Protein AF-0000000084727728 (afdb_homodimer)

InterPro domains:
  IPR004969 Poxvirus I1 [PF03289] (5-309)
  IPR004969 Poxvirus I1 [PIRSF015625] (4-309)

Foldseek 3Di:
DPPVPPPPQPPVRVVVVCVVVVVVVVVVVVVVVDDPVPPPPPPCPPDDFFFAAPVQFAPVLCVVVVVVPVHRHHGLVVLLVVCCVPQHDPFFGDLVCCVVFPDDDVRNVVCVQDDRPDPQGDTSVCSSVRSVVRGHFDQWFDDPRDIDGADPPCLVVRVVVCPVVVQWDWDPVPPDPFTKIAHDPVVQVRCCRRQVDGFDDDPRMDTPVSSSVVSNVSPDDDDDDQKFFFPDPLLCVLLVFDWDDDPPTIMGGPVRLLVSQQVQADPPQQAGDPVSCVSCCVQPVCRPDSHDDSVVSVPSGTDDPPPPD/DPVVPPPPQPPVRVVVVCVVVVVVVVVVVVVVVDDPVPPPPPPCPPDDFAFAAPVQFAPVLCVVVVVVPVHRHHGLVVLLVVCCVPQHDPFFGDLVCCVVFPDDDVLNVVCVQDDRPDPQGDTSVCSSVRSVVRGHFDQWFDDPNDIDGADPPCLVVRVVVCPVVVQWDWDPVPPDPFTKIAHDPVVQVRCCNRQVDGFDDDPRMDTPVSSSVVSNVSPDDDDDDQKFFFPDPLLCVLLVFDWDDDPPTIMGGPVRLLVSQQVQADPPQQAGNPVSCVSCCVQDPCNPDSHDDSVVSVPSGTDDPPPPD

Structure (mmCIF, N/CA/C/O backbone):
data_AF-0000000084727728-model_v1
#
loop_
_entity.id
_entity.type
_entity.pdbx_description
1 polymer 'DNA-binding virion core protein'
#
loop_
_atom_site.group_PDB
_atom_site.id
_atom_site.type_symbol
_atom_site.label_atom_id
_atom_site.label_alt_id
_atom_site.label_comp_id
_atom_site.label_asym_id
_atom_site.label_entity_id
_atom_site.label_seq_id
_atom_site.pdbx_PDB_ins_code
_atom_site.Cartn_x
_atom_site.Cartn_y
_atom_site.Cartn_z
_atom_site.occupancy
_atom_site.B_iso_or_equiv
_atom_site.auth_seq_id
_atom_site.auth_comp_id
_atom_site.auth_asym_id
_atom_site.auth_atom_id
_atom_site.pdbx_PDB_model_num
ATOM 1 N N . MET A 1 1 ? 11.359 25.875 -51.438 1 24.17 1 MET A N 1
ATOM 2 C CA . MET A 1 1 ? 11.773 25.406 -50.125 1 24.17 1 MET A CA 1
ATOM 3 C C . MET A 1 1 ? 10.75 25.781 -49.062 1 24.17 1 MET A C 1
ATOM 5 O O . MET A 1 1 ? 10.758 26.906 -48.562 1 24.17 1 MET A O 1
ATOM 9 N N . ASP A 1 2 ? 9.406 25.688 -49.312 1 30.08 2 ASP A N 1
ATOM 10 C CA . ASP A 1 2 ? 8.195 26.078 -48.594 1 30.08 2 ASP A CA 1
ATOM 11 C C . ASP A 1 2 ? 8.234 25.594 -47.156 1 30.08 2 ASP A C 1
ATOM 13 O O . ASP A 1 2 ? 8.172 24.391 -46.906 1 30.08 2 ASP A O 1
ATOM 17 N N . GLN A 1 3 ? 9.195 26.125 -46.312 1 33.12 3 GLN A N 1
ATOM 18 C CA . GLN A 1 3 ? 9.414 25.906 -44.875 1 33.12 3 GLN A CA 1
ATOM 19 C C . GLN A 1 3 ? 8.094 25.922 -44.125 1 33.12 3 GLN A C 1
ATOM 21 O O . GLN A 1 3 ? 7.469 26.969 -43.969 1 33.12 3 GLN A O 1
ATOM 26 N N . ALA A 1 4 ? 7.141 25.062 -44.344 1 34.66 4 ALA A N 1
ATOM 27 C CA . ALA A 1 4 ? 5.887 24.969 -43.594 1 34.66 4 ALA A CA 1
ATOM 28 C C . ALA A 1 4 ? 6.09 25.312 -42.125 1 34.66 4 ALA A C 1
ATOM 30 O O . ALA A 1 4 ? 6.863 24.656 -41.438 1 34.66 4 ALA A O 1
ATOM 31 N N . GLU A 1 5 ? 6.262 26.5 -41.688 1 37.62 5 GLU A N 1
ATOM 32 C CA . GLU A 1 5 ? 6.391 27.109 -40.375 1 37.62 5 GLU A CA 1
ATOM 33 C C . GLU A 1 5 ? 5.445 26.438 -39.375 1 37.62 5 GLU A C 1
ATOM 35 O O . GLU A 1 5 ? 4.246 26.719 -39.375 1 37.62 5 GLU A O 1
ATOM 40 N N . GLY A 1 6 ? 5.406 25.094 -39.344 1 42.28 6 GLY A N 1
ATOM 41 C CA . GLY A 1 6 ? 4.609 24.297 -38.406 1 42.28 6 GLY A CA 1
ATOM 42 C C . GLY A 1 6 ? 4.539 24.906 -37.031 1 42.28 6 GLY A C 1
ATOM 43 O O . GLY A 1 6 ? 5.508 25.516 -36.562 1 42.28 6 GLY A O 1
ATOM 44 N N . ILE A 1 7 ? 3.477 25.531 -36.719 1 46.22 7 ILE A N 1
ATOM 45 C CA . ILE A 1 7 ? 3.16 26 -35.375 1 46.22 7 ILE A CA 1
ATOM 46 C C . ILE A 1 7 ? 3.789 25.062 -34.344 1 46.22 7 ILE A C 1
ATOM 48 O O . ILE A 1 7 ? 3.439 23.875 -34.281 1 46.22 7 ILE A O 1
ATOM 52 N N . ILE A 1 8 ? 5.012 25.141 -34.094 1 50.09 8 ILE A N 1
ATOM 53 C CA . ILE A 1 8 ? 5.773 24.422 -33.062 1 50.09 8 ILE A CA 1
ATOM 54 C C . ILE A 1 8 ? 5.207 24.719 -31.688 1 50.09 8 ILE A C 1
ATOM 56 O O . ILE A 1 8 ? 5.262 25.859 -31.219 1 50.09 8 ILE A O 1
ATOM 60 N N . LEU A 1 9 ? 4.234 24.094 -31.375 1 56.31 9 LEU A N 1
ATOM 61 C CA . LEU A 1 9 ? 3.668 24.25 -30.047 1 56.31 9 LEU A CA 1
ATOM 62 C C . LEU A 1 9 ? 4.664 23.797 -28.984 1 56.31 9 LEU A C 1
ATOM 64 O O . LEU A 1 9 ? 5.391 22.828 -29.172 1 56.31 9 LEU A O 1
ATOM 68 N N . ASN A 1 10 ? 5.098 24.688 -28.141 1 58.66 10 ASN A N 1
ATOM 69 C CA . ASN A 1 10 ? 5.84 24.203 -26.984 1 58.66 10 ASN A CA 1
ATOM 70 C C . ASN A 1 10 ? 5.051 23.156 -26.219 1 58.66 10 ASN A C 1
ATOM 72 O O . ASN A 1 10 ? 3.854 22.969 -26.453 1 58.66 10 ASN A O 1
ATOM 76 N N . ASN A 1 11 ? 5.789 22.406 -25.453 1 57 11 ASN A N 1
ATOM 77 C CA . ASN A 1 11 ? 5.23 21.25 -24.766 1 57 11 ASN A CA 1
ATOM 78 C C . ASN A 1 11 ? 4 21.641 -23.938 1 57 11 ASN A C 1
ATOM 80 O O . ASN A 1 11 ? 3.02 20.891 -23.906 1 57 11 ASN A O 1
ATOM 84 N N . ILE A 1 12 ? 4.117 22.719 -23.406 1 58.56 12 ILE A N 1
ATOM 85 C CA . ILE A 1 12 ? 3.008 23.156 -22.562 1 58.56 12 ILE A CA 1
ATOM 86 C C . ILE A 1 12 ? 1.785 23.453 -23.422 1 58.56 12 ILE A C 1
ATOM 88 O O . ILE A 1 12 ? 0.675 23.016 -23.109 1 58.56 12 ILE A O 1
ATOM 92 N N . ASN A 1 13 ? 2.088 24.156 -24.453 1 61.28 13 ASN A N 1
ATOM 93 C CA . ASN A 1 13 ? 0.996 24.516 -25.344 1 61.28 13 ASN A CA 1
ATOM 94 C C . ASN A 1 13 ? 0.414 23.297 -26.047 1 61.28 13 ASN A C 1
ATOM 96 O O . ASN A 1 13 ? -0.797 23.203 -26.25 1 61.28 13 ASN A O 1
ATOM 100 N N . ALA A 1 14 ? 1.255 22.422 -26.312 1 65.81 14 ALA A N 1
ATOM 101 C CA . ALA A 1 14 ? 0.816 21.188 -26.938 1 65.81 14 ALA A CA 1
ATOM 102 C C . ALA A 1 14 ? -0.087 20.391 -26 1 65.81 14 ALA A C 1
ATOM 104 O O . ALA A 1 14 ? -1.12 19.859 -26.422 1 65.81 14 ALA A O 1
ATOM 105 N N . LYS A 1 15 ? 0.372 20.375 -24.844 1 65.44 15 LYS A N 1
ATOM 106 C CA . LYS A 1 15 ? -0.436 19.672 -23.859 1 65.44 15 LYS A CA 1
ATOM 107 C C . LYS A 1 15 ? -1.798 20.344 -23.688 1 65.44 15 LYS A C 1
ATOM 109 O O . LYS A 1 15 ? -2.82 19.656 -23.578 1 65.44 15 LYS A O 1
ATOM 114 N N . LEU A 1 16 ? -1.702 21.594 -23.703 1 66.44 16 LEU A N 1
ATOM 115 C CA . LEU A 1 16 ? -2.941 22.359 -23.578 1 66.44 16 LEU A CA 1
ATOM 116 C C . LEU A 1 16 ? -3.848 22.109 -24.781 1 66.44 16 LEU A C 1
ATOM 118 O O . LEU A 1 16 ? -5.059 21.922 -24.625 1 66.44 16 LEU A O 1
ATOM 122 N N . LEU A 1 17 ? -3.244 22.125 -25.875 1 68.38 17 LEU A N 1
ATOM 123 C CA . LEU A 1 17 ? -4.004 21.906 -27.094 1 68.38 17 LEU A CA 1
ATOM 124 C C . LEU A 1 17 ? -4.574 20.484 -27.125 1 68.38 17 LEU A C 1
ATOM 126 O O . LEU A 1 17 ? -5.723 20.281 -27.516 1 68.38 17 LEU A O 1
ATOM 130 N N . LYS A 1 18 ? -3.738 19.578 -26.719 1 70.62 18 LYS A N 1
ATOM 131 C CA . LYS A 1 18 ? -4.207 18.188 -26.641 1 70.62 18 LYS A CA 1
ATOM 132 C C . LYS A 1 18 ? -5.418 18.078 -25.719 1 70.62 18 LYS A C 1
ATOM 134 O O . LYS A 1 18 ? -6.434 17.484 -26.078 1 70.62 18 LYS A O 1
ATOM 139 N N . THR A 1 19 ? -5.191 18.656 -24.641 1 71 19 THR A N 1
ATOM 140 C CA . THR A 1 19 ? -6.262 18.594 -23.641 1 71 19 THR A CA 1
ATOM 141 C C . THR A 1 19 ? -7.539 19.234 -24.188 1 71 19 THR A C 1
ATOM 143 O O . THR A 1 19 ? -8.633 18.688 -24.031 1 71 19 THR A O 1
ATOM 146 N N . TYR A 1 20 ? -7.359 20.312 -24.812 1 67.31 20 TYR A N 1
ATOM 147 C CA . TYR A 1 20 ? -8.5 21.031 -25.375 1 67.31 20 TYR A CA 1
ATOM 148 C C . TYR A 1 20 ? -9.172 20.219 -26.469 1 67.31 20 TYR A C 1
ATOM 150 O O . TYR A 1 20 ? -10.398 20.047 -26.453 1 67.31 20 TYR A O 1
ATOM 158 N N . LEU A 1 21 ? -8.422 19.75 -27.328 1 72.94 21 LEU A N 1
ATOM 159 C CA . LEU A 1 21 ? -8.969 19.031 -28.469 1 72.94 21 LEU A CA 1
ATOM 160 C C . LEU A 1 21 ? -9.562 17.703 -28.031 1 72.94 21 LEU A C 1
ATOM 162 O O . LEU A 1 21 ? -10.625 17.297 -28.516 1 72.94 21 LEU A O 1
ATOM 166 N N . MET A 1 22 ? -8.898 17.094 -27.141 1 73.25 22 MET A N 1
ATOM 167 C CA . MET A 1 22 ? -9.438 15.844 -26.609 1 73.25 22 MET A CA 1
ATOM 168 C C . MET A 1 22 ? -10.75 16.078 -25.875 1 73.25 22 MET A C 1
ATOM 170 O O . MET A 1 22 ? -11.688 15.281 -26 1 73.25 22 MET A O 1
ATOM 174 N N . GLY A 1 23 ? -10.758 17.109 -25.156 1 69.88 23 GLY A N 1
ATOM 175 C CA . GLY A 1 23 ? -12.016 17.484 -24.516 1 69.88 23 GLY A CA 1
ATOM 176 C C . GLY A 1 23 ? -13.141 17.703 -25.516 1 69.88 23 GLY A C 1
ATOM 177 O O . GLY A 1 23 ? -14.258 17.219 -25.312 1 69.88 23 GLY A O 1
ATOM 178 N N . LYS A 1 24 ? -12.844 18.344 -26.531 1 71.69 24 LYS A N 1
ATOM 179 C CA . LYS A 1 24 ? -13.844 18.641 -27.547 1 71.69 24 LYS A CA 1
ATOM 180 C C . LYS A 1 24 ? -14.289 17.375 -28.266 1 71.69 24 LYS A C 1
ATOM 182 O O . LYS A 1 24 ? -15.469 17.203 -28.578 1 71.69 24 LYS A O 1
ATOM 187 N N . VAL A 1 25 ? -13.367 16.562 -28.531 1 70.62 25 VAL A N 1
ATOM 188 C CA . VAL A 1 25 ? -13.68 15.289 -29.172 1 70.62 25 VAL A CA 1
ATOM 189 C C . VAL A 1 25 ? -14.562 14.453 -28.25 1 70.62 25 VAL A C 1
ATOM 191 O O . VAL A 1 25 ? -15.555 13.867 -28.703 1 70.62 25 VAL A O 1
ATOM 194 N N . ASN A 1 26 ? -14.188 14.445 -27.047 1 70.88 26 ASN A N 1
ATOM 195 C CA . ASN A 1 26 ? -14.984 13.703 -26.078 1 70.88 26 ASN A CA 1
ATOM 196 C C . ASN A 1 26 ? -16.422 14.234 -26.016 1 70.88 26 ASN A C 1
ATOM 198 O O . ASN A 1 26 ? -17.375 13.461 -26 1 70.88 26 ASN A O 1
ATOM 202 N N . GLU A 1 27 ? -16.5 15.453 -25.938 1 67.94 27 GLU A N 1
ATOM 203 C CA . GLU A 1 27 ? -17.812 16.078 -25.906 1 67.94 27 GLU A CA 1
ATOM 204 C C . GLU A 1 27 ? -18.625 15.742 -27.156 1 67.94 27 GLU A C 1
ATOM 206 O O . GLU A 1 27 ? -19.812 15.422 -27.078 1 67.94 27 GLU A O 1
ATOM 211 N N . ALA A 1 28 ? -18.016 15.859 -28.234 1 67.88 28 ALA A N 1
ATOM 212 C CA . ALA A 1 28 ? -18.688 15.602 -29.5 1 67.88 28 ALA A CA 1
ATOM 213 C C . ALA A 1 28 ? -19.172 14.148 -29.578 1 67.88 28 ALA A C 1
ATOM 215 O O . ALA A 1 28 ? -20.281 13.883 -30.031 1 67.88 28 ALA A O 1
ATOM 216 N N . ILE A 1 29 ? -18.266 13.359 -29.141 1 66.56 29 ILE A N 1
ATOM 217 C CA . ILE A 1 29 ? -18.625 11.945 -29.203 1 66.56 29 ILE A CA 1
ATOM 218 C C . ILE A 1 29 ? -19.719 11.641 -28.172 1 66.56 29 ILE A C 1
ATOM 220 O O . ILE A 1 29 ? -20.656 10.891 -28.453 1 66.56 29 ILE A O 1
ATOM 224 N N . ASP A 1 30 ? -19.5 12.156 -26.984 1 66.25 30 ASP A N 1
ATOM 225 C CA . ASP A 1 30 ? -20.5 11.961 -25.938 1 66.25 30 ASP A CA 1
ATOM 226 C C . ASP A 1 30 ? -21.859 12.469 -26.391 1 66.25 30 ASP A C 1
ATOM 228 O O . ASP A 1 30 ? -22.891 11.891 -26.047 1 66.25 30 ASP A O 1
ATOM 232 N N . GLU A 1 31 ? -21.859 13.523 -27.031 1 62.16 31 GLU A N 1
ATOM 233 C CA . GLU A 1 31 ? -23.109 14.039 -27.594 1 62.16 31 GLU A CA 1
ATOM 234 C C . GLU A 1 31 ? -23.734 13.047 -28.562 1 62.16 31 GLU A C 1
ATOM 236 O O . GLU A 1 31 ? -24.953 13.031 -28.75 1 62.16 31 GLU A O 1
ATOM 241 N N . LEU A 1 32 ? -22.828 12.461 -29.172 1 57.97 32 LEU A N 1
ATOM 242 C CA . LEU A 1 32 ? -23.312 11.484 -30.141 1 57.97 32 LEU A CA 1
ATOM 243 C C . LEU A 1 32 ? -23.75 10.203 -29.438 1 57.97 32 LEU A C 1
ATOM 245 O O . LEU A 1 32 ? -24.406 9.352 -30.062 1 57.97 32 LEU A O 1
ATOM 249 N N . VAL A 1 33 ? -23.109 10.039 -28.266 1 54.5 33 VAL A N 1
ATOM 250 C CA . VAL A 1 33 ? -23.531 8.875 -27.484 1 54.5 33 VAL A CA 1
ATOM 251 C C . VAL A 1 33 ? -24.859 9.18 -26.797 1 54.5 33 VAL A C 1
ATOM 253 O O . VAL A 1 33 ? -25.031 10.25 -26.203 1 54.5 33 VAL A O 1
ATOM 256 N N . CYS A 1 34 ? -25.938 8.586 -27.219 1 51.78 34 CYS A N 1
ATOM 257 C CA . CYS A 1 34 ? -27.219 8.805 -26.562 1 51.78 34 CYS A CA 1
ATOM 258 C C . CYS A 1 34 ? -27.062 8.898 -25.047 1 51.78 34 CYS A C 1
ATOM 260 O O . CYS A 1 34 ? -27.609 9.797 -24.422 1 51.78 34 CYS A O 1
ATOM 262 N N . LYS A 1 35 ? -27.109 7.68 -24.359 1 45.78 35 LYS A N 1
ATOM 263 C CA . LYS A 1 35 ? -27.094 7.539 -22.906 1 45.78 35 LYS A CA 1
ATOM 264 C C . LYS A 1 35 ? -25.672 7.445 -22.375 1 45.78 35 LYS A C 1
ATOM 266 O O . LYS A 1 35 ? -24.906 6.562 -22.766 1 45.78 35 LYS A O 1
ATOM 271 N N . LYS A 1 36 ? -25.109 8.57 -22.047 1 44.5 36 LYS A N 1
ATOM 272 C CA . LYS A 1 36 ? -23.828 8.555 -21.344 1 44.5 36 LYS A CA 1
ATOM 273 C C . LYS A 1 36 ? -23.797 7.465 -20.281 1 44.5 36 LYS A C 1
ATOM 275 O O . LYS A 1 36 ? -24.656 7.438 -19.391 1 44.5 36 LYS A O 1
ATOM 280 N N . ILE A 1 37 ? -23.516 6.332 -20.547 1 38.28 37 ILE A N 1
ATOM 281 C CA . ILE A 1 37 ? -23.391 5.414 -19.422 1 38.28 37 ILE A CA 1
ATOM 282 C C . ILE A 1 37 ? -22.406 5.973 -18.406 1 38.28 37 ILE A C 1
ATOM 284 O O . ILE A 1 37 ? -21.234 6.168 -18.719 1 38.28 37 ILE A O 1
ATOM 288 N N . ILE A 1 38 ? -22.875 6.887 -17.703 1 42 38 ILE A N 1
ATOM 289 C CA . ILE A 1 38 ? -22.062 7.281 -16.547 1 42 38 ILE A CA 1
ATOM 290 C C . ILE A 1 38 ? -21.375 6.051 -15.961 1 42 38 ILE A C 1
ATOM 292 O O . ILE A 1 38 ? -22.047 5.074 -15.609 1 42 38 ILE A O 1
ATOM 296 N N . SER A 1 39 ? -20.375 5.746 -16.516 1 41.09 39 SER A N 1
ATOM 297 C CA . SER A 1 39 ? -19.656 4.676 -15.828 1 41.09 39 SER A CA 1
ATOM 298 C C . SER A 1 39 ? -19.906 4.73 -14.328 1 41.09 39 SER A C 1
ATOM 300 O O . SER A 1 39 ? -19.797 5.789 -13.711 1 41.09 39 SER A O 1
ATOM 302 N N . LYS A 1 40 ? -20.734 3.859 -13.891 1 40.91 40 LYS A N 1
ATOM 303 C CA . LYS A 1 40 ? -20.906 3.752 -12.438 1 40.91 40 LYS A CA 1
ATOM 304 C C . LYS A 1 40 ? -19.547 3.822 -11.734 1 40.91 40 LYS A C 1
ATOM 306 O O . LYS A 1 40 ? -18.594 3.16 -12.141 1 40.91 40 LYS A O 1
ATOM 311 N N . LYS A 1 41 ? -19.266 5.027 -11.289 1 40.84 41 LYS A N 1
ATOM 312 C CA . LYS A 1 41 ? -18.078 5.125 -10.43 1 40.84 41 LYS A CA 1
ATOM 313 C C . LYS A 1 41 ? -17.969 3.912 -9.516 1 40.84 41 LYS A C 1
ATOM 315 O O . LYS A 1 41 ? -18.922 3.555 -8.82 1 40.84 41 LYS A O 1
ATOM 320 N N . LYS A 1 42 ? -17.359 2.791 -9.953 1 41.78 42 LYS A N 1
ATOM 321 C CA . LYS A 1 42 ? -17.141 1.684 -9.023 1 41.78 42 LYS A CA 1
ATOM 322 C C . LYS A 1 42 ? -16.75 2.193 -7.641 1 41.78 42 LYS A C 1
ATOM 324 O O . LYS A 1 42 ? -15.859 3.039 -7.508 1 41.78 42 LYS A O 1
ATOM 329 N N . THR A 1 43 ? -17.656 2.465 -6.816 1 43.69 43 THR A N 1
ATOM 330 C CA . THR A 1 43 ? -17.344 2.762 -5.43 1 43.69 43 THR A CA 1
ATOM 331 C C . THR A 1 43 ? -16.25 1.827 -4.918 1 43.69 43 THR A C 1
ATOM 333 O O . THR A 1 43 ? -16.422 0.607 -4.902 1 43.69 43 THR A O 1
ATOM 336 N N . SER A 1 44 ? -15.062 2.006 -5.262 1 46.19 44 SER A N 1
ATOM 337 C CA . SER A 1 44 ? -13.969 1.191 -4.742 1 46.19 44 SER A CA 1
ATOM 338 C C . SER A 1 44 ? -14.156 0.902 -3.258 1 46.19 44 SER A C 1
ATOM 340 O O . SER A 1 44 ? -13.859 1.751 -2.414 1 46.19 44 SER A O 1
ATOM 342 N N . GLN A 1 45 ? -15.258 0.322 -2.977 1 50.38 45 GLN A N 1
ATOM 343 C CA . GLN A 1 45 ? -15.258 -0.101 -1.58 1 50.38 45 GLN A CA 1
ATOM 344 C C . GLN A 1 45 ? -13.93 -0.732 -1.188 1 50.38 45 GLN A C 1
ATOM 346 O O . GLN A 1 45 ? -13.414 -1.596 -1.901 1 50.38 45 GLN A O 1
ATOM 351 N N . LYS A 1 46 ? -13.164 0.006 -0.521 1 56.06 46 LYS A N 1
ATOM 352 C CA . LYS A 1 46 ? -11.898 -0.516 -0.019 1 56.06 46 LYS A CA 1
ATOM 353 C C . LYS A 1 46 ? -12.055 -1.948 0.483 1 56.06 46 LYS A C 1
ATOM 355 O O . LYS A 1 46 ? -12.914 -2.229 1.324 1 56.06 46 LYS A O 1
ATOM 360 N N . LYS A 1 47 ? -11.641 -2.986 -0.363 1 62.91 47 LYS A N 1
ATOM 361 C CA . LYS A 1 47 ? -11.594 -4.387 0.046 1 62.91 47 LYS A CA 1
ATOM 362 C C . LYS A 1 47 ? -10.648 -4.586 1.225 1 62.91 47 LYS A C 1
ATOM 364 O O . LYS A 1 47 ? -9.531 -4.059 1.229 1 62.91 47 LYS A O 1
ATOM 369 N N . TYR A 1 48 ? -11.242 -4.949 2.402 1 73.88 48 TYR A N 1
ATOM 370 C CA . TYR A 1 48 ? -10.414 -5.215 3.57 1 73.88 48 TYR A CA 1
ATOM 371 C C . TYR A 1 48 ? -9.664 -6.531 3.416 1 73.88 48 TYR A C 1
ATOM 373 O O . TYR A 1 48 ? -10.125 -7.445 2.73 1 73.88 48 TYR A O 1
ATOM 381 N N . GLU A 1 49 ? -8.492 -6.539 3.822 1 80.25 49 GLU A N 1
ATOM 382 C CA . GLU A 1 49 ? -7.625 -7.715 3.799 1 80.25 49 GLU A CA 1
ATOM 383 C C . GLU A 1 49 ? -8.117 -8.773 4.781 1 80.25 49 GLU A C 1
ATOM 385 O O . GLU A 1 49 ? -8.477 -8.461 5.914 1 80.25 49 GLU A O 1
ATOM 390 N N . ASN A 1 50 ? -8.219 -10.047 4.301 1 81.5 50 ASN A N 1
ATOM 391 C CA . ASN A 1 50 ? -8.562 -11.141 5.199 1 81.5 50 ASN A CA 1
ATOM 392 C C . ASN A 1 50 ? -7.363 -11.586 6.027 1 81.5 50 ASN A C 1
ATOM 394 O O . ASN A 1 50 ? -6.238 -11.617 5.527 1 81.5 50 ASN A O 1
ATOM 398 N N . LYS A 1 51 ? -7.699 -11.93 7.207 1 91.12 51 LYS A N 1
ATOM 399 C CA . LYS A 1 51 ? -6.652 -12.445 8.086 1 91.12 51 LYS A CA 1
ATOM 400 C C . LYS A 1 51 ? -6.332 -13.898 7.766 1 91.12 51 LYS A C 1
ATOM 402 O O . LYS A 1 51 ? -7.23 -14.688 7.453 1 91.12 51 LYS A O 1
ATOM 407 N N . ILE A 1 52 ? -5.121 -14.25 7.859 1 93.44 52 ILE A N 1
ATOM 408 C CA . ILE A 1 52 ? -4.645 -15.617 7.656 1 93.44 52 ILE A CA 1
ATOM 409 C C . ILE A 1 52 ? -4.66 -16.375 8.984 1 93.44 52 ILE A C 1
ATOM 411 O O . ILE A 1 52 ? -4.074 -15.914 9.969 1 93.44 52 ILE A O 1
ATOM 415 N N . PRO A 1 53 ? -5.367 -17.469 8.984 1 92.31 53 PRO A N 1
ATOM 416 C CA . PRO A 1 53 ? -5.316 -18.281 10.211 1 92.31 53 PRO A CA 1
ATOM 417 C C . PRO A 1 53 ? -3.896 -18.703 10.57 1 92.31 53 PRO A C 1
ATOM 419 O O . PRO A 1 53 ? -3.08 -18.969 9.688 1 92.31 53 PRO A O 1
ATOM 422 N N . LEU A 1 54 ? -3.639 -18.859 11.852 1 94.19 54 LEU A N 1
ATOM 423 C CA . LEU A 1 54 ? -2.293 -19.125 12.344 1 94.19 54 LEU A CA 1
ATOM 424 C C . LEU A 1 54 ? -1.789 -20.484 11.836 1 94.19 54 LEU A C 1
ATOM 426 O O . LEU A 1 54 ? -0.595 -20.641 11.57 1 94.19 54 LEU A O 1
ATOM 430 N N . ASP A 1 55 ? -2.725 -21.438 11.68 1 92.81 55 ASP A N 1
ATOM 431 C CA . ASP A 1 55 ? -2.332 -22.781 11.234 1 92.81 55 ASP A CA 1
ATOM 432 C C . ASP A 1 55 ? -1.906 -22.766 9.766 1 92.81 55 ASP A C 1
ATOM 434 O O . ASP A 1 55 ? -1.312 -23.734 9.281 1 92.81 55 ASP A O 1
ATOM 438 N N . LEU A 1 56 ? -2.158 -21.656 9.102 1 93.44 56 LEU A N 1
ATOM 439 C CA . LEU A 1 56 ? -1.797 -21.547 7.695 1 93.44 56 LEU A CA 1
ATOM 440 C C . LEU A 1 56 ? -0.581 -20.656 7.516 1 93.44 56 LEU A C 1
ATOM 442 O O . LEU A 1 56 ? -0.328 -20.156 6.414 1 93.44 56 LEU A O 1
ATOM 446 N N . ILE A 1 57 ? 0.134 -20.375 8.5 1 95.19 57 ILE A N 1
ATOM 447 C CA . ILE A 1 57 ? 1.376 -19.609 8.461 1 95.19 57 ILE A CA 1
ATOM 448 C C . ILE A 1 57 ? 2.527 -20.469 8.969 1 95.19 57 ILE A C 1
ATOM 450 O O . ILE A 1 57 ? 2.35 -21.281 9.875 1 95.19 57 ILE A O 1
ATOM 454 N N . ASN A 1 58 ? 3.662 -20.297 8.359 1 95.19 58 ASN A N 1
ATOM 455 C CA . ASN A 1 58 ? 4.859 -21.031 8.773 1 95.19 58 ASN A CA 1
ATOM 456 C C . ASN A 1 58 ? 5.059 -20.969 10.281 1 95.19 58 ASN A C 1
ATOM 458 O O . ASN A 1 58 ? 5.141 -19.875 10.859 1 95.19 58 ASN A O 1
ATOM 462 N N . ARG A 1 59 ? 5.191 -22.062 10.898 1 94.88 59 ARG A N 1
ATOM 463 C CA . ARG A 1 59 ? 5.23 -22.172 12.359 1 94.88 59 ARG A CA 1
ATOM 464 C C . ARG A 1 59 ? 6.461 -21.484 12.93 1 94.88 59 ARG A C 1
ATOM 466 O O . ARG A 1 59 ? 6.379 -20.828 13.969 1 94.88 59 ARG A O 1
ATOM 473 N N . ASP A 1 60 ? 7.562 -21.672 12.289 1 94.94 60 ASP A N 1
ATOM 474 C CA . ASP A 1 60 ? 8.797 -21.047 12.766 1 94.94 60 ASP A CA 1
ATOM 475 C C . ASP A 1 60 ? 8.672 -19.516 12.766 1 94.94 60 ASP A C 1
ATOM 477 O O . ASP A 1 60 ? 9.148 -18.859 13.688 1 94.94 60 ASP A O 1
ATOM 481 N N . PHE A 1 61 ? 8.055 -19.031 11.797 1 95.5 61 PHE A N 1
ATOM 482 C CA . PHE A 1 61 ? 7.84 -17.594 11.703 1 95.5 61 PHE A CA 1
ATOM 483 C C . PHE A 1 61 ? 6.922 -17.109 12.82 1 95.5 61 PHE A C 1
ATOM 485 O O . PHE A 1 61 ? 7.211 -16.094 13.477 1 95.5 61 PHE A O 1
ATOM 492 N N . VAL A 1 62 ? 5.832 -17.812 13.062 1 96.5 62 VAL A N 1
ATOM 493 C CA . VAL A 1 62 ? 4.871 -17.469 14.109 1 96.5 62 VAL A CA 1
ATOM 494 C C . VAL A 1 62 ? 5.574 -17.438 15.469 1 96.5 62 VAL A C 1
ATOM 496 O O . VAL A 1 62 ? 5.355 -16.531 16.266 1 96.5 62 VAL A O 1
ATOM 499 N N . ASN A 1 63 ? 6.414 -18.375 15.648 1 95.62 63 ASN A N 1
ATOM 500 C CA . ASN A 1 63 ? 7.133 -18.469 16.906 1 95.62 63 ASN A CA 1
ATOM 501 C C . ASN A 1 63 ? 8.164 -17.344 17.062 1 95.62 63 ASN A C 1
ATOM 503 O O . ASN A 1 63 ? 8.25 -16.719 18.109 1 95.62 63 ASN A O 1
ATOM 507 N N . LYS A 1 64 ? 8.844 -17.125 16.031 1 94.38 64 LYS A N 1
ATOM 508 C CA . LYS A 1 64 ? 9.906 -16.141 16.062 1 94.38 64 LYS A CA 1
ATOM 509 C C . LYS A 1 64 ? 9.367 -14.758 16.422 1 94.38 64 LYS A C 1
ATOM 511 O O . LYS A 1 64 ? 9.992 -14.016 17.172 1 94.38 64 LYS A O 1
ATOM 516 N N . PHE A 1 65 ? 8.266 -14.438 15.93 1 94.69 65 PHE A N 1
ATOM 517 C CA . PHE A 1 65 ? 7.738 -13.094 16.094 1 94.69 65 PHE A CA 1
ATOM 518 C C . PHE A 1 65 ? 6.621 -13.07 17.141 1 94.69 65 PHE A C 1
ATOM 520 O O . PHE A 1 65 ? 5.883 -12.094 17.234 1 94.69 65 PHE A O 1
ATOM 527 N N . ASN A 1 66 ? 6.43 -14.148 17.828 1 92.69 66 ASN A N 1
ATOM 528 C CA . ASN A 1 66 ? 5.469 -14.258 18.922 1 92.69 66 ASN A CA 1
ATOM 529 C C . ASN A 1 66 ? 4.066 -13.844 18.469 1 92.69 66 ASN A C 1
ATOM 531 O O . ASN A 1 66 ? 3.424 -13.016 19.109 1 92.69 66 ASN A O 1
ATOM 535 N N . LEU A 1 67 ? 3.629 -14.516 17.391 1 95.19 67 LEU A N 1
ATOM 536 C CA . LEU A 1 67 ? 2.348 -14.141 16.812 1 95.19 67 LEU A CA 1
ATOM 537 C C . LEU A 1 67 ? 1.232 -15.047 17.312 1 95.19 67 LEU A C 1
ATOM 539 O O . LEU A 1 67 ? 0.075 -14.898 16.906 1 95.19 67 LEU A O 1
ATOM 543 N N . SER A 1 68 ? 1.451 -15.898 18.203 1 94 68 SER A N 1
ATOM 544 C CA . SER A 1 68 ? 0.5 -16.922 18.641 1 94 68 SER A CA 1
ATOM 545 C C . SER A 1 68 ? -0.698 -16.281 19.344 1 94 68 SER A C 1
ATOM 547 O O . SER A 1 68 ? -1.771 -16.891 19.406 1 94 68 SER A O 1
ATOM 549 N N . GLY A 1 69 ? -0.489 -15.094 19.75 1 91.69 69 GLY A N 1
ATOM 550 C CA . GLY A 1 69 ? -1.556 -14.414 20.469 1 91.69 69 GLY A CA 1
ATOM 551 C C . GLY A 1 69 ? -2.648 -13.898 19.547 1 91.69 69 GLY A C 1
ATOM 552 O O . GLY A 1 69 ? -3.734 -13.539 20 1 91.69 69 GLY A O 1
ATOM 553 N N . TYR A 1 70 ? -2.385 -13.898 18.297 1 93.62 70 TYR A N 1
ATOM 554 C CA . TYR A 1 70 ? -3.373 -13.414 17.344 1 93.62 70 TYR A CA 1
ATOM 555 C C . TYR A 1 70 ? -4.336 -14.531 16.953 1 93.62 70 TYR A C 1
ATOM 557 O O . TYR A 1 70 ? -4.289 -15.023 15.812 1 93.62 70 TYR A O 1
ATOM 565 N N . LYS A 1 71 ? -5.262 -14.703 17.734 1 89.88 71 LYS A N 1
ATOM 566 C CA . LYS A 1 71 ? -6.152 -15.859 17.609 1 89.88 71 LYS A CA 1
ATOM 567 C C . LYS A 1 71 ? -7.055 -15.711 16.391 1 89.88 71 LYS A C 1
ATOM 569 O O . LYS A 1 71 ? -7.484 -16.703 15.805 1 89.88 71 LYS A O 1
ATOM 574 N N . GLU A 1 72 ? -7.336 -14.5 16.047 1 88.56 72 GLU A N 1
ATOM 575 C CA . GLU A 1 72 ? -8.25 -14.25 14.938 1 88.56 72 GLU A CA 1
ATOM 576 C C . GLU A 1 72 ? -7.508 -14.281 13.602 1 88.56 72 GLU A C 1
ATOM 578 O O . GLU A 1 72 ? -8.125 -14.133 12.539 1 88.56 72 GLU A O 1
ATOM 583 N N . GLY A 1 73 ? -6.191 -14.406 13.641 1 93.44 73 GLY A N 1
ATOM 584 C CA . GLY A 1 73 ? -5.418 -14.453 12.414 1 93.44 73 GLY A CA 1
ATOM 585 C C . GLY A 1 73 ? -4.512 -13.258 12.227 1 93.44 73 GLY A C 1
ATOM 586 O O . GLY A 1 73 ? -4.434 -12.391 13.094 1 93.44 73 GLY A O 1
ATOM 587 N N . ILE A 1 74 ? -3.777 -13.375 11.195 1 95.38 74 ILE A N 1
ATOM 588 C CA . ILE A 1 74 ? -2.766 -12.359 10.922 1 95.38 74 ILE A CA 1
ATOM 589 C C . ILE A 1 74 ? -2.957 -11.805 9.516 1 95.38 74 ILE A C 1
ATOM 591 O O . ILE A 1 74 ? -3.191 -12.562 8.57 1 95.38 74 ILE A O 1
ATOM 595 N N . LEU A 1 75 ? -2.867 -10.508 9.453 1 94.56 75 LEU A N 1
ATOM 596 C CA . LEU A 1 75 ? -2.934 -9.883 8.141 1 94.56 75 LEU A CA 1
ATOM 597 C C . LEU A 1 75 ? -1.648 -10.133 7.355 1 94.56 75 LEU A C 1
ATOM 599 O O . LEU A 1 75 ? -0.556 -10.125 7.926 1 94.56 75 LEU A O 1
ATOM 603 N N . MET A 1 76 ? -1.806 -10.258 6.023 1 93.56 76 MET A N 1
ATOM 604 C CA . MET A 1 76 ? -0.632 -10.398 5.168 1 93.56 76 MET A CA 1
ATOM 605 C C . MET A 1 76 ? 0.265 -9.172 5.262 1 93.56 76 MET A C 1
ATOM 607 O O . MET A 1 76 ? 1.491 -9.289 5.227 1 93.56 76 MET A O 1
ATOM 611 N N . SER A 1 77 ? -0.314 -8.047 5.422 1 94.31 77 SER A N 1
ATOM 612 C CA . SER A 1 77 ? 0.441 -6.801 5.539 1 94.31 77 SER A CA 1
ATOM 613 C C . SER A 1 77 ? 1.361 -6.824 6.754 1 94.31 77 SER A C 1
ATOM 615 O O . SER A 1 77 ? 2.461 -6.27 6.719 1 94.31 77 SER A O 1
ATOM 617 N N . LEU A 1 78 ? 0.939 -7.422 7.793 1 96.69 78 LEU A N 1
ATOM 618 C CA . LEU A 1 78 ? 1.772 -7.527 8.984 1 96.69 78 LEU A CA 1
ATOM 619 C C . LEU A 1 78 ? 2.973 -8.438 8.734 1 96.69 78 LEU A C 1
ATOM 621 O O . LEU A 1 78 ? 4.098 -8.102 9.109 1 96.69 78 LEU A O 1
ATOM 625 N N . ILE A 1 79 ? 2.67 -9.523 8.125 1 96.62 79 ILE A N 1
ATOM 626 C CA . ILE A 1 79 ? 3.76 -10.43 7.785 1 96.62 79 ILE A CA 1
ATOM 627 C C . ILE A 1 79 ? 4.781 -9.703 6.914 1 96.62 79 ILE A C 1
ATOM 629 O O . ILE A 1 79 ? 5.984 -9.758 7.184 1 96.62 79 ILE A O 1
ATOM 633 N N . VAL A 1 80 ? 4.309 -8.992 5.945 1 96.5 80 VAL A N 1
ATOM 634 C CA . VAL A 1 80 ? 5.16 -8.25 5.02 1 96.5 80 VAL A CA 1
ATOM 635 C C . VAL A 1 80 ? 5.984 -7.219 5.789 1 96.5 80 VAL A C 1
ATOM 637 O O . VAL A 1 80 ? 7.199 -7.121 5.602 1 96.5 80 VAL A O 1
ATOM 640 N N . SER A 1 81 ? 5.336 -6.543 6.629 1 95.94 81 SER A N 1
ATOM 641 C CA . SER A 1 81 ? 6.012 -5.477 7.363 1 95.94 81 SER A CA 1
ATOM 642 C C . SER A 1 81 ? 7.031 -6.043 8.344 1 95.94 81 SER A C 1
ATOM 644 O O . SER A 1 81 ? 8.078 -5.441 8.578 1 95.94 81 SER A O 1
ATOM 646 N N . LEU A 1 82 ? 6.746 -7.148 8.977 1 97.19 82 LEU A N 1
ATOM 647 C CA . LEU A 1 82 ? 7.684 -7.801 9.891 1 97.19 82 LEU A CA 1
ATOM 648 C C . LEU A 1 82 ? 8.938 -8.25 9.148 1 97.19 82 LEU A C 1
ATOM 650 O O . LEU A 1 82 ? 10.055 -8.031 9.625 1 97.19 82 LEU A O 1
ATOM 654 N N . ILE A 1 83 ? 8.672 -8.797 7.996 1 96.81 83 ILE A N 1
ATOM 655 C CA . ILE A 1 83 ? 9.797 -9.242 7.184 1 96.81 83 ILE A CA 1
ATOM 656 C C . ILE A 1 83 ? 10.648 -8.047 6.773 1 96.81 83 ILE A C 1
ATOM 658 O O . ILE A 1 83 ? 11.867 -8.047 6.957 1 96.81 83 ILE A O 1
ATOM 662 N N . GLU A 1 84 ? 10.008 -7.039 6.258 1 96.38 84 GLU A N 1
ATOM 663 C CA . GLU A 1 84 ? 10.734 -5.871 5.762 1 96.38 84 GLU A CA 1
ATOM 664 C C . GLU A 1 84 ? 11.508 -5.18 6.883 1 96.38 84 GLU A C 1
ATOM 666 O O . GLU A 1 84 ? 12.664 -4.809 6.703 1 96.38 84 GLU A O 1
ATOM 671 N N . ASN A 1 85 ? 10.883 -5.055 7.996 1 95.88 85 ASN A N 1
ATOM 672 C CA . ASN A 1 85 ? 11.516 -4.359 9.109 1 95.88 85 ASN A CA 1
ATOM 673 C C . ASN A 1 85 ? 12.711 -5.141 9.648 1 95.88 85 ASN A C 1
ATOM 675 O O . ASN A 1 85 ? 13.695 -4.547 10.109 1 95.88 85 ASN A O 1
ATOM 679 N N . THR A 1 86 ? 12.625 -6.465 9.656 1 96.06 86 THR A N 1
ATOM 680 C CA . THR A 1 86 ? 13.617 -7.301 10.32 1 96.06 86 THR A CA 1
ATOM 681 C C . THR A 1 86 ? 14.773 -7.621 9.375 1 96.06 86 THR A C 1
ATOM 683 O O . THR A 1 86 ? 15.938 -7.566 9.766 1 96.06 86 THR A O 1
ATOM 686 N N . TYR A 1 87 ? 14.5 -7.82 8.094 1 95.69 87 TYR A N 1
ATOM 687 C CA . TYR A 1 87 ? 15.5 -8.445 7.238 1 95.69 87 TYR A CA 1
ATOM 688 C C . TYR A 1 87 ? 16 -7.477 6.18 1 95.69 87 TYR A C 1
ATOM 690 O O . TYR A 1 87 ? 16.938 -7.793 5.43 1 95.69 87 TYR A O 1
ATOM 698 N N . PHE A 1 88 ? 15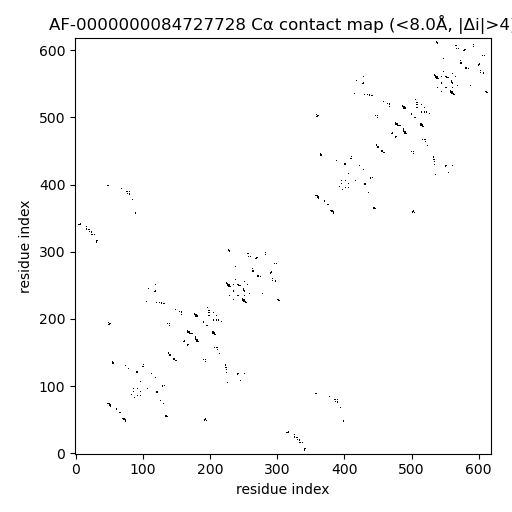.43 -6.316 6.125 1 93.69 88 PHE A N 1
ATOM 699 C CA . PHE A 1 88 ? 15.828 -5.367 5.094 1 93.69 88 PHE A CA 1
ATOM 700 C C . PHE A 1 88 ? 16.344 -4.074 5.719 1 93.69 88 PHE A C 1
ATOM 702 O O . PHE A 1 88 ? 15.898 -3.682 6.801 1 93.69 88 PHE A O 1
ATOM 709 N N . GLU A 1 89 ? 17.25 -3.514 5.047 1 87.94 89 GLU A N 1
ATOM 710 C CA . GLU A 1 89 ? 17.828 -2.223 5.406 1 87.94 89 GLU A CA 1
ATOM 711 C C . GLU A 1 89 ? 18 -1.334 4.176 1 87.94 89 GLU A C 1
ATOM 713 O O . GLU A 1 89 ? 18.656 -1.723 3.207 1 87.94 89 GLU A O 1
ATOM 718 N N . HIS A 1 90 ? 17.359 -0.179 4.254 1 83.12 90 HIS A N 1
ATOM 719 C CA . HIS A 1 90 ? 17.391 0.761 3.139 1 83.12 90 HIS A CA 1
ATOM 720 C C . HIS A 1 90 ? 16.938 0.097 1.842 1 83.12 90 HIS A C 1
ATOM 722 O O . HIS A 1 90 ? 17.594 0.249 0.803 1 83.12 90 HIS A O 1
ATOM 728 N N . GLY A 1 91 ? 15.977 -0.817 2.01 1 87.38 91 GLY A N 1
ATOM 729 C CA . GLY A 1 91 ? 15.328 -1.409 0.851 1 87.38 91 GLY A CA 1
ATOM 730 C C . GLY A 1 91 ? 16.047 -2.646 0.335 1 87.38 91 GLY A C 1
ATOM 731 O O . GLY A 1 91 ? 15.625 -3.234 -0.665 1 87.38 91 GLY A O 1
ATOM 732 N N . ARG A 1 92 ? 17.141 -3.047 0.979 1 90.94 92 ARG A N 1
ATOM 733 C CA . ARG A 1 92 ? 17.906 -4.211 0.526 1 90.94 92 ARG A CA 1
ATOM 734 C C . ARG A 1 92 ? 17.922 -5.301 1.593 1 90.94 92 ARG A C 1
ATOM 736 O O . ARG A 1 92 ? 17.906 -5.004 2.789 1 90.94 92 ARG A O 1
ATOM 743 N N . LEU A 1 93 ? 18.031 -6.492 1.092 1 95.12 93 LEU A N 1
ATOM 744 C CA . LEU A 1 93 ? 18.094 -7.637 1.993 1 95.12 93 LEU A CA 1
ATOM 745 C C . LEU A 1 93 ? 19.406 -7.656 2.754 1 95.12 93 LEU A C 1
ATOM 747 O O . LEU A 1 93 ? 20.469 -7.434 2.168 1 95.12 93 LEU A O 1
ATOM 751 N N . LYS A 1 94 ? 19.281 -7.867 4.078 1 91.81 94 LYS A N 1
ATOM 752 C CA . LYS A 1 94 ? 20.469 -8.117 4.891 1 91.81 94 LYS A CA 1
ATOM 753 C C . LYS A 1 94 ? 21.016 -9.516 4.648 1 91.81 94 LYS A C 1
ATOM 755 O O . LYS A 1 94 ? 20.422 -10.508 5.098 1 91.81 94 LYS A O 1
ATOM 760 N N . ARG A 1 95 ? 22.094 -9.641 4.148 1 90.75 95 ARG A N 1
ATOM 761 C CA . ARG A 1 95 ? 22.656 -10.922 3.736 1 90.75 95 ARG A CA 1
ATOM 762 C C . ARG A 1 95 ? 22.906 -11.828 4.941 1 90.75 95 ARG A C 1
ATOM 764 O O . ARG A 1 95 ? 22.781 -13.047 4.844 1 90.75 95 ARG A O 1
ATOM 771 N N . SER A 1 96 ? 23.203 -11.203 6.02 1 89.19 96 SER A N 1
ATOM 772 C CA . SER A 1 96 ? 23.531 -11.961 7.227 1 89.19 96 SER A CA 1
ATOM 773 C C . SER A 1 96 ? 22.312 -12.719 7.746 1 89.19 96 SER A C 1
ATOM 775 O O . SER A 1 96 ? 22.453 -13.68 8.508 1 89.19 96 SER A O 1
ATOM 777 N N . LEU A 1 97 ? 21.141 -12.383 7.316 1 91.06 97 LEU A N 1
ATOM 778 C CA . LEU A 1 97 ? 19.922 -12.977 7.855 1 91.06 97 LEU A CA 1
ATOM 779 C C . LEU A 1 97 ? 19.188 -13.773 6.785 1 91.06 97 LEU A C 1
ATOM 781 O O . LEU A 1 97 ? 18.047 -14.188 6.996 1 91.06 97 LEU A O 1
ATOM 785 N N . CYS A 1 98 ? 19.734 -13.977 5.699 1 90.5 98 CYS A N 1
ATOM 786 C CA . CYS A 1 98 ? 19.094 -14.602 4.551 1 90.5 98 CYS A CA 1
ATOM 787 C C . CYS A 1 98 ? 18.672 -16.031 4.871 1 90.5 98 CYS A C 1
ATOM 789 O O . CYS A 1 98 ? 17.703 -16.531 4.301 1 90.5 98 CYS A O 1
ATOM 791 N N . GLN A 1 99 ? 19.328 -16.672 5.82 1 90.25 99 GLN A N 1
ATOM 792 C CA . GLN A 1 99 ? 19.062 -18.062 6.156 1 90.25 99 GLN A CA 1
ATOM 793 C C . GLN A 1 99 ? 17.703 -18.219 6.848 1 90.25 99 GLN A C 1
ATOM 795 O O . GLN A 1 99 ? 17.125 -19.312 6.848 1 90.25 99 GLN A O 1
ATOM 800 N N . GLU A 1 100 ? 17.234 -17.203 7.352 1 91.75 100 GLU A N 1
ATOM 801 C CA . GLU A 1 100 ? 15.977 -17.25 8.094 1 91.75 100 GLU A CA 1
ATOM 802 C C . GLU A 1 100 ? 14.773 -17.109 7.168 1 91.75 100 GLU A C 1
ATOM 804 O O . GLU A 1 100 ? 13.633 -17.312 7.582 1 91.75 100 GLU A O 1
ATOM 809 N N . LEU A 1 101 ? 15.07 -16.719 5.984 1 93.88 101 LEU A N 1
ATOM 810 C CA . LEU A 1 101 ? 14 -16.453 5.031 1 93.88 101 LEU A CA 1
ATOM 811 C C . LEU A 1 101 ? 13.695 -17.672 4.184 1 93.88 101 LEU A C 1
ATOM 813 O O . LEU A 1 101 ? 14.539 -18.578 4.059 1 93.88 101 LEU A O 1
ATOM 817 N N . PRO A 1 102 ? 12.492 -17.75 3.691 1 92.12 102 PRO A N 1
ATOM 818 C CA . PRO A 1 102 ? 12.102 -18.891 2.859 1 92.12 102 PRO A CA 1
ATOM 819 C C . PRO A 1 102 ? 12.664 -18.812 1.442 1 92.12 102 PRO A C 1
ATOM 821 O O . PRO A 1 102 ? 11.898 -18.734 0.477 1 92.12 102 PRO A O 1
ATOM 824 N N . LEU A 1 103 ? 13.938 -18.984 1.344 1 93.38 103 LEU A N 1
ATOM 825 C CA . LEU A 1 103 ? 14.617 -18.984 0.051 1 93.38 103 LEU A CA 1
ATOM 826 C C . LEU A 1 103 ? 14.891 -20.406 -0.412 1 93.38 103 LEU A C 1
ATOM 828 O O . LEU A 1 103 ? 15.211 -21.281 0.4 1 93.38 103 LEU A O 1
ATOM 832 N N . VAL A 1 104 ? 14.742 -20.531 -1.657 1 89.94 104 VAL A N 1
ATOM 833 C CA . VAL A 1 104 ? 15.07 -21.844 -2.23 1 89.94 104 VAL A CA 1
ATOM 834 C C . VAL A 1 104 ? 16.562 -21.922 -2.498 1 89.94 104 VAL A C 1
ATOM 836 O O . VAL A 1 104 ? 17.266 -20.906 -2.479 1 89.94 104 VAL A O 1
ATOM 839 N N . SER A 1 105 ? 17.078 -23.078 -2.758 1 90.38 105 SER A N 1
ATOM 840 C CA . SER A 1 105 ? 18.5 -23.359 -2.818 1 90.38 105 SER A CA 1
ATOM 841 C C . SER A 1 105 ? 19.188 -22.5 -3.877 1 90.38 105 SER A C 1
ATOM 843 O O . SER A 1 105 ? 20.203 -21.859 -3.602 1 90.38 105 SER A O 1
ATOM 845 N N . TYR A 1 106 ? 18.625 -22.469 -5.008 1 91.81 106 TYR A N 1
ATOM 846 C CA . TYR A 1 106 ? 19.312 -21.75 -6.07 1 91.81 106 TYR A CA 1
ATOM 847 C C . TYR A 1 106 ? 19.297 -20.25 -5.801 1 91.81 106 TYR A C 1
ATOM 849 O O . TYR A 1 106 ? 20.188 -19.516 -6.262 1 91.81 106 TYR A O 1
ATOM 857 N N . GLU A 1 107 ? 18.266 -19.766 -5.109 1 94.31 107 GLU A N 1
ATOM 858 C CA . GLU A 1 107 ? 18.219 -18.359 -4.75 1 94.31 107 GLU A CA 1
ATOM 859 C C . GLU A 1 107 ? 19.359 -17.984 -3.805 1 94.31 107 GLU A C 1
ATOM 861 O O . GLU A 1 107 ? 19.969 -16.922 -3.924 1 94.31 107 GLU A O 1
ATOM 866 N N . ARG A 1 108 ? 19.641 -18.891 -2.916 1 94.06 108 ARG A N 1
ATOM 867 C CA . ARG A 1 108 ? 20.766 -18.688 -2.014 1 94.06 108 ARG A CA 1
ATOM 868 C C . ARG A 1 108 ? 22.078 -18.688 -2.781 1 94.06 108 ARG A C 1
ATOM 870 O O . ARG A 1 108 ? 22.969 -17.859 -2.51 1 94.06 108 ARG A O 1
ATOM 877 N N . ASP A 1 109 ? 22.172 -19.562 -3.744 1 94.75 109 ASP A N 1
ATOM 878 C CA . ASP A 1 109 ? 23.359 -19.625 -4.59 1 94.75 109 ASP A CA 1
ATOM 879 C C . ASP A 1 109 ? 23.547 -18.312 -5.359 1 94.75 109 ASP A C 1
ATOM 881 O O . ASP A 1 109 ? 24.672 -17.812 -5.48 1 94.75 109 ASP A O 1
ATOM 885 N N . ILE A 1 110 ? 22.484 -17.797 -5.777 1 96.25 110 ILE A N 1
ATOM 886 C CA . ILE A 1 110 ? 22.531 -16.547 -6.539 1 96.25 110 ILE A CA 1
ATOM 887 C C . ILE A 1 110 ? 23.016 -15.414 -5.645 1 96.25 110 ILE A C 1
ATOM 889 O O . ILE A 1 110 ? 23.922 -14.672 -6.016 1 96.25 110 ILE A O 1
ATOM 893 N N . LEU A 1 111 ? 22.484 -15.32 -4.492 1 96.06 111 LEU A N 1
ATOM 894 C CA . LEU A 1 111 ? 22.844 -14.25 -3.572 1 96.06 111 LEU A CA 1
ATOM 895 C C . LEU A 1 111 ? 24.312 -14.336 -3.186 1 96.06 111 LEU A C 1
ATOM 897 O O . LEU A 1 111 ? 24.969 -13.312 -2.979 1 96.06 111 LEU A O 1
ATOM 901 N N . CYS A 1 112 ? 24.828 -15.516 -3.158 1 94.44 112 CYS A N 1
ATOM 902 C CA . CYS A 1 112 ? 26.234 -15.727 -2.814 1 94.44 112 CYS A CA 1
ATOM 903 C C . CYS A 1 112 ? 27.141 -15.336 -3.977 1 94.44 112 CYS A C 1
ATOM 905 O O . CYS A 1 112 ? 28.312 -15 -3.771 1 94.44 112 CYS A O 1
ATOM 907 N N . SER A 1 113 ? 26.578 -15.305 -5.145 1 95.94 113 SER A N 1
ATOM 908 C CA . SER A 1 113 ? 27.391 -15.141 -6.344 1 95.94 113 SER A CA 1
ATOM 909 C C . SER A 1 113 ? 27.391 -13.688 -6.812 1 95.94 113 SER A C 1
ATOM 911 O O . SER A 1 113 ? 28.188 -13.312 -7.676 1 95.94 113 SER A O 1
ATOM 913 N N . ILE A 1 114 ? 26.562 -12.914 -6.254 1 95.94 114 ILE A N 1
ATOM 914 C CA . ILE A 1 114 ? 26.438 -11.555 -6.758 1 95.94 114 ILE A CA 1
ATOM 915 C C . ILE A 1 114 ? 26.891 -10.562 -5.684 1 95.94 114 ILE A C 1
ATOM 917 O O . ILE A 1 114 ? 26.891 -10.891 -4.496 1 95.94 114 ILE A O 1
ATOM 921 N N . ASP A 1 115 ? 27.188 -9.398 -6.156 1 92.94 115 ASP A N 1
ATOM 922 C CA . ASP A 1 115 ? 27.547 -8.32 -5.238 1 92.94 115 ASP A CA 1
ATOM 923 C C . ASP A 1 115 ? 26.312 -7.742 -4.562 1 92.94 115 ASP A C 1
ATOM 925 O O . ASP A 1 115 ? 25.203 -7.816 -5.105 1 92.94 115 ASP A O 1
ATOM 929 N N . GLU A 1 116 ? 26.547 -7.125 -3.453 1 87.31 116 GLU A N 1
ATOM 930 C CA . GLU A 1 116 ? 25.438 -6.562 -2.68 1 87.31 116 GLU A CA 1
ATOM 931 C C . GLU A 1 116 ? 24.75 -5.426 -3.438 1 87.31 116 GLU A C 1
ATOM 933 O O . GLU A 1 116 ? 23.562 -5.164 -3.236 1 87.31 116 GLU A O 1
ATOM 938 N N . ASP A 1 117 ? 25.453 -4.812 -4.301 1 88.5 117 ASP A N 1
ATOM 939 C CA . ASP A 1 117 ? 24.891 -3.678 -5.035 1 88.5 117 ASP A CA 1
ATOM 940 C C . ASP A 1 117 ? 24.328 -4.117 -6.379 1 88.5 117 ASP A C 1
ATOM 942 O O . ASP A 1 117 ? 23.844 -3.289 -7.156 1 88.5 117 ASP A O 1
ATOM 946 N N . SER A 1 118 ? 24.328 -5.348 -6.57 1 93.88 118 SER A N 1
ATOM 947 C CA . SER A 1 118 ? 23.781 -5.875 -7.824 1 93.88 118 SER A CA 1
ATOM 948 C C . SER A 1 118 ? 22.281 -5.621 -7.934 1 93.88 118 SER A C 1
ATOM 950 O O . SER A 1 118 ? 21.547 -5.758 -6.949 1 93.88 118 SER A O 1
ATOM 952 N N . PRO A 1 119 ? 21.797 -5.293 -9.07 1 94 119 PRO A N 1
ATOM 953 C CA . PRO A 1 119 ? 20.359 -5.16 -9.273 1 94 119 PRO A CA 1
ATOM 954 C C . PRO A 1 119 ? 19.609 -6.484 -9.102 1 94 119 PRO A C 1
ATOM 956 O O . PRO A 1 119 ? 18.375 -6.496 -8.984 1 94 119 PRO A O 1
ATOM 959 N N . LEU A 1 120 ? 20.344 -7.551 -9.094 1 96.44 120 LEU A N 1
ATOM 960 C CA . LEU A 1 120 ? 19.734 -8.867 -8.953 1 96.44 120 LEU A CA 1
ATOM 961 C C . LEU A 1 120 ? 19.531 -9.219 -7.484 1 96.44 120 LEU A C 1
ATOM 963 O O . LEU A 1 120 ? 18.922 -10.242 -7.164 1 96.44 120 LEU A O 1
ATOM 967 N N . ASN A 1 121 ? 19.984 -8.414 -6.633 1 95.56 121 ASN A N 1
ATOM 968 C CA . ASN A 1 121 ? 19.781 -8.656 -5.211 1 95.56 121 ASN A CA 1
ATOM 969 C C . ASN A 1 121 ? 18.312 -8.57 -4.824 1 95.56 121 ASN A C 1
ATOM 971 O O . ASN A 1 121 ? 17.516 -7.93 -5.516 1 95.56 121 ASN A O 1
ATOM 975 N N . ILE A 1 122 ? 17.938 -9.266 -3.793 1 95.81 122 ILE A N 1
ATOM 976 C CA . ILE A 1 122 ? 16.578 -9.195 -3.26 1 95.81 122 ILE A CA 1
ATOM 977 C C . ILE A 1 122 ? 16.359 -7.836 -2.605 1 95.81 122 ILE A C 1
ATOM 979 O O . ILE A 1 122 ? 17.203 -7.352 -1.854 1 95.81 122 ILE A O 1
ATOM 983 N N . ASP A 1 123 ? 15.281 -7.238 -2.963 1 93.31 123 ASP A N 1
ATOM 984 C CA . ASP A 1 123 ? 14.992 -5.906 -2.438 1 93.31 123 ASP A CA 1
ATOM 985 C C . ASP A 1 123 ? 13.547 -5.809 -1.948 1 93.31 123 ASP A C 1
ATOM 987 O O . ASP A 1 123 ? 12.875 -6.828 -1.79 1 93.31 123 ASP A O 1
ATOM 991 N N . SER A 1 124 ? 13.086 -4.648 -1.642 1 91.19 124 SER A N 1
ATOM 992 C CA . SER A 1 124 ? 11.781 -4.418 -1.029 1 91.19 124 SER A CA 1
ATOM 993 C C . SER A 1 124 ? 10.656 -4.867 -1.949 1 91.19 124 SER A C 1
ATOM 995 O O . SER A 1 124 ? 9.57 -5.23 -1.481 1 91.19 124 SER A O 1
ATOM 997 N N . GLY A 1 125 ? 10.922 -4.832 -3.242 1 91.38 125 GLY A N 1
ATOM 998 C CA . GLY A 1 125 ? 9.914 -5.285 -4.191 1 91.38 125 GLY A CA 1
ATOM 999 C C . GLY A 1 125 ? 9.633 -6.773 -4.094 1 91.38 125 GLY A C 1
ATOM 1000 O O . GLY A 1 125 ? 8.602 -7.246 -4.562 1 91.38 125 GLY A O 1
ATOM 1001 N N . ASP A 1 126 ? 10.461 -7.48 -3.453 1 94.75 126 ASP A N 1
ATOM 1002 C CA . ASP A 1 126 ? 10.352 -8.938 -3.383 1 94.75 126 ASP A CA 1
ATOM 1003 C C . ASP A 1 126 ? 9.758 -9.375 -2.047 1 94.75 126 ASP A C 1
ATOM 1005 O O . ASP A 1 126 ? 9.531 -10.57 -1.827 1 94.75 126 ASP A O 1
ATOM 1009 N N . VAL A 1 127 ? 9.539 -8.484 -1.147 1 95.25 127 VAL A N 1
ATOM 1010 C CA . VAL A 1 127 ? 9.125 -8.812 0.212 1 95.25 127 VAL A CA 1
ATOM 1011 C C . VAL A 1 127 ? 7.781 -9.531 0.182 1 95.25 127 VAL A C 1
ATOM 1013 O O . VAL A 1 127 ? 7.562 -10.492 0.925 1 95.25 127 VAL A O 1
ATOM 1016 N N . LYS A 1 128 ? 6.922 -9.062 -0.644 1 93.75 128 LYS A N 1
ATOM 1017 C CA . LYS A 1 128 ? 5.602 -9.68 -0.734 1 93.75 128 LYS A CA 1
ATOM 1018 C C . LYS A 1 128 ? 5.703 -11.141 -1.17 1 93.75 128 LYS A C 1
ATOM 1020 O O . LYS A 1 128 ? 4.965 -11.992 -0.677 1 93.75 128 LYS A O 1
ATOM 1025 N N . THR A 1 129 ? 6.566 -11.398 -2.078 1 93.94 129 THR A N 1
ATOM 1026 C CA . THR A 1 129 ? 6.789 -12.766 -2.523 1 93.94 129 THR A CA 1
ATOM 1027 C C . THR A 1 129 ? 7.297 -13.633 -1.373 1 93.94 129 THR A C 1
ATOM 1029 O O . THR A 1 129 ? 6.816 -14.75 -1.171 1 93.94 129 THR A O 1
ATOM 1032 N N . LEU A 1 130 ? 8.234 -13.133 -0.676 1 95.12 130 LEU A N 1
ATOM 1033 C CA . LEU A 1 130 ? 8.773 -13.852 0.465 1 95.12 130 LEU A CA 1
ATOM 1034 C C . LEU A 1 130 ? 7.699 -14.109 1.516 1 95.12 130 LEU A C 1
ATOM 1036 O O . LEU A 1 130 ? 7.625 -15.195 2.084 1 95.12 130 LEU A O 1
ATOM 1040 N N . ALA A 1 131 ? 6.898 -13.102 1.729 1 94.75 131 ALA A N 1
ATOM 1041 C CA . ALA A 1 131 ? 5.801 -13.227 2.688 1 94.75 131 ALA A CA 1
ATOM 1042 C C . ALA A 1 131 ? 4.809 -14.297 2.244 1 94.75 131 ALA A C 1
ATOM 1044 O O . ALA A 1 131 ? 4.344 -15.094 3.059 1 94.75 131 ALA A O 1
ATOM 1045 N N . ASN A 1 132 ? 4.504 -14.336 0.988 1 91.69 132 ASN A N 1
ATOM 1046 C CA . ASN A 1 132 ? 3.561 -15.305 0.447 1 91.69 132 ASN A CA 1
ATOM 1047 C C . ASN A 1 132 ? 4.066 -16.734 0.622 1 91.69 132 ASN A C 1
ATOM 1049 O O . ASN A 1 132 ? 3.273 -17.656 0.793 1 91.69 132 ASN A O 1
ATOM 1053 N N . ARG A 1 133 ? 5.344 -16.891 0.624 1 91.81 133 ARG A N 1
ATOM 1054 C CA . ARG A 1 133 ? 5.941 -18.203 0.782 1 91.81 133 ARG A CA 1
ATOM 1055 C C . ARG A 1 133 ? 5.75 -18.734 2.203 1 91.81 133 ARG A C 1
ATOM 1057 O O . ARG A 1 133 ? 5.922 -19.922 2.461 1 91.81 133 ARG A O 1
ATOM 1064 N N . LEU A 1 134 ? 5.512 -17.844 3.082 1 93.31 134 LEU A N 1
ATOM 1065 C CA . LEU A 1 134 ? 5.293 -18.234 4.473 1 93.31 134 LEU A CA 1
ATOM 1066 C C . LEU A 1 134 ? 3.859 -18.703 4.688 1 93.31 134 LEU A C 1
ATOM 1068 O O . LEU A 1 134 ? 3.549 -19.312 5.711 1 93.31 134 LEU A O 1
ATOM 1072 N N . LYS A 1 135 ? 3.027 -18.344 3.76 1 89.5 135 LYS A N 1
ATOM 1073 C CA . LYS A 1 135 ? 1.644 -18.797 3.805 1 89.5 135 LYS A CA 1
ATOM 1074 C C . LYS A 1 135 ? 1.535 -20.25 3.342 1 89.5 135 LYS A C 1
ATOM 1076 O O . LYS A 1 135 ? 2.131 -20.641 2.332 1 89.5 135 LYS A O 1
ATOM 1081 N N . LEU A 1 136 ? 0.848 -21.016 4.07 1 87.19 136 LEU A N 1
ATOM 1082 C CA . LEU A 1 136 ? 0.627 -22.422 3.732 1 87.19 136 LEU A CA 1
ATOM 1083 C C . LEU A 1 136 ? -0.744 -22.609 3.096 1 87.19 136 LEU A C 1
ATOM 1085 O O . LEU A 1 136 ? -1.702 -21.922 3.447 1 87.19 136 LEU A O 1
ATOM 1089 N N . ASN A 1 137 ? -0.758 -23.453 2.145 1 83.06 137 ASN A N 1
ATOM 1090 C CA . ASN A 1 137 ? -2.049 -23.797 1.549 1 83.06 137 ASN A CA 1
ATOM 1091 C C . ASN A 1 137 ? -2.828 -24.766 2.416 1 83.06 137 ASN A C 1
ATOM 1093 O O . ASN A 1 137 ? -2.271 -25.766 2.898 1 83.06 137 ASN A O 1
ATOM 1097 N N . ALA A 1 138 ? -4.016 -24.375 2.596 1 87.69 138 ALA A N 1
ATOM 1098 C CA . ALA A 1 138 ? -4.875 -25.328 3.301 1 87.69 138 ALA A CA 1
ATOM 1099 C C . ALA A 1 138 ? -5.168 -26.547 2.436 1 87.69 138 ALA A C 1
ATOM 1101 O O . ALA A 1 138 ? -5.375 -26.422 1.227 1 87.69 138 ALA A O 1
ATOM 1102 N N . ASN A 1 139 ? -5.137 -27.672 3.086 1 87.94 139 ASN A N 1
ATOM 1103 C CA . ASN A 1 139 ? -5.445 -28.891 2.344 1 87.94 139 ASN A CA 1
ATOM 1104 C C . ASN A 1 139 ? -6.773 -29.5 2.793 1 87.94 139 ASN A C 1
ATOM 1106 O O . ASN A 1 139 ? -7.109 -30.625 2.406 1 87.94 139 ASN A O 1
ATOM 1110 N N . SER A 1 140 ? -7.375 -28.797 3.637 1 91.75 140 SER A N 1
ATOM 1111 C CA . SER A 1 140 ? -8.656 -29.281 4.125 1 91.75 140 SER A CA 1
ATOM 1112 C C . SER A 1 140 ? -9.492 -28.141 4.715 1 91.75 140 SER A C 1
ATOM 1114 O O . SER A 1 140 ? -8.977 -27.062 4.965 1 91.75 140 SER A O 1
ATOM 1116 N N . PHE A 1 141 ? -10.766 -28.375 4.855 1 92.56 141 PHE A N 1
ATOM 1117 C CA . PHE A 1 141 ? -11.672 -27.484 5.574 1 92.56 141 PHE A CA 1
ATOM 1118 C C . PHE A 1 141 ? -12.789 -28.281 6.242 1 92.56 141 PHE A C 1
ATOM 1120 O O . PHE A 1 141 ? -13.07 -29.406 5.844 1 92.56 141 PHE A O 1
ATOM 1127 N N . THR A 1 142 ? -13.258 -27.703 7.305 1 93.44 142 THR A N 1
ATOM 1128 C CA . THR A 1 142 ? -14.32 -28.359 8.055 1 93.44 142 TH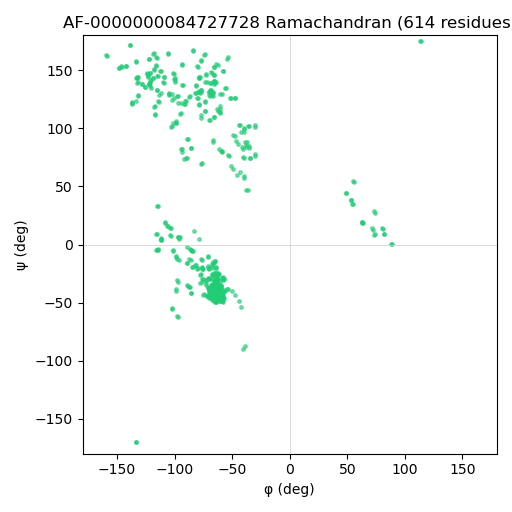R A CA 1
ATOM 1129 C C . THR A 1 142 ? -15.617 -27.547 7.977 1 93.44 142 THR A C 1
ATOM 1131 O O . THR A 1 142 ? -15.625 -26.359 8.273 1 93.44 142 THR A O 1
ATOM 1134 N N . TYR A 1 143 ? -16.656 -28.203 7.496 1 94.44 143 TYR A N 1
ATOM 1135 C CA . TYR A 1 143 ? -17.984 -27.594 7.402 1 94.44 143 TYR A CA 1
ATOM 1136 C C . TYR A 1 143 ? -19.047 -28.516 7.977 1 94.44 143 TYR A C 1
ATOM 1138 O O . TYR A 1 143 ? -19.125 -29.703 7.605 1 94.44 143 TYR A O 1
ATOM 1146 N N . LYS A 1 144 ? -19.859 -27.953 8.914 1 93.44 144 LYS A N 1
ATOM 1147 C CA . LYS A 1 144 ? -20.906 -28.703 9.594 1 93.44 144 LYS A CA 1
ATOM 1148 C C . LYS A 1 144 ? -20.359 -30.031 10.141 1 93.44 144 LYS A C 1
ATOM 1150 O O . LYS A 1 144 ? -20.922 -31.094 9.891 1 93.44 144 LYS A O 1
ATOM 1155 N N . ASN A 1 145 ? -19.219 -30 10.75 1 92.25 145 ASN A N 1
ATOM 1156 C CA . ASN A 1 145 ? -18.547 -31.062 11.492 1 92.25 145 ASN A CA 1
ATOM 1157 C C . ASN A 1 145 ? -18.016 -32.156 10.555 1 92.25 145 ASN A C 1
ATOM 1159 O O . ASN A 1 145 ? -17.766 -33.281 10.984 1 92.25 145 ASN A O 1
ATOM 1163 N N . ILE A 1 146 ? -17.953 -31.906 9.328 1 94.81 146 ILE A N 1
ATOM 1164 C CA . ILE A 1 146 ? -17.344 -32.812 8.367 1 94.81 146 ILE A CA 1
ATOM 1165 C C . ILE A 1 146 ? -16.094 -32.188 7.785 1 94.81 146 ILE A C 1
ATOM 1167 O O . ILE A 1 146 ? -16.109 -31.031 7.352 1 94.81 146 ILE A O 1
ATOM 1171 N N . THR A 1 147 ? -15.023 -32.938 7.832 1 95.44 147 THR A N 1
ATOM 1172 C CA . THR A 1 147 ? -13.758 -32.469 7.289 1 95.44 147 THR A CA 1
ATOM 1173 C C . THR A 1 147 ? -13.562 -32.938 5.855 1 95.44 147 THR A C 1
ATOM 1175 O O . THR A 1 147 ? -13.648 -34.156 5.59 1 95.44 147 THR A O 1
ATOM 1178 N N . TYR A 1 148 ? -13.391 -31.984 4.969 1 94.5 148 TYR A N 1
ATOM 1179 C CA . TYR A 1 148 ? -13.133 -32.281 3.561 1 94.5 148 TYR A CA 1
ATOM 1180 C C . TYR A 1 148 ? -11.648 -32.094 3.24 1 94.5 148 TYR A C 1
ATOM 1182 O O . TYR A 1 148 ? -11.07 -31.031 3.482 1 94.5 148 TYR A O 1
ATOM 1190 N N . VAL A 1 149 ? -11.047 -33.125 2.711 1 93.25 149 VAL A N 1
ATOM 1191 C CA . VAL A 1 149 ? -9.625 -33.094 2.398 1 93.25 149 VAL A CA 1
ATOM 1192 C C . VAL A 1 149 ? -9.43 -32.875 0.896 1 93.25 149 VAL A C 1
ATOM 1194 O O . VAL A 1 149 ? -10.023 -33.594 0.091 1 93.25 149 VAL A O 1
ATOM 1197 N N . LEU A 1 150 ? -8.633 -31.938 0.602 1 91.06 150 LEU A N 1
ATOM 1198 C CA . LEU A 1 150 ? -8.359 -31.641 -0.798 1 91.06 150 LEU A CA 1
ATOM 1199 C C . LEU A 1 150 ? -7.145 -32.406 -1.295 1 91.06 150 LEU A C 1
ATOM 1201 O O . LEU A 1 150 ? -6.09 -32.406 -0.657 1 91.06 150 LEU A O 1
ATOM 1205 N N . GLU A 1 151 ? -7.355 -33.156 -2.25 1 86 151 GLU A N 1
ATOM 1206 C CA . GLU A 1 151 ? -6.289 -33.906 -2.902 1 86 151 GLU A CA 1
ATOM 1207 C C . GLU A 1 151 ? -6.227 -33.594 -4.395 1 86 151 GLU A C 1
ATOM 1209 O O . GLU A 1 151 ? -7.254 -33.344 -5.023 1 86 151 GLU A O 1
ATOM 1214 N N . PRO A 1 152 ? -4.992 -33.625 -4.773 1 81.38 152 PRO A N 1
ATOM 1215 C CA . PRO A 1 152 ? -4.879 -33.406 -6.219 1 81.38 152 PRO A CA 1
ATOM 1216 C C . PRO A 1 152 ? -5.703 -34.406 -7.027 1 81.38 152 PRO A C 1
ATOM 1218 O O . PRO A 1 152 ? -5.762 -35.594 -6.68 1 81.38 152 PRO A O 1
ATOM 1221 N N . ASN A 1 153 ? -6.461 -34 -8.055 1 83.31 153 ASN A N 1
ATOM 1222 C CA . ASN A 1 153 ? -7.207 -34.812 -9.023 1 83.31 153 ASN A CA 1
ATOM 1223 C C . ASN A 1 153 ? -8.445 -35.438 -8.398 1 83.31 153 ASN A C 1
ATOM 1225 O O . ASN A 1 153 ? -9.031 -36.375 -8.961 1 83.31 153 ASN A O 1
ATOM 1229 N N . LYS A 1 154 ? -8.797 -35.094 -7.234 1 90.5 154 LYS A N 1
ATOM 1230 C CA . LYS A 1 154 ? -10 -35.625 -6.605 1 90.5 154 LYS A CA 1
ATOM 1231 C C . LYS A 1 154 ? -11.039 -34.531 -6.383 1 90.5 154 LYS A C 1
ATOM 1233 O O . LYS A 1 154 ? -11.734 -34.531 -5.371 1 90.5 154 LYS A O 1
ATOM 1238 N N . ASN A 1 155 ? -11.016 -33.656 -7.266 1 91.94 155 ASN A N 1
ATOM 1239 C CA . ASN A 1 155 ? -11.922 -32.531 -7.148 1 91.94 155 ASN A CA 1
ATOM 1240 C C . ASN A 1 155 ? -13.375 -32.969 -7.309 1 91.94 155 ASN A C 1
ATOM 1242 O O . ASN A 1 155 ? -14.266 -32.438 -6.633 1 91.94 155 ASN A O 1
ATOM 1246 N N . GLU A 1 156 ? -13.586 -33.938 -8.156 1 92 156 GLU A N 1
ATOM 1247 C CA . GLU A 1 156 ? -14.938 -34.438 -8.359 1 92 156 GLU A CA 1
ATOM 1248 C C . GLU A 1 156 ? -15.484 -35.094 -7.082 1 92 156 GLU A C 1
ATOM 1250 O O . GLU A 1 156 ? -16.656 -34.938 -6.758 1 92 156 GLU A O 1
ATOM 1255 N N . GLU A 1 157 ? -14.594 -35.75 -6.43 1 93.56 157 GLU A N 1
ATOM 1256 C CA . GLU A 1 157 ? -14.992 -36.406 -5.191 1 93.56 157 GLU A CA 1
ATOM 1257 C C . GLU A 1 157 ? -15.406 -35.406 -4.125 1 93.56 157 GLU A C 1
ATOM 1259 O O . GLU A 1 157 ? -16.359 -35.656 -3.381 1 93.56 157 GLU A O 1
ATOM 1264 N N . ILE A 1 158 ? -14.742 -34.344 -4.133 1 94.38 158 ILE A N 1
ATOM 1265 C CA . ILE A 1 158 ? -15.055 -33.312 -3.139 1 94.38 158 ILE A CA 1
ATOM 1266 C C . ILE A 1 158 ? -16.422 -32.719 -3.434 1 94.38 158 ILE A C 1
ATOM 1268 O O . ILE A 1 158 ? -17.234 -32.5 -2.523 1 94.38 158 ILE A O 1
ATOM 1272 N N . ILE A 1 159 ? -16.672 -32.438 -4.672 1 94.38 159 ILE A N 1
ATOM 1273 C CA . ILE A 1 159 ? -17.953 -31.844 -5.062 1 94.38 159 ILE A CA 1
ATOM 1274 C C . ILE A 1 159 ? -19.078 -32.812 -4.746 1 94.38 159 ILE A C 1
ATOM 1276 O O . ILE A 1 159 ? -20.109 -32.438 -4.188 1 94.38 159 ILE A O 1
ATOM 1280 N N . ASN A 1 160 ? -18.797 -34.031 -5.047 1 95.19 160 ASN A N 1
ATOM 1281 C CA . ASN A 1 160 ? -19.797 -35.062 -4.758 1 95.19 160 ASN A CA 1
ATOM 1282 C C . ASN A 1 160 ? -20.047 -35.188 -3.26 1 95.19 160 ASN A C 1
ATOM 1284 O O . ASN A 1 160 ? -21.188 -35.375 -2.832 1 95.19 160 ASN A O 1
ATOM 1288 N N . ALA A 1 161 ? -18.984 -35.156 -2.5 1 95.06 161 ALA A N 1
ATOM 1289 C CA . ALA A 1 161 ? -19.125 -35.219 -1.048 1 95.06 161 ALA A CA 1
ATOM 1290 C C . ALA A 1 161 ? -19.938 -34.062 -0.503 1 95.06 161 ALA A C 1
ATOM 1292 O O . ALA A 1 161 ? -20.766 -34.219 0.39 1 95.06 161 ALA A O 1
ATOM 1293 N N . LEU A 1 162 ? -19.719 -32.906 -1.059 1 95.81 162 LEU A N 1
ATOM 1294 C CA . LEU A 1 162 ? -20.438 -31.719 -0.636 1 95.81 162 LEU A CA 1
ATOM 1295 C C . LEU A 1 162 ? -21.938 -31.859 -0.931 1 95.81 162 LEU A C 1
ATOM 1297 O O . LEU A 1 162 ? -22.766 -31.453 -0.127 1 95.81 162 LEU A O 1
ATOM 1301 N N . VAL A 1 163 ? -22.234 -32.438 -2.064 1 94.69 163 VAL A N 1
ATOM 1302 C CA . VAL A 1 163 ? -23.625 -32.688 -2.457 1 94.69 163 VAL A CA 1
ATOM 1303 C C . VAL A 1 163 ? -24.25 -33.719 -1.524 1 94.69 163 VAL A C 1
ATOM 1305 O O . VAL A 1 163 ? -25.344 -33.5 -1.003 1 94.69 163 VAL A O 1
ATOM 1308 N N . LYS A 1 164 ? -23.531 -34.719 -1.335 1 95.12 164 LYS A N 1
ATOM 1309 C CA . LYS A 1 164 ? -24.016 -35.844 -0.51 1 95.12 164 LYS A CA 1
ATOM 1310 C C . LYS A 1 164 ? -24.312 -35.375 0.913 1 95.12 164 LYS A C 1
ATOM 1312 O O . LYS A 1 164 ? -25.297 -35.781 1.519 1 95.12 164 LYS A O 1
ATOM 1317 N N . ASN A 1 165 ? -23.453 -34.469 1.431 1 94.19 165 ASN A N 1
ATOM 1318 C CA . ASN A 1 165 ? -23.562 -34.031 2.811 1 94.19 165 ASN A CA 1
ATOM 1319 C C . ASN A 1 165 ? -24.484 -32.812 2.924 1 94.19 165 ASN A C 1
ATOM 1321 O O . ASN A 1 165 ? -24.672 -32.281 4.016 1 94.19 165 ASN A O 1
ATOM 1325 N N . GLY A 1 166 ? -25 -32.312 1.783 1 91.88 166 GLY A N 1
ATOM 1326 C CA . GLY A 1 166 ? -25.969 -31.234 1.784 1 91.88 166 GLY A CA 1
ATOM 1327 C C . GLY A 1 166 ? -25.328 -29.859 1.946 1 91.88 166 GLY A C 1
ATOM 1328 O O . GLY A 1 166 ? -26.016 -28.891 2.312 1 91.88 166 GLY A O 1
ATOM 1329 N N . ALA A 1 167 ? -24.047 -29.844 1.779 1 93.25 167 ALA A N 1
ATOM 1330 C CA . ALA A 1 167 ? -23.359 -28.562 1.885 1 93.25 167 ALA A CA 1
ATOM 1331 C C . ALA A 1 167 ? -23.688 -27.672 0.693 1 93.25 167 ALA A C 1
ATOM 1333 O O . ALA A 1 167 ? -23.719 -26.438 0.82 1 93.25 167 ALA A O 1
ATOM 1334 N N . ILE A 1 168 ? -23.797 -28.328 -0.449 1 95.5 168 ILE A N 1
ATOM 1335 C CA . ILE A 1 168 ? -24.312 -27.656 -1.637 1 95.5 168 I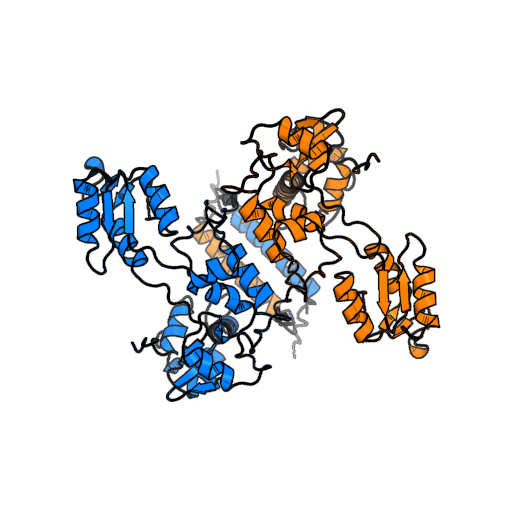LE A CA 1
ATOM 1336 C C . ILE A 1 168 ? -25.516 -28.422 -2.188 1 95.5 168 ILE A C 1
ATOM 1338 O O . ILE A 1 168 ? -25.641 -29.625 -1.975 1 95.5 168 ILE A O 1
ATOM 1342 N N . ARG A 1 169 ? -26.516 -27.719 -2.779 1 94.69 169 ARG A N 1
ATOM 1343 C CA . ARG A 1 169 ? -27.766 -28.328 -3.229 1 94.69 169 ARG A CA 1
ATOM 1344 C C . ARG A 1 169 ? -27.969 -28.125 -4.727 1 94.69 169 ARG A C 1
ATOM 1346 O O . ARG A 1 169 ? -27.766 -27.016 -5.234 1 94.69 169 ARG A O 1
ATOM 1353 N N . PHE A 1 170 ? -28.328 -29.094 -5.34 1 93.56 170 PHE A N 1
ATOM 1354 C CA . PHE A 1 170 ? -28.578 -29.078 -6.773 1 93.56 170 PHE A CA 1
ATOM 1355 C C . PHE 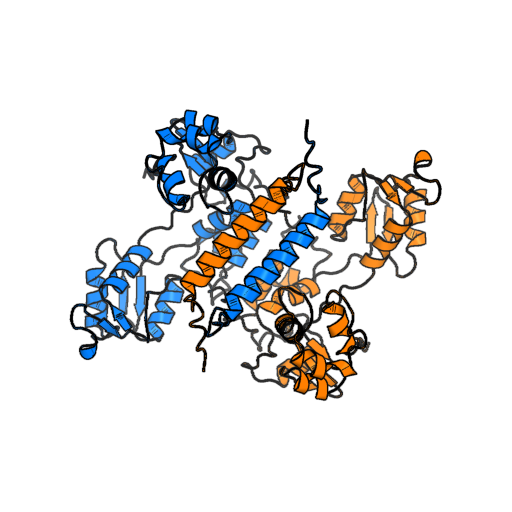A 1 170 ? -29.781 -28.203 -7.102 1 93.56 170 PHE A C 1
ATOM 1357 O O . PHE A 1 170 ? -30.844 -28.312 -6.48 1 93.56 170 PHE A O 1
ATOM 1364 N N . GLU A 1 171 ? -29.531 -27.281 -8.039 1 92.75 171 GLU A N 1
ATOM 1365 C CA . GLU A 1 171 ? -30.594 -26.391 -8.5 1 92.75 171 GLU A CA 1
ATOM 1366 C C . GLU A 1 171 ? -31.188 -26.891 -9.82 1 92.75 171 GLU A C 1
ATOM 1368 O O . GLU A 1 171 ? -30.703 -26.531 -10.898 1 92.75 171 GLU A O 1
ATOM 1373 N N . GLN A 1 172 ? -32.312 -27.453 -9.812 1 88.5 172 GLN A N 1
ATOM 1374 C CA . GLN A 1 172 ? -32.938 -28.109 -10.969 1 88.5 172 GLN A CA 1
ATOM 1375 C C . GLN A 1 172 ? -33.375 -27.078 -12.016 1 88.5 172 GLN A C 1
ATOM 1377 O O . GLN A 1 172 ? -33.188 -27.297 -13.211 1 88.5 172 GLN A O 1
ATOM 1382 N N . LYS A 1 173 ? -33.875 -25.984 -11.602 1 87.5 173 LYS A N 1
ATOM 1383 C CA . LYS A 1 173 ? -34.406 -24.969 -12.5 1 87.5 173 LYS A CA 1
ATOM 1384 C C . LYS A 1 173 ? -33.312 -24.344 -13.359 1 87.5 173 LYS A C 1
ATOM 1386 O O . LYS A 1 173 ? -33.562 -23.953 -14.5 1 87.5 173 LYS A O 1
ATOM 1391 N N . LEU A 1 174 ? -32.125 -24.328 -12.734 1 85.38 174 LEU A N 1
ATOM 1392 C CA . LEU A 1 174 ? -31.016 -23.656 -13.414 1 85.38 174 LEU A CA 1
ATOM 1393 C C . LEU A 1 174 ? -30.156 -24.656 -14.18 1 85.38 174 LEU A C 1
ATOM 1395 O O . LEU A 1 174 ? -29.359 -24.266 -15.039 1 85.38 174 LEU A O 1
ATOM 1399 N N . SER A 1 175 ? -30.406 -25.922 -13.844 1 85.44 175 SER A N 1
ATOM 1400 C CA . SER A 1 175 ? -29.531 -26.953 -14.383 1 85.44 175 SER A CA 1
ATOM 1401 C C . SER A 1 175 ? -30.109 -27.547 -15.664 1 85.44 175 SER A C 1
ATOM 1403 O O . SER A 1 175 ? -30.844 -28.531 -15.625 1 85.44 175 SER A O 1
ATOM 1405 N N . VAL A 1 176 ? -29.984 -27.047 -16.719 1 81.25 176 VAL A N 1
ATOM 1406 C CA . VAL A 1 176 ? -30.453 -27.578 -18 1 81.25 176 VAL A CA 1
ATOM 1407 C C . VAL A 1 176 ? -29.297 -28.281 -18.703 1 81.25 176 VAL A C 1
ATOM 1409 O O . VAL A 1 176 ? -29.359 -29.5 -18.938 1 81.25 176 VAL A O 1
ATOM 1412 N N . LYS A 1 177 ? -28.234 -27.625 -19.031 1 77.81 177 LYS A N 1
ATOM 1413 C CA . LYS A 1 177 ? -27.062 -28.188 -19.688 1 77.81 177 LYS A CA 1
ATOM 1414 C C . LYS A 1 177 ? -25.969 -28.5 -18.688 1 77.81 177 LYS A C 1
ATOM 1416 O O . LYS A 1 177 ? -25.328 -29.547 -18.75 1 77.81 177 LYS A O 1
ATOM 1421 N N . ASP A 1 178 ? -25.875 -27.547 -17.75 1 84.38 178 ASP A N 1
ATOM 1422 C CA . ASP A 1 178 ? -24.875 -27.703 -16.688 1 84.38 178 ASP A CA 1
ATOM 1423 C C . ASP A 1 178 ? -25.547 -27.875 -15.328 1 84.38 178 ASP A C 1
ATOM 1425 O O . ASP A 1 178 ? -26.703 -27.484 -15.141 1 84.38 178 ASP A O 1
ATOM 1429 N N . SER A 1 179 ? -24.891 -28.688 -14.562 1 92.25 179 SER A N 1
ATOM 1430 C CA . SER A 1 179 ? -25.391 -28.828 -13.195 1 92.25 179 SER A CA 1
ATOM 1431 C C . SER A 1 179 ? -25.062 -27.594 -12.359 1 92.25 179 SER A C 1
ATOM 1433 O O . SER A 1 179 ? -23.922 -27.141 -12.32 1 92.25 179 SER A O 1
ATOM 1435 N N . TYR A 1 180 ? -26.062 -26.969 -11.805 1 94.38 180 TYR A N 1
ATOM 1436 C CA . TYR A 1 180 ? -25.891 -25.812 -10.93 1 94.38 180 TYR A CA 1
ATOM 1437 C C . TYR A 1 180 ? -26.219 -26.172 -9.484 1 94.38 180 TYR A C 1
ATOM 1439 O O . TYR A 1 180 ? -27.125 -26.984 -9.227 1 94.38 180 TYR A O 1
ATOM 1447 N N . TYR A 1 181 ? -25.453 -25.562 -8.641 1 95.94 181 TYR A N 1
ATOM 1448 C CA . TYR A 1 181 ? -25.625 -25.859 -7.223 1 95.94 181 TYR A CA 1
ATOM 1449 C C . TYR A 1 181 ? -25.797 -24.562 -6.418 1 95.94 181 TYR A C 1
ATOM 1451 O O . TYR A 1 181 ? -25.109 -23.578 -6.684 1 95.94 181 TYR A O 1
ATOM 1459 N N . SER A 1 182 ? -26.656 -24.562 -5.527 1 95.81 182 SER A N 1
ATOM 1460 C CA . SER A 1 182 ? -26.766 -23.516 -4.52 1 95.81 182 SER A CA 1
ATOM 1461 C C . SER A 1 182 ? -25.781 -23.734 -3.379 1 95.81 182 SER A C 1
ATOM 1463 O O . SER A 1 182 ? -25.672 -24.844 -2.857 1 95.81 182 SER A O 1
ATOM 1465 N N . ILE A 1 183 ? -25.047 -22.703 -3.035 1 94.94 183 ILE A N 1
ATOM 1466 C CA . ILE A 1 183 ? -24.016 -22.797 -2.002 1 94.94 183 ILE A CA 1
ATOM 1467 C C . ILE A 1 183 ? -24.406 -21.906 -0.817 1 94.94 183 ILE A C 1
ATOM 1469 O O . ILE A 1 183 ? -24.75 -20.734 -0.995 1 94.94 183 ILE A O 1
ATOM 1473 N N . ASP A 1 184 ? -24.297 -22.438 0.319 1 91.69 184 ASP A N 1
ATOM 1474 C CA . ASP A 1 184 ? -24.594 -21.703 1.544 1 91.69 184 ASP A CA 1
ATOM 1475 C C . ASP A 1 184 ? -23.594 -20.562 1.755 1 91.69 184 ASP A C 1
ATOM 1477 O O . ASP A 1 184 ? -22.406 -20.719 1.509 1 91.69 184 ASP A O 1
ATOM 1481 N N . GLU A 1 185 ? -24.078 -19.516 2.297 1 91.5 185 GLU A N 1
ATOM 1482 C CA . GLU A 1 185 ? -23.234 -18.344 2.561 1 91.5 185 GLU A CA 1
ATOM 1483 C C . GLU A 1 185 ? -22.156 -18.672 3.58 1 91.5 185 GLU A C 1
ATOM 1485 O O . GLU A 1 185 ? -21.031 -18.172 3.479 1 91.5 185 GLU A O 1
ATOM 1490 N N . GLU A 1 186 ? -22.5 -19.438 4.48 1 92.12 186 GLU A N 1
ATOM 1491 C CA . GLU A 1 186 ? -21.531 -19.828 5.504 1 92.12 186 GLU A CA 1
ATOM 1492 C C . GLU A 1 186 ? -20.375 -20.609 4.895 1 92.12 186 GLU A C 1
ATOM 1494 O O . GLU A 1 186 ? -19.219 -20.438 5.289 1 92.12 186 GLU A O 1
ATOM 1499 N N . LEU A 1 187 ? -20.719 -21.453 3.994 1 94.31 187 LEU A N 1
ATOM 1500 C CA . LEU A 1 187 ? -19.672 -22.219 3.316 1 94.31 187 LEU A CA 1
ATOM 1501 C C . LEU A 1 187 ? -18.797 -21.297 2.477 1 94.31 187 LEU A C 1
ATOM 1503 O O . LEU A 1 187 ? -17.578 -21.438 2.477 1 94.31 187 LEU A O 1
ATOM 1507 N N . LEU A 1 188 ? -19.391 -20.406 1.806 1 93.25 188 LEU A N 1
ATOM 1508 C CA . LEU A 1 188 ? -18.641 -19.453 1.004 1 93.25 188 LEU A CA 1
ATOM 1509 C C . LEU A 1 188 ? -17.672 -18.656 1.876 1 93.25 188 LEU A C 1
ATOM 1511 O O . LEU A 1 188 ? -16.516 -18.453 1.504 1 93.25 188 LEU A O 1
ATOM 1515 N N . ARG A 1 189 ? -18.125 -18.203 2.994 1 88.94 189 ARG A N 1
ATOM 1516 C CA . ARG A 1 189 ? -17.281 -17.453 3.932 1 88.94 189 ARG A CA 1
ATOM 1517 C C . ARG A 1 189 ? -16.109 -18.312 4.406 1 88.94 189 ARG A C 1
ATOM 1519 O O . ARG A 1 189 ? -14.977 -17.828 4.477 1 88.94 189 ARG A O 1
ATOM 1526 N N . LEU A 1 190 ? -16.422 -19.453 4.664 1 90.06 190 LEU A N 1
ATOM 1527 C CA . LEU A 1 190 ? -15.406 -20.391 5.125 1 90.06 190 LEU A CA 1
ATOM 1528 C C . LEU A 1 190 ? -14.344 -20.609 4.051 1 90.06 190 LEU A C 1
ATOM 1530 O O . LEU A 1 190 ? -13.148 -20.609 4.344 1 90.06 190 LEU A O 1
ATOM 1534 N N . LEU A 1 191 ? -14.797 -20.875 2.852 1 91.38 191 LEU A N 1
ATOM 1535 C CA . LEU A 1 191 ? -13.867 -21.109 1.754 1 91.38 191 LEU A CA 1
ATOM 1536 C C . LEU A 1 191 ? -12.984 -19.875 1.527 1 91.38 191 LEU A C 1
ATOM 1538 O O . LEU A 1 191 ? -11.781 -20.016 1.301 1 91.38 191 LEU A O 1
ATOM 1542 N N . LYS A 1 192 ? -13.57 -18.781 1.587 1 88.25 192 LYS A N 1
ATOM 1543 C CA . LYS A 1 192 ? -12.828 -17.547 1.431 1 88.25 192 LYS A CA 1
ATOM 1544 C C . LYS A 1 192 ? -11.766 -17.391 2.521 1 88.25 192 LYS A C 1
ATOM 1546 O O . LYS A 1 192 ? -10.633 -17 2.244 1 88.25 192 LYS A O 1
ATOM 1551 N N . GLU A 1 193 ? -12.133 -17.734 3.695 1 83.5 193 GLU A N 1
ATOM 1552 C CA . GLU A 1 193 ? -11.234 -17.578 4.836 1 83.5 193 GLU A CA 1
ATOM 1553 C C . GLU A 1 193 ? -10.109 -18.609 4.797 1 83.5 193 GLU A C 1
ATOM 1555 O O . GLU A 1 193 ? -8.969 -18.312 5.148 1 83.5 193 GLU A O 1
ATOM 1560 N N . ARG A 1 194 ? -10.484 -19.703 4.297 1 88.12 194 ARG A N 1
ATOM 1561 C CA . ARG A 1 194 ? -9.531 -20.797 4.355 1 88.12 194 ARG A CA 1
ATOM 1562 C C . ARG A 1 194 ? -8.625 -20.812 3.131 1 88.12 194 ARG A C 1
ATOM 1564 O O . ARG A 1 194 ? -7.43 -21.094 3.238 1 88.12 194 ARG A O 1
ATOM 1571 N N . PHE A 1 195 ? -9.195 -20.438 2.053 1 88.88 195 PHE A N 1
ATOM 1572 C CA . PHE A 1 195 ? -8.438 -20.609 0.818 1 88.88 195 PHE A CA 1
ATOM 1573 C C . PHE A 1 195 ? -8.141 -19.266 0.177 1 88.88 195 PHE A C 1
ATOM 1575 O O . PHE A 1 195 ? -7.461 -19.188 -0.847 1 88.88 195 PHE A O 1
ATOM 1582 N N . PHE A 1 196 ? -8.672 -18.25 0.752 1 83.62 196 PHE A N 1
ATOM 1583 C CA . PHE A 1 196 ? -8.438 -16.875 0.329 1 83.62 196 PHE A CA 1
ATOM 1584 C C . PHE A 1 196 ? -8.961 -16.641 -1.082 1 83.62 196 PHE A C 1
ATOM 1586 O O . PHE A 1 196 ? -8.445 -15.797 -1.812 1 83.62 196 PHE A O 1
ATOM 1593 N N . ARG A 1 197 ? -9.797 -17.484 -1.517 1 85.25 197 ARG A N 1
ATOM 1594 C CA . ARG A 1 197 ? -10.453 -17.406 -2.82 1 85.25 197 ARG A CA 1
ATOM 1595 C C . ARG A 1 197 ? -11.898 -17.875 -2.73 1 85.25 197 ARG A C 1
ATOM 1597 O O . ARG A 1 197 ? -12.266 -18.609 -1.819 1 85.25 197 ARG A O 1
ATOM 1604 N N . LEU A 1 198 ? -12.578 -17.312 -3.668 1 88.75 198 LEU A N 1
ATOM 1605 C CA . LEU A 1 198 ? -13.977 -17.719 -3.775 1 88.75 198 LEU A CA 1
ATOM 1606 C C . LEU A 1 198 ? -14.266 -18.312 -5.152 1 88.75 198 LEU A C 1
ATOM 1608 O O . LEU A 1 198 ? -13.688 -17.891 -6.152 1 88.75 198 LEU A O 1
ATOM 1612 N N . PRO A 1 199 ? -15.086 -19.344 -5.102 1 90.88 199 PRO A N 1
ATOM 1613 C CA . PRO A 1 199 ? -15.555 -19.766 -6.426 1 90.88 199 PRO A CA 1
ATOM 1614 C C . PRO A 1 199 ? -16.391 -18.688 -7.117 1 90.88 199 PRO A C 1
ATOM 1616 O O . PRO A 1 199 ? -16.891 -17.766 -6.461 1 90.88 199 PRO A O 1
ATOM 1619 N N . GLN A 1 200 ? -16.422 -18.734 -8.383 1 91.44 200 GLN A N 1
ATOM 1620 C CA . GLN A 1 200 ? -17.266 -17.812 -9.125 1 91.44 200 GLN A CA 1
ATOM 1621 C C . GLN A 1 200 ? -18.734 -18.141 -8.93 1 91.44 200 GLN A C 1
ATOM 1623 O O . GLN A 1 200 ? -19.25 -19.141 -9.469 1 91.44 200 GLN A O 1
ATOM 1628 N N . VAL A 1 201 ? -19.422 -17.328 -8.18 1 90.38 201 VAL A N 1
ATOM 1629 C CA . VAL A 1 201 ? -20.812 -17.562 -7.828 1 90.38 201 VAL A CA 1
ATOM 1630 C C . VAL A 1 201 ? -21.672 -16.375 -8.281 1 90.38 201 VAL A C 1
ATOM 1632 O O . VAL A 1 201 ? -21.203 -15.234 -8.281 1 90.38 201 VAL A O 1
ATOM 1635 N N . LYS A 1 202 ? -22.75 -16.641 -8.797 1 87.69 202 LYS A N 1
ATOM 1636 C CA . LYS A 1 202 ? -23.766 -15.641 -9.102 1 87.69 202 LYS A CA 1
ATOM 1637 C C . LYS A 1 202 ? -25.047 -15.898 -8.312 1 87.69 202 LYS A C 1
ATOM 1639 O O . LYS A 1 202 ? -25.688 -16.953 -8.469 1 87.69 202 LYS A O 1
ATOM 1644 N N . ASP A 1 203 ? -25.438 -14.977 -7.492 1 87.38 203 ASP A N 1
ATOM 1645 C CA . ASP A 1 203 ? -26.641 -15.086 -6.676 1 87.38 203 ASP A CA 1
ATOM 1646 C C . ASP A 1 203 ? -26.641 -16.375 -5.871 1 87.38 203 ASP A C 1
ATOM 1648 O O . ASP A 1 203 ? -27.641 -17.109 -5.848 1 87.38 203 ASP A O 1
ATOM 1652 N N . GLY A 1 204 ? -25.516 -16.797 -5.367 1 90.38 204 GLY A N 1
ATOM 1653 C CA . GLY A 1 204 ? -25.375 -17.938 -4.477 1 90.38 204 GLY A CA 1
ATOM 1654 C C . GLY A 1 204 ? -25.328 -19.266 -5.215 1 90.38 204 GLY A C 1
ATOM 1655 O O . GLY A 1 204 ? -25.375 -20.328 -4.594 1 90.38 204 GLY A O 1
ATOM 1656 N N . VAL A 1 205 ? -25.234 -19.203 -6.52 1 93.44 205 VAL A N 1
ATOM 1657 C CA . VAL A 1 205 ? -25.25 -20.422 -7.316 1 93.44 205 VAL A CA 1
ATOM 1658 C C . VAL A 1 205 ? -23.969 -20.516 -8.148 1 93.44 205 VAL A C 1
ATOM 1660 O O . VAL A 1 205 ? -23.469 -19.5 -8.641 1 93.44 205 VAL A O 1
ATOM 1663 N N . ALA A 1 206 ? -23.422 -21.703 -8.219 1 95.5 206 ALA A N 1
ATOM 1664 C CA . ALA A 1 206 ? -22.25 -21.953 -9.047 1 95.5 206 ALA A CA 1
ATOM 1665 C C . ALA A 1 206 ? -22.422 -23.234 -9.875 1 95.5 206 ALA A C 1
ATOM 1667 O O . ALA A 1 206 ? -23.109 -24.156 -9.453 1 95.5 206 ALA A O 1
ATOM 1668 N N . SER A 1 207 ? -21.953 -23.219 -10.992 1 94.25 207 SER A N 1
ATOM 1669 C CA . SER A 1 207 ? -21.984 -24.422 -11.805 1 94.25 207 SER A CA 1
ATOM 1670 C C . SER A 1 207 ? -20.953 -25.438 -11.312 1 94.25 207 SER A C 1
ATOM 1672 O O . SER A 1 207 ? -20.016 -25.094 -10.609 1 94.25 207 SER A O 1
ATOM 1674 N N . ARG A 1 208 ? -21.172 -26.641 -11.766 1 94 208 ARG A N 1
ATOM 1675 C CA . ARG A 1 208 ? -20.219 -27.688 -11.422 1 94 208 ARG A CA 1
ATOM 1676 C C . ARG A 1 208 ? -18.828 -27.391 -11.992 1 94 208 ARG A C 1
ATOM 1678 O O . ARG A 1 208 ? -17.812 -27.625 -11.328 1 94 208 ARG A O 1
ATOM 1685 N N . LEU A 1 209 ? -18.797 -26.891 -13.102 1 92.94 209 LEU A N 1
ATOM 1686 C CA . LEU A 1 209 ? -17.547 -26.562 -13.758 1 92.94 209 LEU A CA 1
ATOM 1687 C C . LEU A 1 209 ? -16.797 -25.484 -12.977 1 92.94 209 LEU A C 1
ATOM 1689 O O . LEU A 1 209 ? -15.578 -25.562 -12.797 1 92.94 209 LEU A O 1
ATOM 1693 N N . LYS A 1 210 ? -17.5 -24.516 -12.5 1 94 210 LYS A N 1
ATOM 1694 C CA . LYS A 1 210 ? -16.891 -23.438 -11.742 1 94 210 LYS A CA 1
ATOM 1695 C C . LYS A 1 210 ? -16.359 -23.938 -10.398 1 94 210 LYS A C 1
ATOM 1697 O O . LYS A 1 210 ? -15.32 -23.484 -9.938 1 94 210 LYS A O 1
ATOM 1702 N N . LEU A 1 211 ? -17.094 -24.797 -9.867 1 94.44 211 LEU A N 1
ATOM 1703 C CA . LEU A 1 211 ? -16.641 -25.406 -8.617 1 94.44 211 LEU A CA 1
ATOM 1704 C C . LEU A 1 211 ? -15.391 -26.25 -8.852 1 94.44 211 LEU A C 1
ATOM 1706 O O . LEU A 1 211 ? -14.43 -26.188 -8.078 1 94.44 211 LEU A O 1
ATOM 1710 N N . TYR A 1 212 ? -15.484 -27 -9.914 1 93.56 212 TYR A N 1
ATOM 1711 C CA . TYR A 1 212 ? -14.336 -27.828 -10.281 1 93.56 212 TYR A CA 1
ATOM 1712 C C . TYR A 1 212 ? -13.094 -26.969 -10.508 1 93.56 212 TYR A C 1
ATOM 1714 O O . TYR A 1 212 ? -12.016 -27.266 -9.984 1 93.56 212 TYR A O 1
ATOM 1722 N N . ASP A 1 213 ? -13.203 -25.953 -11.188 1 91.31 213 ASP A N 1
ATOM 1723 C CA . ASP A 1 213 ? -12.109 -25.016 -11.461 1 91.31 213 ASP A CA 1
ATOM 1724 C C . ASP A 1 213 ? -11.578 -24.406 -10.172 1 91.31 213 ASP A C 1
ATOM 1726 O O . ASP A 1 213 ? -10.359 -24.266 -10 1 91.31 213 ASP A O 1
ATOM 1730 N N . PHE A 1 214 ? -12.445 -24.078 -9.328 1 93.12 214 PHE A N 1
ATOM 1731 C CA . PHE A 1 214 ? -12.078 -23.5 -8.047 1 93.12 214 PHE A CA 1
ATOM 1732 C C . PHE A 1 214 ? -11.172 -24.453 -7.258 1 93.12 214 PHE A C 1
ATOM 1734 O O . PHE A 1 214 ? -10.094 -24.062 -6.816 1 93.12 214 PHE A O 1
ATOM 1741 N N . PHE A 1 215 ? -11.508 -25.609 -7.16 1 91.62 215 PHE A N 1
ATOM 1742 C CA . PHE A 1 215 ? -10.75 -26.562 -6.359 1 91.62 215 PHE A CA 1
ATOM 1743 C C . PHE A 1 215 ? -9.438 -26.922 -7.043 1 91.62 215 PHE A C 1
ATOM 1745 O O . PHE A 1 215 ? -8.43 -27.188 -6.375 1 91.62 215 PHE A O 1
ATOM 1752 N N . THR A 1 216 ? -9.516 -26.875 -8.328 1 89.19 216 THR A N 1
ATOM 1753 C CA . THR A 1 216 ? -8.281 -27.109 -9.062 1 89.19 216 THR A CA 1
ATOM 1754 C C . THR A 1 216 ? -7.262 -26.016 -8.781 1 89.19 216 THR A C 1
ATOM 1756 O O . THR A 1 216 ? -6.078 -26.297 -8.594 1 89.19 216 THR A O 1
ATOM 1759 N N . ARG A 1 217 ? -7.695 -24.859 -8.711 1 85.19 217 ARG A N 1
ATOM 1760 C CA . ARG A 1 217 ? -6.824 -23.703 -8.484 1 85.19 217 ARG A CA 1
ATOM 1761 C C . ARG A 1 217 ? -6.281 -23.703 -7.059 1 85.19 217 ARG A C 1
ATOM 1763 O O . ARG A 1 217 ? -5.145 -23.297 -6.82 1 85.19 217 ARG A O 1
ATOM 1770 N N . ILE A 1 218 ? -7.086 -24.078 -6.18 1 85.94 218 ILE A N 1
ATOM 1771 C CA . ILE A 1 218 ? -6.707 -24.078 -4.77 1 85.94 218 ILE A CA 1
ATOM 1772 C C . ILE A 1 218 ? -5.586 -25.078 -4.535 1 85.94 218 ILE A C 1
ATOM 1774 O O . ILE A 1 218 ? -4.703 -24.859 -3.703 1 85.94 218 ILE A O 1
ATOM 1778 N N . VAL A 1 219 ? -5.641 -26.141 -5.254 1 80 219 VAL A N 1
ATOM 1779 C CA . VAL A 1 219 ? -4.672 -27.203 -5.031 1 80 219 VAL A CA 1
ATOM 1780 C C . VAL A 1 219 ? -3.359 -26.859 -5.734 1 80 219 VAL A C 1
ATOM 1782 O O . VAL A 1 219 ? -2.293 -27.328 -5.332 1 80 219 VAL A O 1
ATOM 1785 N N . LYS A 1 220 ? -3.5 -26 -6.684 1 74.19 220 LYS A N 1
ATOM 1786 C CA . LYS A 1 220 ? -2.289 -25.609 -7.398 1 74.19 220 LYS A CA 1
ATOM 1787 C C . LYS A 1 220 ? -1.496 -24.578 -6.602 1 74.19 220 LYS A C 1
ATOM 1789 O O . LYS A 1 220 ? -2.07 -23.625 -6.062 1 74.19 220 LYS A O 1
ATOM 1794 N N . ASN A 1 221 ? -0.251 -24.859 -6.375 1 64.94 221 ASN A N 1
ATOM 1795 C CA . ASN A 1 221 ? 0.608 -23.953 -5.609 1 64.94 221 ASN A CA 1
ATOM 1796 C C . ASN A 1 221 ? 0.915 -22.672 -6.387 1 64.94 221 ASN A C 1
ATOM 1798 O O . ASN A 1 221 ? 1.111 -22.719 -7.602 1 64.94 221 ASN A O 1
ATOM 1802 N N . ASP A 1 222 ? 0.662 -21.609 -5.676 1 64.12 222 ASP A N 1
ATOM 1803 C CA . ASP A 1 222 ? 1.079 -20.344 -6.25 1 64.12 222 ASP A CA 1
ATOM 1804 C C . ASP A 1 222 ? 2.6 -20.25 -6.348 1 64.12 222 ASP A C 1
ATOM 1806 O O . ASP A 1 222 ? 3.305 -20.484 -5.367 1 64.12 222 ASP A O 1
ATOM 1810 N N . ASP A 1 223 ? 3.09 -20.297 -7.633 1 66.81 223 ASP A N 1
ATOM 1811 C CA . ASP A 1 223 ? 4.539 -20.281 -7.82 1 66.81 223 ASP A CA 1
ATOM 1812 C C . ASP A 1 223 ? 5.055 -18.859 -7.988 1 66.81 223 ASP A C 1
ATOM 1814 O O . ASP A 1 223 ? 5.215 -18.375 -9.117 1 66.81 223 ASP A O 1
ATOM 1818 N N . THR A 1 224 ? 5.082 -18.125 -6.93 1 76.44 224 THR A N 1
ATOM 1819 C CA . THR A 1 224 ? 5.699 -16.812 -7.074 1 76.44 224 THR A CA 1
ATOM 1820 C C . THR A 1 224 ? 7.219 -16.922 -7.047 1 76.44 224 THR A C 1
ATOM 1822 O O . THR A 1 224 ? 7.785 -17.562 -6.156 1 76.44 224 THR A O 1
ATOM 1825 N N . LYS A 1 225 ? 7.793 -16.484 -8.109 1 88.38 225 LYS A N 1
ATOM 1826 C CA . LYS A 1 225 ? 9.242 -16.594 -8.25 1 88.38 225 LYS A CA 1
ATOM 1827 C C . LYS A 1 225 ? 9.914 -15.227 -8.172 1 88.38 225 LYS A C 1
ATOM 1829 O O . LYS A 1 225 ? 9.375 -14.234 -8.656 1 88.38 225 LYS A O 1
ATOM 1834 N N . ILE A 1 226 ? 11.023 -15.242 -7.488 1 94.94 226 ILE A N 1
ATOM 1835 C CA . ILE A 1 226 ? 11.844 -14.039 -7.484 1 94.94 226 ILE A CA 1
ATOM 1836 C C . ILE A 1 226 ? 12.766 -14.039 -8.703 1 94.94 226 ILE A C 1
ATOM 1838 O O . ILE A 1 226 ? 12.906 -13.023 -9.383 1 94.94 226 ILE A O 1
ATOM 1842 N N . TYR A 1 227 ? 13.32 -15.211 -8.992 1 95.69 227 TYR A N 1
ATOM 1843 C CA . TYR A 1 227 ? 14.227 -15.383 -10.117 1 95.69 227 TYR A CA 1
ATOM 1844 C C . TYR A 1 227 ? 13.641 -16.344 -11.148 1 95.69 227 TYR A C 1
ATOM 1846 O O . TYR A 1 227 ? 12.805 -17.188 -10.812 1 95.69 227 TYR A O 1
ATOM 1854 N N . VAL A 1 228 ? 14.086 -16.141 -12.367 1 94.69 228 VAL A N 1
ATOM 1855 C CA . VAL A 1 228 ? 13.68 -17.031 -13.453 1 94.69 228 VAL A CA 1
ATOM 1856 C C . VAL A 1 228 ? 14.906 -17.469 -14.258 1 94.69 228 VAL A C 1
ATOM 1858 O O . VAL A 1 228 ? 15.844 -16.688 -14.43 1 94.69 228 VAL A O 1
ATOM 1861 N N . ALA A 1 229 ? 14.859 -18.688 -14.703 1 95.12 229 ALA A N 1
ATOM 1862 C CA . ALA A 1 229 ? 15.906 -19.219 -15.578 1 95.12 229 ALA A CA 1
ATOM 1863 C C . ALA A 1 229 ? 15.602 -18.922 -17.047 1 95.12 229 ALA A C 1
ATOM 1865 O O . ALA A 1 229 ? 14.516 -19.25 -17.547 1 95.12 229 ALA A O 1
ATOM 1866 N N . LEU A 1 230 ? 16.531 -18.359 -17.672 1 95.44 230 LEU A N 1
ATOM 1867 C CA . LEU A 1 230 ? 16.344 -18.031 -19.078 1 95.44 230 LEU A CA 1
ATOM 1868 C C . LEU A 1 230 ? 16.578 -19.266 -19.953 1 95.44 230 LEU A C 1
ATOM 1870 O O . LEU A 1 230 ? 17.359 -20.156 -19.594 1 95.44 230 LEU A O 1
ATOM 1874 N N . LYS A 1 231 ? 15.938 -19.219 -21.062 1 92.19 231 LYS A N 1
ATOM 1875 C CA . LYS A 1 231 ? 16.078 -20.328 -22 1 92.19 231 LYS A CA 1
ATOM 1876 C C . LYS A 1 231 ? 17.5 -20.438 -22.516 1 92.19 231 LYS A C 1
ATOM 1878 O O . LYS A 1 231 ? 18.016 -21.547 -22.719 1 92.19 231 LYS A O 1
ATOM 1883 N N . ASP A 1 232 ? 18 -19.234 -22.812 1 89.44 232 ASP A N 1
ATOM 1884 C CA . ASP A 1 232 ? 19.359 -19.141 -23.312 1 89.44 232 ASP A CA 1
ATOM 1885 C C . ASP A 1 232 ? 20.031 -17.859 -22.844 1 89.44 232 ASP A C 1
ATOM 1887 O O . ASP A 1 232 ? 19.359 -16.875 -22.531 1 89.44 232 ASP A O 1
ATOM 1891 N N . GLU A 1 233 ? 21.375 -17.953 -22.766 1 89.31 233 GLU A N 1
ATOM 1892 C CA . GLU A 1 233 ? 22.156 -16.781 -22.359 1 89.31 233 GLU A CA 1
ATOM 1893 C C . GLU A 1 233 ? 21.891 -15.602 -23.281 1 89.31 233 GLU A C 1
ATOM 1895 O O . GLU A 1 233 ? 21.922 -14.445 -22.859 1 89.31 233 GLU A O 1
ATOM 1900 N N . SER A 1 234 ? 21.578 -15.875 -24.484 1 92.25 234 SER A N 1
ATOM 1901 C CA . SER A 1 234 ? 21.391 -14.836 -25.484 1 92.25 234 SER A CA 1
ATOM 1902 C C . SER A 1 234 ? 20.172 -13.977 -25.172 1 92.25 234 SER A C 1
ATOM 1904 O O . SER A 1 234 ? 20.141 -12.797 -25.516 1 92.25 234 SER A O 1
ATOM 1906 N N . VAL A 1 235 ? 19.219 -14.539 -24.469 1 92.38 235 VAL A N 1
ATOM 1907 C CA . VAL A 1 235 ? 18 -13.828 -24.125 1 92.38 235 VAL A CA 1
ATOM 1908 C C . VAL A 1 235 ? 18.344 -12.633 -23.234 1 92.38 235 VAL A C 1
ATOM 1910 O O . VAL A 1 235 ? 17.859 -11.523 -23.453 1 92.38 235 VAL A O 1
ATOM 1913 N N . GLY A 1 236 ? 19.188 -12.836 -22.234 1 92.88 236 GLY A N 1
ATOM 1914 C CA . GLY A 1 236 ? 19.578 -11.758 -21.359 1 92.88 236 GLY A CA 1
ATOM 1915 C C . GLY A 1 236 ? 20.312 -10.633 -22.062 1 92.88 236 GLY A C 1
ATOM 1916 O O . GLY A 1 236 ? 20.062 -9.453 -21.797 1 92.88 236 GLY A O 1
ATOM 1917 N N . MET A 1 237 ? 21.078 -10.984 -23.047 1 91.69 237 MET A N 1
ATOM 1918 C CA . MET A 1 237 ? 21.844 -10.016 -23.812 1 91.69 237 MET A CA 1
ATOM 1919 C C . MET A 1 237 ? 20.938 -9.188 -24.703 1 91.69 237 MET A C 1
ATOM 1921 O O . MET A 1 237 ? 21.062 -7.961 -24.766 1 91.69 237 MET A O 1
ATOM 1925 N N . MET A 1 238 ? 20.078 -9.883 -25.312 1 90.31 238 MET A N 1
ATOM 1926 C CA . MET A 1 238 ? 19.156 -9.219 -26.234 1 90.31 238 MET A CA 1
ATOM 1927 C C . MET A 1 238 ? 18.25 -8.242 -25.484 1 90.31 238 MET A C 1
ATOM 1929 O O . MET A 1 238 ? 17.953 -7.156 -25.984 1 90.31 238 MET A O 1
ATOM 1933 N N . MET A 1 239 ? 17.875 -8.602 -24.297 1 91.06 239 MET A N 1
ATOM 1934 C CA . MET A 1 239 ? 16.953 -7.801 -23.5 1 91.06 239 MET A CA 1
ATOM 1935 C C . MET A 1 239 ? 17.703 -6.711 -22.734 1 91.06 239 MET A C 1
ATOM 1937 O O . MET A 1 239 ? 17.094 -5.758 -22.25 1 91.06 239 MET A O 1
ATOM 1941 N N . GLY A 1 240 ? 18.969 -6.855 -22.562 1 91.31 240 GLY A N 1
ATOM 1942 C CA . GLY A 1 240 ? 19.75 -5.91 -21.797 1 91.31 240 GLY A CA 1
ATOM 1943 C C . GLY A 1 240 ? 19.531 -6.016 -20.312 1 91.31 240 GLY A C 1
ATOM 1944 O O . GLY A 1 240 ? 19.5 -5 -19.609 1 91.31 240 GLY A O 1
ATOM 1945 N N . VAL A 1 241 ? 19.156 -7.18 -19.828 1 95.06 241 VAL A N 1
ATOM 1946 C CA . VAL A 1 241 ? 18.922 -7.359 -18.406 1 95.06 241 VAL A CA 1
ATOM 1947 C C . VAL A 1 241 ? 20.125 -8.039 -17.75 1 95.06 241 VAL A C 1
ATOM 1949 O O . VAL A 1 241 ? 20.797 -8.852 -18.375 1 95.06 241 VAL A O 1
ATOM 1952 N N . PRO A 1 242 ? 20.391 -7.699 -16.516 1 96.5 242 PRO A N 1
ATOM 1953 C CA . PRO A 1 242 ? 21.469 -8.391 -15.812 1 96.5 242 PRO A CA 1
ATOM 1954 C C . PRO A 1 242 ? 21.172 -9.867 -15.57 1 96.5 242 PRO A C 1
ATOM 1956 O O . PRO A 1 242 ? 20.016 -10.227 -15.289 1 96.5 242 PRO A O 1
ATOM 1959 N N . THR A 1 243 ? 22.203 -10.703 -15.719 1 96.62 243 THR A N 1
ATOM 1960 C CA . THR A 1 243 ? 22.047 -12.141 -15.5 1 96.62 243 THR A CA 1
ATOM 1961 C C . THR A 1 243 ? 23.188 -12.68 -14.641 1 96.62 243 THR A C 1
ATOM 1963 O O . THR A 1 243 ? 24.203 -12.008 -14.453 1 96.62 243 THR A O 1
ATOM 1966 N N . VAL A 1 244 ? 22.969 -13.758 -14.016 1 96.69 244 VAL A N 1
ATOM 1967 C CA . VAL A 1 244 ? 23.969 -14.5 -13.266 1 96.69 244 VAL A CA 1
ATOM 1968 C C . VAL A 1 244 ? 23.906 -15.977 -13.641 1 96.69 244 VAL A C 1
ATOM 1970 O O . VAL A 1 244 ? 22.828 -16.531 -13.852 1 96.69 244 VAL A O 1
ATOM 1973 N N . TYR A 1 245 ? 25.062 -16.562 -13.758 1 95.5 245 TYR A N 1
ATOM 1974 C CA . TYR A 1 245 ? 25.141 -17.969 -14.133 1 95.5 245 TYR A CA 1
ATOM 1975 C C . TYR A 1 245 ? 25.25 -18.859 -12.898 1 95.5 245 TYR A C 1
ATOM 1977 O O . TYR A 1 245 ? 26.188 -18.703 -12.109 1 95.5 245 TYR A O 1
ATOM 1985 N N . ILE A 1 246 ? 24.203 -19.594 -12.711 1 94.19 246 ILE A N 1
ATOM 1986 C CA . ILE A 1 246 ? 24.203 -20.688 -11.75 1 94.19 246 ILE A CA 1
ATOM 1987 C C . ILE A 1 246 ? 23.984 -22.016 -12.469 1 94.19 246 ILE A C 1
ATOM 1989 O O . ILE A 1 246 ? 22.891 -22.281 -12.969 1 94.19 246 ILE A O 1
ATOM 1993 N N . ALA A 1 247 ? 25 -22.828 -12.477 1 89.69 247 ALA A N 1
ATOM 1994 C CA . ALA A 1 247 ? 25.016 -24.016 -13.312 1 89.69 247 ALA A CA 1
ATOM 1995 C C . ALA A 1 247 ? 23.75 -24.844 -13.102 1 89.69 247 ALA A C 1
ATOM 1997 O O . ALA A 1 247 ? 23.375 -25.141 -11.961 1 89.69 247 ALA A O 1
ATOM 1998 N N . PRO A 1 248 ? 23.156 -25.078 -14.242 1 90.88 248 PRO A N 1
ATOM 1999 C CA . PRO A 1 248 ? 23.5 -24.906 -15.656 1 90.88 248 PRO A CA 1
ATOM 2000 C C . PRO A 1 248 ? 22.719 -23.781 -16.328 1 90.88 248 PRO A C 1
ATOM 2002 O O . PRO A 1 248 ? 22.609 -23.75 -17.547 1 90.88 248 PRO A O 1
ATOM 2005 N N . PHE A 1 249 ? 22.172 -22.922 -15.578 1 93.31 249 PHE A N 1
ATOM 2006 C CA . PHE A 1 249 ? 21.266 -21.953 -16.188 1 93.31 249 PHE A CA 1
ATOM 2007 C C . PHE A 1 249 ? 21.734 -20.531 -15.922 1 93.31 249 PHE A C 1
ATOM 2009 O O . PHE A 1 249 ? 22.531 -20.297 -15.016 1 93.31 249 PHE A O 1
ATOM 2016 N N . HIS A 1 250 ? 21.219 -19.641 -16.781 1 95.31 250 HIS A N 1
ATOM 2017 C CA . HIS A 1 250 ? 21.328 -18.203 -16.531 1 95.31 250 HIS A CA 1
ATOM 2018 C C . HIS A 1 250 ? 20.047 -17.656 -15.898 1 95.31 250 HIS A C 1
ATOM 2020 O O . HIS A 1 250 ? 18.953 -17.891 -16.422 1 95.31 250 HIS A O 1
ATOM 2026 N N . TYR A 1 251 ? 20.281 -16.969 -14.805 1 96.25 251 TYR A N 1
ATOM 2027 C CA . TYR A 1 251 ? 19.125 -16.453 -14.07 1 96.25 251 TYR A CA 1
ATOM 2028 C C . TYR A 1 251 ? 19.062 -14.93 -14.141 1 96.25 251 TYR A C 1
ATOM 2030 O O . TYR A 1 251 ? 20.094 -14.266 -14.242 1 96.25 251 TYR A O 1
ATOM 2038 N N . THR A 1 252 ? 17.859 -14.406 -14.094 1 96.81 252 THR A N 1
ATOM 2039 C CA . THR A 1 252 ? 17.562 -12.992 -13.867 1 96.81 252 THR A CA 1
ATOM 2040 C C . THR A 1 252 ? 16.375 -12.82 -12.938 1 96.81 252 THR A C 1
ATOM 2042 O O . THR A 1 252 ? 15.766 -13.805 -12.516 1 96.81 252 THR A O 1
ATOM 2045 N N . LYS A 1 253 ? 16.094 -11.695 -12.516 1 96.25 253 LYS A N 1
ATOM 2046 C CA . LYS A 1 253 ? 14.93 -11.43 -11.68 1 96.25 253 LYS A CA 1
ATOM 2047 C C . LYS A 1 253 ? 13.664 -11.305 -12.523 1 96.25 253 LYS A C 1
ATOM 2049 O O . LYS A 1 253 ? 13.68 -10.656 -13.578 1 96.25 253 LYS A O 1
ATOM 2054 N N . LEU A 1 254 ? 12.664 -11.883 -12.055 1 94.88 254 LEU A N 1
ATOM 2055 C CA . LEU A 1 254 ? 11.383 -11.805 -12.75 1 94.88 254 LEU A CA 1
ATOM 2056 C C . LEU A 1 254 ? 10.93 -10.359 -12.883 1 94.88 254 LEU A C 1
ATOM 2058 O O . LEU A 1 254 ? 10.43 -9.953 -13.945 1 94.88 254 LEU A O 1
ATOM 2062 N N . SER A 1 255 ? 11.07 -9.609 -11.852 1 94.25 255 SER A N 1
ATOM 2063 C CA . SER A 1 255 ? 10.633 -8.211 -11.852 1 94.25 255 SER A CA 1
ATOM 2064 C C . SER A 1 255 ? 11.383 -7.398 -12.898 1 94.25 255 SER A C 1
ATOM 2066 O O . SER A 1 255 ? 10.797 -6.562 -13.586 1 94.25 255 SER A O 1
ATOM 2068 N N . ILE A 1 256 ? 12.672 -7.621 -13.023 1 95.38 256 ILE A N 1
ATOM 2069 C CA . ILE A 1 256 ? 13.492 -6.898 -13.992 1 95.38 256 ILE A CA 1
ATOM 2070 C C . ILE A 1 256 ? 13.078 -7.285 -15.406 1 95.38 256 ILE A C 1
ATOM 2072 O O . ILE A 1 256 ? 12.906 -6.422 -16.266 1 95.38 256 ILE A O 1
ATOM 2076 N N . LEU A 1 257 ? 12.914 -8.562 -15.609 1 94.69 257 LEU A N 1
ATOM 2077 C CA . LEU A 1 257 ? 12.5 -9.062 -16.922 1 94.69 257 LEU A CA 1
ATOM 2078 C C . LEU A 1 257 ? 11.141 -8.492 -17.312 1 94.69 257 LEU A C 1
ATOM 2080 O O . LEU A 1 257 ? 10.977 -7.984 -18.422 1 94.69 257 LEU A O 1
ATOM 2084 N N . SER A 1 258 ? 10.227 -8.562 -16.422 1 94.06 258 SER A N 1
ATOM 2085 C CA . SER A 1 258 ? 8.883 -8.055 -16.672 1 94.06 258 SER A CA 1
ATOM 2086 C C . SER A 1 258 ? 8.898 -6.559 -16.969 1 94.06 258 SER A C 1
ATOM 2088 O O . SER A 1 258 ? 8.25 -6.098 -17.906 1 94.06 258 SER A O 1
ATOM 2090 N N . SER A 1 259 ? 9.617 -5.836 -16.156 1 92.38 259 SER A N 1
ATOM 2091 C CA . SER A 1 259 ? 9.711 -4.395 -16.344 1 92.38 259 SER A CA 1
ATOM 2092 C C . SER A 1 259 ? 10.305 -4.047 -17.703 1 92.38 259 SER A C 1
ATOM 2094 O O . SER A 1 259 ? 9.836 -3.133 -18.375 1 92.38 259 SER A O 1
ATOM 2096 N N . THR A 1 260 ? 11.328 -4.723 -18.047 1 92.19 260 THR A N 1
ATOM 2097 C CA . THR A 1 260 ? 11.977 -4.5 -19.344 1 92.19 260 THR A CA 1
ATOM 2098 C C . THR A 1 260 ? 11 -4.75 -20.484 1 92.19 260 THR A C 1
ATOM 2100 O O . THR A 1 260 ? 10.953 -3.979 -21.438 1 92.19 260 THR A O 1
ATOM 2103 N N . ILE A 1 261 ? 10.234 -5.812 -20.406 1 91.88 261 ILE A N 1
ATOM 2104 C CA . ILE A 1 261 ? 9.242 -6.133 -21.422 1 91.88 261 ILE A CA 1
ATOM 2105 C C . ILE A 1 261 ? 8.188 -5.027 -21.484 1 91.88 261 ILE A C 1
ATOM 2107 O O . ILE A 1 261 ? 7.855 -4.539 -22.562 1 91.88 261 ILE A O 1
ATOM 2111 N N . TYR A 1 262 ? 7.715 -4.625 -20.328 1 90.19 262 TYR A N 1
ATOM 2112 C CA . TYR A 1 262 ? 6.684 -3.594 -20.281 1 90.19 262 TYR A CA 1
ATOM 2113 C C . TYR A 1 262 ? 7.184 -2.291 -20.891 1 90.19 262 TYR A C 1
ATOM 2115 O O . TYR A 1 262 ? 6.43 -1.588 -21.562 1 90.19 262 TYR A O 1
ATOM 2123 N N . GLU A 1 263 ? 8.414 -1.962 -20.625 1 86.25 263 GLU A N 1
ATOM 2124 C CA . GLU A 1 263 ? 9.008 -0.722 -21.109 1 86.25 263 GLU A CA 1
ATOM 2125 C C . GLU A 1 263 ? 9.078 -0.716 -22.641 1 86.25 263 GLU A C 1
ATOM 2127 O O . GLU A 1 263 ? 9.203 0.344 -23.25 1 86.25 263 GLU A O 1
ATOM 2132 N N . ASN A 1 264 ? 9.008 -1.82 -23.25 1 87.75 264 ASN A N 1
ATOM 2133 C CA . ASN A 1 264 ? 9.117 -1.929 -24.703 1 87.75 264 ASN A CA 1
ATOM 2134 C C . ASN A 1 264 ? 7.75 -2.152 -25.344 1 87.75 264 ASN A C 1
ATOM 2136 O O . ASN A 1 264 ? 7.668 -2.6 -26.484 1 87.75 264 ASN A O 1
ATOM 2140 N N . ILE A 1 265 ? 6.73 -1.924 -24.594 1 85.06 265 ILE A N 1
ATOM 2141 C CA . ILE A 1 265 ? 5.363 -1.959 -25.109 1 85.06 265 ILE A CA 1
ATOM 2142 C C . ILE A 1 265 ? 4.832 -0.535 -25.25 1 85.06 265 ILE A C 1
ATOM 2144 O O . ILE A 1 265 ? 4.953 0.28 -24.344 1 85.06 265 ILE A O 1
ATOM 2148 N N . ASP A 1 266 ? 4.355 -0.362 -26.344 1 76.31 266 ASP A N 1
ATOM 2149 C CA . ASP A 1 266 ? 3.775 0.953 -26.594 1 76.31 266 ASP A CA 1
ATOM 2150 C C . ASP A 1 266 ? 2.535 1.186 -25.734 1 76.31 266 ASP A C 1
ATOM 2152 O O . ASP A 1 266 ? 1.67 0.314 -25.641 1 76.31 266 ASP A O 1
ATOM 2156 N N . LYS A 1 267 ? 2.48 2.248 -25.125 1 72 267 LYS A N 1
ATOM 2157 C CA . LYS A 1 267 ? 1.418 2.564 -24.172 1 72 267 LYS A CA 1
ATOM 2158 C C . LYS A 1 267 ? 0.06 2.627 -24.859 1 72 267 LYS A C 1
ATOM 2160 O O . LYS A 1 267 ? -0.966 2.305 -24.25 1 72 267 LYS A O 1
ATOM 2165 N N . TYR A 1 268 ? 0.07 2.869 -26.062 1 58.53 268 TYR A N 1
ATOM 2166 C CA . TYR A 1 268 ? -1.187 3.107 -26.766 1 58.53 268 TYR A CA 1
ATOM 2167 C C . TYR A 1 268 ? -1.605 1.878 -27.562 1 58.53 268 TYR A C 1
ATOM 2169 O O . TYR A 1 268 ? -2.709 1.358 -27.391 1 58.53 268 TYR A O 1
ATOM 2177 N N . SER A 1 269 ? -0.768 1.428 -28.391 1 64.06 269 SER A N 1
ATOM 2178 C CA . SER A 1 269 ? -1.11 0.286 -29.234 1 64.06 269 SER A CA 1
ATOM 2179 C C . SER A 1 269 ? -1.062 -1.018 -28.438 1 64.06 269 SER A C 1
ATOM 2181 O O . SER A 1 269 ? -1.643 -2.023 -28.859 1 64.06 269 SER A O 1
ATOM 2183 N N . LYS A 1 270 ? -0.306 -0.928 -27.297 1 79 270 LYS A N 1
ATOM 2184 C CA . LYS A 1 270 ? -0.092 -2.107 -26.453 1 79 270 LYS A CA 1
ATOM 2185 C C . LYS A 1 270 ? 0.673 -3.186 -27.219 1 79 270 LYS A C 1
ATOM 2187 O O . LYS A 1 270 ? 0.54 -4.375 -26.922 1 79 270 LYS A O 1
ATOM 2192 N N . LYS A 1 271 ? 1.336 -2.697 -28.297 1 80.5 271 LYS A N 1
ATOM 2193 C CA . LYS A 1 271 ? 2.207 -3.578 -29.062 1 80.5 271 LYS A CA 1
ATOM 2194 C C . LYS A 1 271 ? 3.678 -3.275 -28.797 1 80.5 271 LYS A C 1
ATOM 2196 O O . LYS A 1 271 ? 4.008 -2.213 -28.266 1 80.5 271 LYS A O 1
ATOM 2201 N N . PHE A 1 272 ? 4.48 -4.254 -29.188 1 86 272 PHE A N 1
ATOM 2202 C CA . PHE A 1 272 ? 5.91 -4.051 -28.984 1 86 272 PHE A CA 1
ATOM 2203 C C . PHE A 1 272 ? 6.434 -2.934 -29.891 1 86 272 PHE A C 1
ATOM 2205 O O . PHE A 1 272 ? 6 -2.801 -31.031 1 86 272 PHE A O 1
ATOM 2212 N N . ILE A 1 273 ? 7.375 -2.307 -29.328 1 81.69 273 ILE A N 1
ATOM 2213 C CA . ILE A 1 273 ? 8.18 -1.428 -30.172 1 81.69 273 ILE A CA 1
ATOM 2214 C C . ILE A 1 273 ? 8.945 -2.256 -31.203 1 81.69 273 ILE A C 1
ATOM 2216 O O . ILE A 1 273 ? 9.508 -3.307 -30.875 1 81.69 273 ILE A O 1
ATOM 2220 N N . HIS A 1 274 ? 9.008 -1.78 -32.406 1 80.38 274 HIS A N 1
ATOM 2221 C CA . HIS A 1 274 ? 9.508 -2.547 -33.531 1 80.38 274 HIS A CA 1
ATOM 2222 C C . HIS A 1 274 ? 10.938 -3.014 -33.281 1 80.38 274 HIS A C 1
ATOM 2224 O O . HIS A 1 274 ? 11.266 -4.18 -33.531 1 80.38 274 HIS A O 1
ATOM 2230 N N . GLU A 1 275 ? 11.766 -2.154 -32.844 1 82.56 275 GLU A N 1
ATOM 2231 C CA . GLU A 1 275 ? 13.172 -2.471 -32.625 1 82.56 275 GLU A CA 1
ATOM 2232 C C . GLU A 1 275 ? 13.328 -3.6 -31.609 1 82.56 275 GLU A C 1
ATOM 2234 O O . GLU A 1 275 ? 14.164 -4.488 -31.797 1 82.56 275 GLU A O 1
ATOM 2239 N N . PHE A 1 276 ? 12.461 -3.566 -30.656 1 86.5 276 PHE A N 1
ATOM 2240 C CA . PHE A 1 276 ? 12.508 -4.59 -29.609 1 86.5 276 PHE A CA 1
ATOM 2241 C C . PHE A 1 276 ? 11.961 -5.914 -30.125 1 86.5 276 PHE A C 1
ATOM 2243 O O . PHE A 1 276 ? 12.547 -6.969 -29.891 1 86.5 276 PHE A O 1
ATOM 2250 N N . TYR A 1 277 ? 10.914 -5.809 -30.797 1 85.88 277 TYR A N 1
ATOM 2251 C CA . TYR A 1 277 ? 10.312 -7.023 -31.328 1 85.88 277 TYR A CA 1
ATOM 2252 C C . TYR A 1 277 ? 11.297 -7.766 -32.219 1 85.88 277 TYR A C 1
ATOM 2254 O O . TYR A 1 277 ? 11.375 -8.992 -32.188 1 85.88 277 TYR A O 1
ATOM 2262 N N . ASP A 1 278 ? 12.008 -7.105 -33 1 84.94 278 ASP A N 1
ATOM 2263 C CA . ASP A 1 278 ? 12.961 -7.719 -33.906 1 84.94 278 ASP A CA 1
ATOM 2264 C C . ASP A 1 278 ? 13.992 -8.555 -33.156 1 84.94 278 ASP A C 1
ATOM 2266 O O . ASP A 1 278 ? 14.453 -9.586 -33.656 1 84.94 278 ASP A O 1
ATOM 2270 N N . LYS A 1 279 ? 14.281 -8.164 -31.969 1 85.06 279 LYS A N 1
ATOM 2271 C CA . LYS A 1 279 ? 15.281 -8.852 -31.172 1 85.06 279 LYS A CA 1
ATOM 2272 C C . LYS A 1 279 ? 14.742 -10.164 -30.609 1 85.06 279 LYS A C 1
ATOM 2274 O O . LYS A 1 279 ? 15.484 -11.133 -30.438 1 85.06 279 LYS A O 1
ATOM 2279 N N . ILE A 1 280 ? 13.484 -10.188 -30.328 1 86.06 280 ILE A N 1
ATOM 2280 C CA . ILE A 1 280 ? 12.961 -11.344 -29.609 1 86.06 280 ILE A CA 1
ATOM 2281 C C . ILE A 1 280 ? 12.039 -12.148 -30.531 1 86.06 280 ILE A C 1
ATOM 2283 O O . ILE A 1 280 ? 11.438 -13.133 -30.094 1 86.06 280 ILE A O 1
ATOM 2287 N N . ALA A 1 281 ? 11.922 -11.773 -31.734 1 85.19 281 ALA A N 1
ATOM 2288 C CA . ALA A 1 281 ? 10.992 -12.367 -32.688 1 85.19 281 ALA A CA 1
ATOM 2289 C C . ALA A 1 281 ? 11.25 -13.867 -32.844 1 85.19 281 ALA A C 1
ATOM 2291 O O . ALA A 1 281 ? 10.328 -14.633 -33.094 1 85.19 281 ALA A O 1
ATOM 2292 N N . GLU A 1 282 ? 12.445 -14.219 -32.625 1 84.06 282 GLU A N 1
ATOM 2293 C CA . GLU A 1 282 ? 12.789 -15.633 -32.75 1 84.06 282 GLU A CA 1
ATOM 2294 C C . GLU A 1 282 ? 12.117 -16.469 -31.672 1 84.06 282 GLU A C 1
ATOM 2296 O O . GLU A 1 282 ? 11.867 -17.656 -31.859 1 84.06 282 GLU A O 1
ATOM 2301 N N . TYR A 1 283 ? 11.828 -15.859 -30.578 1 83.75 283 TYR A N 1
ATOM 2302 C CA . TYR A 1 283 ? 11.281 -16.578 -29.438 1 83.75 283 TYR A CA 1
ATOM 2303 C C . TYR A 1 283 ? 9.766 -16.453 -29.375 1 83.75 283 TYR A C 1
ATOM 2305 O O . TYR A 1 283 ? 9.086 -17.312 -28.812 1 83.75 283 TYR A O 1
ATOM 2313 N N . ILE A 1 284 ? 9.328 -15.297 -29.875 1 80.81 284 ILE A N 1
ATOM 2314 C CA . ILE A 1 284 ? 7.898 -15.023 -29.797 1 80.81 284 ILE A CA 1
ATOM 2315 C C . ILE A 1 284 ? 7.254 -15.242 -31.172 1 80.81 284 ILE A C 1
ATOM 2317 O O . ILE A 1 284 ? 7.629 -14.594 -32.156 1 80.81 284 ILE A O 1
ATOM 2321 N N . LYS A 1 285 ? 6.648 -16.266 -31.375 1 65.19 285 LYS A N 1
ATOM 2322 C CA . LYS A 1 285 ? 6.062 -16.562 -32.688 1 65.19 285 LYS A CA 1
ATOM 2323 C C . LYS A 1 285 ? 4.945 -15.578 -33.031 1 65.19 285 LYS A C 1
ATOM 2325 O O . LYS A 1 285 ? 4.68 -15.312 -34.188 1 65.19 285 LYS A O 1
ATOM 2330 N N . ASP A 1 286 ? 4.137 -15.172 -32.125 1 58.03 286 ASP A N 1
ATOM 2331 C CA . ASP A 1 286 ? 2.883 -14.531 -32.5 1 58.03 286 ASP A CA 1
ATOM 2332 C C . ASP A 1 286 ? 3.057 -13.023 -32.656 1 58.03 286 ASP A C 1
ATOM 2334 O O . ASP A 1 286 ? 3.098 -12.289 -31.672 1 58.03 286 ASP A O 1
ATOM 2338 N N . LYS A 1 287 ? 3.682 -12.594 -33.719 1 53.34 287 LYS A N 1
ATOM 2339 C CA . LYS A 1 287 ? 3.746 -11.188 -34.094 1 53.34 287 LYS A CA 1
ATOM 2340 C C . LYS A 1 287 ? 2.391 -10.508 -33.906 1 53.34 287 LYS A C 1
ATOM 2342 O O . LYS A 1 287 ? 2.32 -9.328 -33.594 1 53.34 287 LYS A O 1
ATOM 2347 N N . ASP A 1 288 ? 1.435 -11.102 -34.5 1 51.38 288 ASP A N 1
ATOM 2348 C CA . ASP A 1 288 ? 0.214 -10.422 -34.938 1 51.38 288 ASP A CA 1
ATOM 2349 C C . ASP A 1 288 ? -0.731 -10.203 -33.75 1 51.38 288 ASP A C 1
ATOM 2351 O O . ASP A 1 288 ? -1.891 -9.828 -33.938 1 51.38 288 ASP A O 1
ATOM 2355 N N . THR A 1 289 ? -0.281 -10.547 -32.625 1 55.94 289 THR A N 1
ATOM 2356 C CA . THR A 1 289 ? -1.396 -10.469 -31.688 1 55.94 289 THR A CA 1
ATOM 2357 C C . THR A 1 289 ? -1.649 -9.023 -31.266 1 55.94 289 THR A C 1
ATOM 2359 O O . THR A 1 289 ? -0.722 -8.211 -31.219 1 55.94 289 THR A O 1
ATOM 2362 N N . GLU A 1 290 ? -2.863 -8.555 -31.297 1 64.5 290 GLU A N 1
ATOM 2363 C CA . GLU A 1 290 ? -3.453 -7.242 -31.031 1 64.5 290 GLU A CA 1
ATOM 2364 C C . GLU A 1 290 ? -2.938 -6.66 -29.719 1 64.5 290 GLU A C 1
ATOM 2366 O O . GLU A 1 290 ? -2.52 -5.5 -29.672 1 64.5 290 GLU A O 1
ATOM 2371 N N . LYS A 1 291 ? -2.834 -7.383 -28.672 1 80.69 291 LYS A N 1
ATOM 2372 C CA . LYS A 1 291 ? -2.328 -6.891 -27.391 1 80.69 291 LYS A CA 1
ATOM 2373 C C . LYS A 1 291 ? -1.307 -7.855 -26.797 1 80.69 291 LYS A C 1
ATOM 2375 O O . LYS A 1 291 ? -1.533 -9.07 -26.766 1 80.69 291 LYS A O 1
ATOM 2380 N N . VAL A 1 292 ? -0.108 -7.402 -26.516 1 84.94 292 VAL A N 1
ATOM 2381 C CA . VAL A 1 292 ? 0.973 -8.211 -25.953 1 84.94 292 VAL A CA 1
ATOM 2382 C C . VAL A 1 292 ? 0.551 -8.773 -24.609 1 84.94 292 VAL A C 1
ATOM 2384 O O . VAL A 1 292 ? 0.04 -8.039 -23.75 1 84.94 292 VAL A O 1
ATOM 2387 N N . ASN A 1 293 ? 0.726 -10.07 -24.438 1 87.81 293 ASN A N 1
ATOM 2388 C CA . ASN A 1 293 ? 0.598 -10.734 -23.141 1 87.81 293 ASN A CA 1
ATOM 2389 C C . ASN A 1 293 ? 1.959 -10.969 -22.484 1 87.81 293 ASN A C 1
ATOM 2391 O O . ASN A 1 293 ? 2.658 -11.922 -22.828 1 87.81 293 ASN A O 1
ATOM 2395 N N . VAL A 1 294 ? 2.199 -10.242 -21.562 1 90.5 294 VAL A N 1
ATOM 2396 C CA . VAL A 1 294 ? 3.527 -10.211 -20.969 1 90.5 294 VAL A CA 1
ATOM 2397 C C . VAL A 1 294 ? 3.82 -11.547 -20.281 1 90.5 294 VAL A C 1
ATOM 2399 O O . VAL A 1 294 ? 4.941 -12.055 -20.359 1 90.5 294 VAL A O 1
ATOM 2402 N N . SER A 1 295 ? 2.852 -12.133 -19.625 1 88.38 295 SER A N 1
ATOM 2403 C CA . SER A 1 295 ? 3.047 -13.406 -18.953 1 88.38 295 SER A CA 1
ATOM 2404 C C . SER A 1 295 ? 3.461 -14.5 -19.938 1 88.38 295 SER A C 1
ATOM 2406 O O . SER A 1 295 ? 4.348 -15.305 -19.641 1 88.38 295 SER A O 1
ATOM 2408 N N . ARG A 1 296 ? 2.879 -14.453 -21.016 1 88.19 296 ARG A N 1
ATOM 2409 C CA . ARG A 1 296 ? 3.195 -15.445 -22.047 1 88.19 296 ARG A CA 1
ATOM 2410 C C . ARG A 1 296 ? 4.594 -15.227 -22.594 1 88.19 296 ARG A C 1
ATOM 2412 O O . ARG A 1 296 ? 5.316 -16.188 -22.875 1 88.19 296 ARG A O 1
ATOM 2419 N N . VAL A 1 297 ? 4.91 -14 -22.797 1 90.88 297 VAL A N 1
ATOM 2420 C CA . VAL A 1 297 ? 6.238 -13.664 -23.297 1 90.88 297 VAL A CA 1
ATOM 2421 C C . VAL A 1 297 ? 7.301 -14.164 -22.328 1 90.88 297 VAL A C 1
ATOM 2423 O O . VAL A 1 297 ? 8.281 -14.789 -22.734 1 90.88 297 VAL A O 1
ATOM 2426 N N . ILE A 1 298 ? 7.07 -13.969 -21.078 1 92.06 298 ILE A N 1
ATOM 2427 C CA . ILE A 1 298 ? 8.008 -14.406 -20.047 1 92.06 298 ILE A CA 1
ATOM 2428 C C . ILE A 1 298 ? 8.133 -15.93 -20.078 1 92.06 298 ILE A C 1
ATOM 2430 O O . ILE A 1 298 ? 9.234 -16.469 -19.984 1 92.06 298 ILE A O 1
ATOM 2434 N N . GLU A 1 299 ? 7.051 -16.594 -20.25 1 89.94 299 GLU A N 1
ATOM 2435 C CA . GLU A 1 299 ? 7.051 -18.062 -20.297 1 89.94 299 GLU A CA 1
ATOM 2436 C C . GLU A 1 299 ? 7.871 -18.562 -21.484 1 89.94 299 GLU A C 1
ATOM 2438 O O . GLU A 1 299 ? 8.539 -19.594 -21.375 1 89.94 299 GLU A O 1
ATOM 2443 N N . THR A 1 300 ? 7.828 -17.828 -22.516 1 90.31 300 THR A N 1
ATOM 2444 C CA . THR A 1 300 ? 8.547 -18.25 -23.719 1 90.31 300 THR A CA 1
ATOM 2445 C C . THR A 1 300 ? 10.039 -18 -23.562 1 90.31 300 THR A C 1
ATOM 2447 O O . THR A 1 300 ? 10.859 -18.719 -24.141 1 90.31 300 THR A O 1
ATOM 2450 N N . LEU A 1 301 ? 10.359 -17.047 -22.828 1 93.25 301 LEU A N 1
ATOM 2451 C CA . LEU A 1 301 ? 11.758 -16.656 -22.703 1 93.25 301 LEU A CA 1
ATOM 2452 C C . LEU A 1 301 ? 12.43 -17.422 -21.562 1 93.25 301 LEU A C 1
ATOM 2454 O O . LEU A 1 301 ? 13.656 -17.391 -21.438 1 93.25 301 LEU A O 1
ATOM 2458 N N . THR A 1 302 ? 11.633 -18.016 -20.703 1 93.94 302 THR A N 1
ATOM 2459 C CA . THR A 1 302 ? 12.18 -18.656 -19.5 1 93.94 302 THR A CA 1
ATOM 2460 C C . THR A 1 302 ? 11.891 -20.156 -19.5 1 93.94 302 THR A C 1
ATOM 2462 O O . THR A 1 302 ? 11.086 -20.641 -20.297 1 93.94 302 THR A O 1
ATOM 2465 N N . LEU A 1 303 ? 12.641 -20.859 -18.609 1 90.88 303 LEU A N 1
ATOM 2466 C CA . LEU A 1 303 ? 12.445 -22.281 -18.422 1 90.88 303 LEU A CA 1
ATOM 2467 C C . LEU A 1 303 ? 11.469 -22.562 -17.281 1 90.88 303 LEU A C 1
ATOM 2469 O O . LEU A 1 303 ? 11.453 -21.844 -16.281 1 90.88 303 LEU A O 1
ATOM 2473 N N . PRO A 1 304 ? 10.594 -23.484 -17.484 1 77.88 304 PRO A N 1
ATOM 2474 C CA . PRO A 1 304 ? 9.711 -23.844 -16.375 1 77.88 304 PRO A CA 1
ATOM 2475 C C . PRO A 1 304 ? 10.469 -24.359 -15.156 1 77.88 304 PRO A C 1
ATOM 2477 O O . PRO A 1 304 ? 11.547 -24.953 -15.305 1 77.88 304 PRO A O 1
ATOM 2480 N N . THR A 1 305 ? 10.391 -23.641 -13.992 1 61.28 305 THR A N 1
ATOM 2481 C CA . THR A 1 305 ? 11.07 -24.047 -12.766 1 61.28 305 THR A CA 1
ATOM 2482 C C . THR A 1 305 ? 10.797 -25.516 -12.461 1 61.28 305 THR A C 1
ATOM 2484 O O . THR A 1 305 ? 9.641 -25.938 -12.383 1 61.28 305 THR A O 1
ATOM 2487 N N . VAL A 1 306 ? 11.695 -26.375 -12.898 1 50.5 306 VAL A N 1
ATOM 2488 C CA . VAL A 1 306 ? 11.633 -27.766 -12.461 1 50.5 306 VAL A CA 1
ATOM 2489 C C . VAL A 1 306 ? 11.938 -27.844 -10.969 1 50.5 306 VAL A C 1
ATOM 2491 O O . VAL A 1 306 ? 12.961 -27.344 -10.508 1 50.5 306 VAL A O 1
ATOM 2494 N N . LYS A 1 307 ? 10.938 -27.75 -10.125 1 46.53 307 LYS A N 1
ATOM 2495 C CA . LYS A 1 307 ? 11.25 -28.109 -8.742 1 46.53 307 LYS A CA 1
ATOM 2496 C C . LYS A 1 307 ? 12.023 -29.422 -8.68 1 46.53 307 LYS A C 1
ATOM 2498 O O . LYS A 1 307 ? 11.578 -30.453 -9.203 1 46.53 307 LYS A O 1
ATOM 2503 N N . ILE A 1 308 ? 13.219 -29.422 -8.734 1 36.41 308 ILE A N 1
ATOM 2504 C CA . ILE A 1 308 ? 13.922 -30.672 -8.453 1 36.41 308 ILE A CA 1
ATOM 2505 C C . ILE A 1 308 ? 13.633 -31.125 -7.027 1 36.41 308 ILE A C 1
ATOM 2507 O O . ILE A 1 308 ? 13.984 -30.438 -6.066 1 36.41 308 ILE A O 1
ATOM 2511 N N . GLU A 1 309 ? 12.5 -31.766 -6.855 1 34.69 309 GLU A N 1
ATOM 2512 C CA . GLU A 1 309 ? 12.461 -32.562 -5.633 1 34.69 309 GLU A CA 1
ATOM 2513 C C . GLU A 1 309 ? 13.703 -33.438 -5.512 1 34.69 309 GLU A C 1
ATOM 2515 O O . GLU A 1 309 ? 14.18 -34 -6.508 1 34.69 309 GLU A O 1
ATOM 2520 N N . MET B 1 1 ? -39.562 17.594 -39.844 1 24.33 1 MET B N 1
ATOM 2521 C CA . MET B 1 1 ? -39.062 17 -38.594 1 24.33 1 MET B CA 1
ATOM 2522 C C . MET B 1 1 ? -37.75 16.234 -38.844 1 24.33 1 MET B C 1
ATOM 2524 O O . MET B 1 1 ? -37.75 15.125 -39.375 1 24.33 1 MET B O 1
ATOM 2528 N N . ASP B 1 2 ? -36.688 16.828 -39.5 1 30 2 ASP B N 1
ATOM 2529 C CA . ASP B 1 2 ? -35.406 16.344 -40.031 1 30 2 ASP B CA 1
ATOM 2530 C C . ASP B 1 2 ? -34.656 15.562 -38.969 1 30 2 ASP B C 1
ATOM 2532 O O . ASP B 1 2 ? -34.219 16.125 -37.969 1 30 2 ASP B O 1
ATOM 2536 N N . GLN B 1 3 ? -35.156 14.344 -38.531 1 33.38 3 GLN B N 1
ATOM 2537 C CA . GLN B 1 3 ? -34.625 13.383 -37.562 1 33.38 3 GLN B CA 1
ATOM 2538 C C . GLN B 1 3 ? -33.125 13.148 -37.812 1 33.38 3 GLN B C 1
ATOM 2540 O O . GLN B 1 3 ? -32.75 12.516 -38.781 1 33.38 3 GLN B O 1
ATOM 2545 N N . ALA B 1 4 ? -32.25 14.125 -37.75 1 34.59 4 ALA B N 1
ATOM 2546 C CA . ALA B 1 4 ? -30.797 13.961 -37.906 1 34.59 4 ALA B CA 1
ATOM 2547 C C . ALA B 1 4 ? -30.328 12.625 -37.312 1 34.59 4 ALA B C 1
ATOM 2549 O O . ALA B 1 4 ? -30.516 12.375 -36.125 1 34.59 4 ALA B O 1
ATOM 2550 N N . GLU B 1 5 ? -30.531 11.5 -37.875 1 37.78 5 GLU B N 1
ATOM 2551 C CA . GLU B 1 5 ? -30.125 10.125 -37.594 1 37.78 5 GLU B CA 1
ATOM 2552 C C . GLU B 1 5 ? -28.703 10.062 -37.031 1 37.78 5 GLU B C 1
ATOM 2554 O O . GLU B 1 5 ? -27.734 10.172 -37.781 1 37.78 5 GLU B O 1
ATOM 2559 N N . GLY B 1 6 ? -28.359 10.914 -36.031 1 42.31 6 GLY B N 1
ATOM 2560 C CA . GLY B 1 6 ? -27.078 10.945 -35.344 1 42.31 6 GLY B CA 1
ATOM 2561 C C . GLY B 1 6 ? -26.469 9.57 -35.156 1 42.31 6 GLY B C 1
ATOM 2562 O O . GLY B 1 6 ? -27.203 8.594 -34.969 1 42.31 6 GLY B O 1
ATOM 2563 N N . ILE B 1 7 ? -25.547 9.234 -35.938 1 46.12 7 ILE B N 1
ATOM 2564 C CA . ILE B 1 7 ? -24.719 8.039 -35.75 1 46.12 7 ILE B CA 1
ATOM 2565 C C . ILE B 1 7 ? -24.594 7.723 -34.25 1 46.12 7 ILE B C 1
ATOM 2567 O O . ILE B 1 7 ? -24.031 8.508 -33.5 1 46.12 7 ILE B O 1
ATOM 2571 N N . ILE B 1 8 ? -25.562 7.191 -33.656 1 49.94 8 ILE B N 1
ATOM 2572 C CA . ILE B 1 8 ? -25.594 6.715 -32.281 1 49.94 8 ILE B CA 1
ATOM 2573 C C . ILE B 1 8 ? -24.516 5.652 -32.062 1 49.94 8 ILE B C 1
ATOM 2575 O O . ILE B 1 8 ? -24.578 4.574 -32.656 1 49.94 8 ILE B O 1
ATOM 2579 N N . LEU B 1 9 ? -23.422 6.07 -31.891 1 56.44 9 LEU B N 1
ATOM 2580 C CA . LEU B 1 9 ? -22.359 5.125 -31.594 1 56.44 9 LEU B CA 1
ATOM 2581 C C . LEU B 1 9 ? -22.625 4.387 -30.281 1 56.44 9 LEU B C 1
ATOM 2583 O O . LEU B 1 9 ? -23.141 4.977 -29.328 1 56.44 9 LEU B O 1
ATOM 2587 N N . ASN B 1 10 ? -22.828 3.123 -30.328 1 58.84 10 ASN B N 1
ATOM 2588 C CA . ASN B 1 10 ? -22.844 2.396 -29.062 1 58.84 10 ASN B CA 1
ATOM 2589 C C . ASN B 1 10 ? -21.578 2.662 -28.25 1 58.84 10 ASN B C 1
ATOM 2591 O O . ASN B 1 10 ? -20.609 3.242 -28.766 1 58.84 10 ASN B O 1
ATOM 2595 N N . ASN B 1 11 ? -21.688 2.379 -27 1 57 11 ASN B N 1
ATOM 2596 C CA . ASN B 1 11 ? -20.641 2.715 -26.047 1 57 11 ASN B CA 1
ATOM 2597 C C . ASN B 1 11 ? -19.297 2.145 -26.484 1 57 11 ASN B C 1
ATOM 2599 O O . ASN B 1 11 ? -18.266 2.805 -26.344 1 57 11 ASN B O 1
ATOM 2603 N N . ILE B 1 12 ? -19.406 1.043 -26.984 1 58.66 12 ILE B N 1
ATOM 2604 C CA . ILE B 1 12 ? -18.156 0.395 -27.391 1 58.66 12 ILE B CA 1
ATOM 2605 C C . ILE B 1 12 ? -17.562 1.135 -28.578 1 58.66 12 ILE B C 1
ATOM 2607 O O . ILE B 1 12 ? -16.359 1.42 -28.609 1 58.66 12 ILE B O 1
ATOM 2611 N N . ASN B 1 13 ? -18.469 1.396 -29.469 1 61.5 13 ASN B N 1
ATOM 2612 C CA . ASN B 1 13 ? -18 2.084 -30.672 1 61.5 13 ASN B CA 1
ATOM 2613 C C . ASN B 1 13 ? -17.547 3.508 -30.359 1 61.5 13 ASN B C 1
ATOM 2615 O O . ASN B 1 13 ? -16.578 3.994 -30.953 1 61.5 13 ASN B O 1
ATOM 2619 N N . ALA B 1 14 ? -18.188 4.059 -29.469 1 66.06 14 ALA B N 1
ATOM 2620 C CA . ALA B 1 14 ? -17.812 5.402 -29.031 1 66.06 14 ALA B CA 1
ATOM 2621 C C . ALA B 1 14 ? -16.438 5.41 -28.406 1 66.06 14 ALA B C 1
ATOM 2623 O O . ALA B 1 14 ? -15.617 6.289 -28.688 1 66.06 14 ALA B O 1
ATOM 2624 N N . LYS B 1 15 ? -16.297 4.465 -27.609 1 65.56 15 LYS B N 1
ATOM 2625 C CA . LYS B 1 15 ? -14.984 4.352 -26.984 1 65.56 15 LYS B CA 1
ATOM 2626 C C . LYS B 1 15 ? -13.891 4.117 -28.016 1 65.56 15 LYS B C 1
ATOM 2628 O O . LYS B 1 15 ? -12.805 4.703 -27.922 1 65.56 15 LYS B O 1
ATOM 2633 N N . LEU B 1 16 ? -14.266 3.314 -28.922 1 66 16 LEU B N 1
ATOM 2634 C CA . LEU B 1 16 ? -13.312 3.031 -29.984 1 66 16 LEU B CA 1
ATOM 2635 C C . LEU B 1 16 ? -13.023 4.289 -30.797 1 66 16 LEU B C 1
ATOM 2637 O O . LEU B 1 16 ? -11.867 4.555 -31.156 1 66 16 LEU B O 1
ATOM 2641 N N . LEU B 1 17 ? -14.039 4.945 -31.078 1 68.62 17 LEU B N 1
ATOM 2642 C CA . LEU B 1 17 ? -13.891 6.172 -31.859 1 68.62 17 LEU B CA 1
ATOM 2643 C C . LEU B 1 17 ? -13.094 7.215 -31.078 1 68.62 17 LEU B C 1
ATOM 2645 O O . LEU B 1 17 ? -12.234 7.895 -31.641 1 68.62 17 LEU B O 1
ATOM 2649 N N . LYS B 1 18 ? -13.43 7.285 -29.797 1 70.38 18 LYS B N 1
ATOM 2650 C CA . LYS B 1 18 ? -12.672 8.203 -28.953 1 70.38 18 LYS B CA 1
ATOM 2651 C C . LYS B 1 18 ? -11.188 7.859 -28.969 1 70.38 18 LYS B C 1
ATOM 2653 O O . LYS B 1 18 ? -10.344 8.742 -29.172 1 70.38 18 LYS B O 1
ATOM 2658 N N . THR B 1 19 ? -11.016 6.641 -28.781 1 70.19 19 THR B N 1
ATOM 2659 C CA . THR B 1 19 ? -9.633 6.191 -28.734 1 70.19 19 THR B CA 1
ATOM 2660 C C . THR B 1 19 ? -8.93 6.48 -30.062 1 70.19 19 THR B C 1
ATOM 2662 O O . THR B 1 19 ? -7.793 6.949 -30.078 1 70.19 19 THR B O 1
ATOM 2665 N N . TYR B 1 20 ? -9.609 6.219 -31.078 1 67.31 20 TYR B N 1
ATOM 2666 C CA . TYR B 1 20 ? -9.055 6.43 -32.406 1 67.31 20 TYR B CA 1
ATOM 2667 C C . TYR B 1 20 ? -8.789 7.91 -32.656 1 67.31 20 TYR B C 1
ATOM 2669 O O . TYR B 1 20 ? -7.695 8.289 -33.094 1 67.31 20 TYR B O 1
ATOM 2677 N N . LEU B 1 21 ? -9.719 8.68 -32.375 1 72.75 21 LEU B N 1
ATOM 2678 C CA . LEU B 1 21 ? -9.602 10.102 -32.656 1 72.75 21 LEU B CA 1
ATOM 2679 C C . LEU B 1 21 ? -8.594 10.758 -31.734 1 72.75 21 LEU B C 1
ATOM 2681 O O . LEU B 1 21 ? -7.816 11.617 -32.156 1 72.75 21 LEU B O 1
ATOM 2685 N N . MET B 1 22 ? -8.617 10.32 -30.547 1 73 22 MET B N 1
ATOM 2686 C CA . MET B 1 22 ? -7.633 10.844 -29.594 1 73 22 MET B CA 1
ATOM 2687 C C . MET B 1 22 ? -6.219 10.461 -30.016 1 73 22 MET B C 1
ATOM 2689 O O . MET B 1 22 ? -5.293 11.266 -29.922 1 73 22 MET B O 1
ATOM 2693 N N . GLY B 1 23 ? -6.121 9.289 -30.438 1 69.38 23 GLY B N 1
ATOM 2694 C CA . GLY B 1 23 ? -4.84 8.867 -30.969 1 69.38 23 GLY B CA 1
ATOM 2695 C C . GLY B 1 23 ? -4.379 9.719 -32.156 1 69.38 23 GLY B C 1
ATOM 2696 O O . GLY B 1 23 ? -3.219 10.133 -32.188 1 69.38 23 GLY B O 1
ATOM 2697 N N . LYS B 1 24 ? -5.262 9.984 -32.969 1 71.62 24 LYS B N 1
ATOM 2698 C CA . LYS B 1 24 ? -4.934 10.781 -34.156 1 71.62 24 LYS B CA 1
ATOM 2699 C C . LYS B 1 24 ? -4.598 12.219 -33.781 1 71.62 24 LYS B C 1
ATOM 2701 O O . LYS B 1 24 ? -3.684 12.82 -34.344 1 71.62 24 LYS B O 1
ATOM 2706 N N . VAL B 1 25 ? -5.32 12.711 -32.906 1 70.25 25 VAL B N 1
ATOM 2707 C CA . VAL B 1 25 ? -5.055 14.062 -32.406 1 70.25 25 VAL B CA 1
ATOM 2708 C C . VAL B 1 25 ? -3.68 14.109 -31.734 1 70.25 25 VAL B C 1
ATOM 2710 O O . VAL B 1 25 ? -2.896 15.031 -31.984 1 70.25 25 VAL B O 1
ATOM 2713 N N . ASN B 1 26 ? -3.467 13.133 -30.953 1 70.31 26 ASN B N 1
ATOM 2714 C CA . ASN B 1 26 ? -2.164 13.062 -30.297 1 70.31 26 ASN B CA 1
ATOM 2715 C C . ASN B 1 26 ? -1.028 13 -31.328 1 70.31 26 ASN B C 1
ATOM 2717 O O . ASN B 1 26 ? -0.026 13.703 -31.188 1 70.31 26 ASN B O 1
ATOM 2721 N N . GLU B 1 27 ? -1.198 12.203 -32.219 1 68 27 GLU B N 1
ATOM 2722 C CA . GLU B 1 27 ? -0.198 12.086 -33.281 1 68 27 GLU B CA 1
ATOM 2723 C C . GLU B 1 27 ? -0.002 13.406 -34.031 1 68 27 GLU B C 1
ATOM 2725 O O . GLU B 1 27 ? 1.131 13.812 -34.281 1 68 27 GLU B O 1
ATOM 2730 N N . ALA B 1 28 ? -1.039 13.984 -34.344 1 67.94 28 ALA B N 1
ATOM 2731 C CA . ALA B 1 28 ? -0.981 15.242 -35.094 1 67.94 28 ALA B CA 1
ATOM 2732 C C . ALA B 1 28 ? -0.272 16.328 -34.281 1 67.94 28 ALA B C 1
ATOM 2734 O O . ALA B 1 28 ? 0.539 17.078 -34.812 1 67.94 28 ALA B O 1
ATOM 2735 N N . ILE B 1 29 ? -0.655 16.297 -33.062 1 66.56 29 ILE B N 1
ATOM 2736 C CA . ILE B 1 29 ? -0.055 17.328 -32.219 1 66.56 29 ILE B CA 1
ATOM 2737 C C . ILE B 1 29 ? 1.414 17 -31.969 1 66.56 29 ILE B C 1
ATOM 2739 O O . ILE B 1 29 ? 2.268 17.891 -31.969 1 66.56 29 ILE B O 1
ATOM 2743 N N . ASP B 1 30 ? 1.649 15.734 -31.672 1 65.94 30 ASP B N 1
ATOM 2744 C CA . ASP B 1 30 ? 3.031 15.32 -31.469 1 65.94 30 ASP B CA 1
ATOM 2745 C C . ASP B 1 30 ? 3.891 15.633 -32.688 1 65.94 30 ASP B C 1
ATOM 2747 O O . ASP B 1 30 ? 5.07 15.961 -32.562 1 65.94 30 ASP B O 1
ATOM 2751 N N . GLU B 1 31 ? 3.359 15.438 -33.781 1 61.97 31 GLU B N 1
ATOM 2752 C CA . GLU B 1 31 ? 4.07 15.797 -35 1 61.97 31 GLU B CA 1
ATOM 2753 C C . GLU B 1 31 ? 4.398 17.297 -35.031 1 61.97 31 GLU B C 1
ATOM 2755 O O . GLU B 1 31 ? 5.371 17.703 -35.656 1 61.97 31 GLU B O 1
ATOM 2760 N N . LEU B 1 32 ? 3.479 17.906 -34.5 1 57.78 32 LEU B N 1
ATOM 2761 C CA . LEU B 1 32 ? 3.674 19.344 -34.469 1 57.78 32 LEU B CA 1
ATOM 2762 C C . LEU B 1 32 ? 4.66 19.734 -33.375 1 57.78 32 LEU B C 1
ATOM 2764 O O . LEU B 1 32 ? 5.133 20.875 -33.312 1 57.78 32 LEU B O 1
ATOM 2768 N N . VAL B 1 33 ? 4.695 18.812 -32.375 1 54.25 33 VAL B N 1
ATOM 2769 C CA . VAL B 1 33 ? 5.676 19.062 -31.328 1 54.25 33 VAL B CA 1
ATOM 2770 C C . VAL B 1 33 ? 7.07 18.688 -31.828 1 54.25 33 VAL B C 1
ATOM 2772 O O . VAL B 1 33 ? 7.258 17.625 -32.438 1 54.25 33 VAL B O 1
ATOM 2775 N N . CYS B 1 34 ? 7.949 19.641 -32.031 1 51.31 34 CYS B N 1
ATOM 2776 C CA . CYS B 1 34 ? 9.305 19.328 -32.5 1 51.31 34 CYS B CA 1
ATOM 2777 C C . CYS B 1 34 ? 9.836 18.094 -31.797 1 51.31 34 CYS B C 1
ATOM 2779 O O . CYS B 1 34 ? 10.375 17.188 -32.438 1 51.31 34 CYS B O 1
ATOM 2781 N N . LYS B 1 35 ? 10.539 18.312 -30.594 1 46.06 35 LYS B N 1
ATOM 2782 C CA . LYS B 1 35 ? 11.219 17.297 -29.812 1 46.06 35 LYS B CA 1
ATOM 2783 C C . LYS B 1 35 ? 10.266 16.641 -28.797 1 46.06 35 LYS B C 1
ATOM 2785 O O . LYS B 1 35 ? 9.664 17.344 -27.984 1 46.06 35 LYS B O 1
ATOM 2790 N N . LYS B 1 36 ? 9.641 15.57 -29.234 1 44.59 36 LYS B N 1
ATOM 2791 C CA . LYS B 1 36 ? 8.875 14.789 -28.266 1 44.59 36 LYS B CA 1
ATOM 2792 C C . LYS B 1 36 ? 9.617 14.68 -26.938 1 44.59 36 LYS B C 1
ATOM 2794 O O . LYS B 1 36 ? 10.75 14.203 -26.891 1 44.59 36 LYS B O 1
ATOM 2799 N N . ILE B 1 37 ? 9.57 15.555 -26.141 1 38.59 37 ILE B N 1
ATOM 2800 C CA . ILE B 1 37 ? 10.211 15.289 -24.859 1 38.59 37 ILE B CA 1
ATOM 2801 C C . ILE B 1 37 ? 9.68 13.984 -24.266 1 38.59 37 ILE B C 1
ATOM 2803 O O . ILE B 1 37 ? 8.484 13.875 -23.984 1 38.59 37 ILE B O 1
ATOM 2807 N N . ILE B 1 38 ? 10.141 12.961 -24.812 1 42.12 38 ILE B N 1
ATOM 2808 C CA . ILE B 1 38 ? 9.875 11.703 -24.109 1 42.12 38 ILE B CA 1
ATOM 2809 C C . ILE B 1 38 ? 9.906 11.938 -22.609 1 42.12 38 ILE B C 1
ATOM 2811 O O . ILE B 1 38 ? 10.883 12.453 -22.062 1 42.12 38 ILE B O 1
ATOM 2815 N N . SER B 1 39 ? 8.883 12.328 -22.156 1 41.22 39 SER B N 1
ATOM 2816 C CA . SER B 1 39 ? 8.891 12.375 -20.703 1 41.22 39 SER B CA 1
ATOM 2817 C C . SER B 1 39 ? 9.812 11.305 -20.109 1 41.22 39 SER B C 1
ATOM 2819 O O . SER B 1 39 ? 9.734 10.133 -20.5 1 41.22 39 SER B O 1
ATOM 2821 N N . LYS B 1 40 ? 10.969 11.734 -19.719 1 41.44 40 LYS B N 1
ATOM 2822 C CA . LYS B 1 40 ? 11.812 10.789 -18.984 1 41.44 40 LYS B CA 1
ATOM 2823 C C . LYS B 1 40 ? 10.984 9.953 -18.016 1 41.44 40 LYS B C 1
ATOM 2825 O O . LYS B 1 40 ? 10.148 10.484 -17.281 1 41.44 40 LYS B O 1
ATOM 2830 N N . LYS B 1 41 ? 10.648 8.781 -18.516 1 40.97 41 LYS B N 1
ATOM 2831 C CA . LYS B 1 41 ? 10.023 7.855 -17.578 1 40.97 41 LYS B CA 1
ATOM 2832 C C . LYS B 1 41 ? 10.664 7.957 -16.188 1 40.97 41 LYS B C 1
ATOM 2834 O O . LYS B 1 41 ? 11.883 7.871 -16.062 1 40.97 41 LYS B O 1
ATOM 2839 N N . LYS B 1 42 ? 10.258 8.914 -15.32 1 41.59 42 LYS B N 1
ATOM 2840 C CA . LYS B 1 42 ? 10.789 8.922 -13.961 1 41.59 42 LYS B CA 1
ATOM 2841 C C . LYS B 1 42 ? 10.969 7.496 -13.438 1 41.59 42 LYS B C 1
ATOM 2843 O O . LYS B 1 42 ? 10.07 6.664 -13.555 1 41.59 42 LYS B O 1
ATOM 2848 N N . THR B 1 43 ? 12.07 6.914 -13.664 1 43 43 THR B N 1
ATOM 2849 C CA . THR B 1 43 ? 12.359 5.641 -13.016 1 43 43 THR B CA 1
ATOM 2850 C C . THR B 1 43 ? 11.875 5.652 -11.57 1 43 43 THR B C 1
ATOM 2852 O O . THR B 1 43 ? 12.32 6.477 -10.766 1 43 43 THR B O 1
ATOM 2855 N N . SER B 1 44 ? 10.664 5.555 -11.328 1 45.81 44 SER B N 1
ATOM 2856 C CA . SER B 1 44 ? 10.156 5.488 -9.961 1 45.81 44 SER B CA 1
ATOM 2857 C C . SER B 1 44 ? 11.055 4.629 -9.078 1 45.81 44 SER B C 1
ATOM 2859 O O . SER B 1 44 ? 11.008 3.4 -9.141 1 45.81 44 SER B O 1
ATOM 2861 N N . GLN B 1 45 ? 12.266 5.059 -9.016 1 50.03 45 GLN B N 1
ATOM 2862 C CA . GLN B 1 45 ? 13 4.32 -7.992 1 50.03 45 GLN B CA 1
ATOM 2863 C C . GLN B 1 45 ? 12.164 4.156 -6.727 1 50.03 45 GLN B C 1
ATOM 2865 O O . GLN B 1 45 ? 11.586 5.125 -6.227 1 50.03 45 GLN B O 1
ATOM 2870 N N . LYS B 1 46 ? 11.648 3.027 -6.562 1 56.09 46 LYS B N 1
ATOM 2871 C CA . LYS B 1 46 ? 10.891 2.721 -5.352 1 56.09 46 LYS B CA 1
ATOM 2872 C C . LYS B 1 46 ? 11.562 3.322 -4.117 1 56.09 46 LYS B C 1
ATOM 2874 O O . LYS B 1 46 ? 12.75 3.09 -3.875 1 56.09 46 LYS B O 1
ATOM 2879 N N . LYS B 1 47 ? 11.047 4.531 -3.615 1 62.97 47 LYS B N 1
ATOM 2880 C CA . LYS B 1 47 ? 11.5 5.141 -2.367 1 62.97 47 LYS B CA 1
ATOM 2881 C C . LYS B 1 47 ? 11.258 4.207 -1.184 1 62.97 47 LYS B C 1
ATOM 2883 O O . LYS B 1 47 ? 10.188 3.613 -1.065 1 62.97 47 LYS B O 1
ATOM 2888 N N . TYR B 1 48 ? 12.391 3.744 -0.582 1 73.94 48 TYR B N 1
ATOM 2889 C CA . TYR B 1 48 ? 12.266 2.891 0.593 1 73.94 48 TYR B CA 1
ATOM 2890 C C . TYR B 1 48 ? 11.836 3.699 1.812 1 73.94 48 TYR B C 1
ATOM 2892 O O . TYR B 1 48 ? 12.133 4.891 1.907 1 73.94 48 TYR B O 1
ATOM 2900 N N . GLU B 1 49 ? 11.008 3.156 2.561 1 80.69 49 GLU B N 1
ATOM 2901 C CA . GLU B 1 49 ? 10.516 3.758 3.795 1 80.69 49 GLU B CA 1
ATOM 2902 C C . GLU B 1 49 ? 11.617 3.842 4.848 1 80.69 49 GLU B C 1
ATOM 2904 O O . GLU B 1 49 ? 12.375 2.889 5.039 1 80.69 49 GLU B O 1
ATOM 2909 N N . ASN B 1 50 ? 11.758 5.039 5.473 1 81.62 50 ASN B N 1
ATOM 2910 C CA . ASN B 1 50 ? 12.711 5.18 6.566 1 81.62 50 ASN B CA 1
ATOM 2911 C C . ASN B 1 50 ? 12.148 4.609 7.871 1 81.62 50 ASN B C 1
ATOM 2913 O O . ASN B 1 50 ? 10.961 4.75 8.156 1 81.62 50 ASN B O 1
ATOM 2917 N N . LYS B 1 51 ? 13.055 4.055 8.57 1 90.94 51 LYS B N 1
ATOM 2918 C CA . LYS B 1 51 ? 12.672 3.527 9.875 1 90.94 51 LYS B CA 1
ATOM 2919 C C . LYS B 1 51 ? 12.57 4.645 10.906 1 90.94 51 LYS B C 1
ATOM 2921 O O . LYS B 1 51 ? 13.383 5.574 10.906 1 90.94 51 LYS B O 1
ATOM 2926 N N . ILE B 1 52 ? 11.641 4.543 11.773 1 93.31 52 ILE B N 1
ATOM 2927 C CA . ILE B 1 52 ? 11.438 5.48 12.867 1 93.31 52 ILE B CA 1
ATOM 2928 C C . ILE B 1 52 ? 12.219 5.016 14.094 1 93.31 52 ILE B C 1
ATOM 2930 O O . ILE B 1 52 ? 12.062 3.877 14.547 1 93.31 52 ILE B O 1
ATOM 2934 N N . PRO B 1 53 ? 13.078 5.891 14.57 1 92.06 53 PRO B N 1
ATOM 2935 C CA . PRO B 1 53 ? 13.766 5.523 15.812 1 92.06 53 PRO B CA 1
ATOM 2936 C C . PRO B 1 53 ? 12.797 5.234 16.953 1 92.06 53 PRO B C 1
ATOM 2938 O O . PRO B 1 53 ? 11.742 5.871 17.062 1 92.06 53 PRO B O 1
ATOM 2941 N N . LEU B 1 54 ? 13.195 4.352 17.844 1 94.12 54 LEU B N 1
ATOM 2942 C CA . LEU B 1 54 ? 12.32 3.881 18.922 1 94.12 54 LEU B CA 1
ATOM 2943 C C . LEU B 1 54 ? 11.945 5.023 19.859 1 94.12 54 LEU B C 1
ATOM 2945 O O . LEU B 1 54 ? 10.828 5.062 20.391 1 94.12 54 LEU B O 1
ATOM 2949 N N . ASP B 1 55 ? 12.891 5.969 20.047 1 92.62 55 ASP B N 1
ATOM 2950 C CA . ASP B 1 55 ? 12.641 7.078 20.969 1 92.62 55 ASP B CA 1
ATOM 2951 C C . ASP B 1 55 ? 11.602 8.047 20.391 1 92.62 55 ASP B C 1
ATOM 2953 O O . ASP B 1 55 ? 11.078 8.898 21.109 1 92.62 55 ASP B O 1
ATOM 2957 N N . LEU B 1 56 ? 11.266 7.859 19.141 1 93.19 56 LEU B N 1
ATOM 2958 C CA . LEU B 1 56 ? 10.281 8.727 18.484 1 93.19 56 LEU B CA 1
ATOM 2959 C C . LEU B 1 56 ? 8.953 8 18.297 1 93.19 56 LEU B C 1
ATOM 2961 O O . LEU B 1 56 ? 8.125 8.422 17.5 1 93.19 56 LEU B O 1
ATOM 2965 N N . ILE B 1 57 ? 8.734 6.957 18.938 1 95.06 57 ILE B N 1
ATOM 2966 C CA . ILE B 1 57 ? 7.48 6.211 18.938 1 95.06 57 ILE B CA 1
ATOM 2967 C C . ILE B 1 57 ? 6.906 6.164 20.344 1 95.06 57 ILE B C 1
ATOM 2969 O O . ILE B 1 57 ? 7.652 6.086 21.328 1 95.06 57 ILE B O 1
ATOM 2973 N N . ASN B 1 58 ? 5.621 6.242 20.438 1 95.12 58 ASN B N 1
ATOM 2974 C CA . ASN B 1 58 ? 4.934 6.156 21.719 1 95.12 58 ASN B CA 1
ATOM 2975 C C . ASN B 1 58 ? 5.434 4.977 22.547 1 95.12 58 ASN B C 1
ATOM 2977 O O . ASN B 1 58 ? 5.387 3.832 22.094 1 95.12 58 ASN B O 1
ATOM 2981 N N . ARG B 1 59 ? 5.84 5.219 23.719 1 94.81 59 ARG B N 1
ATOM 2982 C CA . ARG B 1 59 ? 6.5 4.23 24.562 1 94.81 59 ARG B CA 1
ATOM 2983 C C . ARG B 1 59 ? 5.547 3.094 24.922 1 94.81 59 ARG B C 1
ATOM 2985 O O . ARG B 1 59 ? 5.945 1.927 24.953 1 94.81 59 ARG B O 1
ATOM 2992 N N . ASP B 1 60 ? 4.352 3.447 25.234 1 94.88 60 ASP B N 1
ATOM 2993 C CA . ASP B 1 60 ? 3.369 2.428 25.594 1 94.88 60 ASP B CA 1
ATOM 2994 C C . ASP B 1 60 ? 3.141 1.454 24.453 1 94.88 60 ASP B C 1
ATOM 2996 O O . ASP B 1 60 ? 3.004 0.248 24.656 1 94.88 60 ASP B O 1
ATOM 3000 N N . PHE B 1 61 ? 3.115 1.965 23.297 1 95.38 61 PHE B N 1
ATOM 3001 C CA . PHE B 1 61 ? 2.938 1.134 22.125 1 95.38 61 PHE B CA 1
ATOM 3002 C C . PHE B 1 61 ? 4.133 0.207 21.922 1 95.38 61 PHE B C 1
ATOM 3004 O O . PHE B 1 61 ? 3.961 -0.987 21.672 1 95.38 61 PHE B O 1
ATOM 3011 N N . VAL B 1 62 ? 5.34 0.73 22.047 1 96.44 62 VAL B N 1
ATOM 3012 C CA . VAL B 1 62 ? 6.57 -0.041 21.906 1 96.44 62 VAL B CA 1
ATOM 3013 C C . VAL B 1 62 ? 6.578 -1.19 22.906 1 96.44 62 VAL B C 1
ATOM 3015 O O . VAL B 1 62 ? 6.93 -2.322 22.562 1 96.44 62 VAL B O 1
ATOM 3018 N N . ASN B 1 63 ? 6.137 -0.892 24.062 1 95.56 63 ASN B N 1
ATOM 3019 C CA . ASN B 1 63 ? 6.109 -1.901 25.109 1 95.56 63 ASN B CA 1
ATOM 3020 C C . ASN B 1 63 ? 5.043 -2.961 24.859 1 95.56 63 ASN B C 1
ATOM 3022 O O . ASN B 1 63 ? 5.309 -4.156 24.984 1 95.56 63 ASN B O 1
ATOM 3026 N N . LYS B 1 64 ? 3.951 -2.51 24.484 1 94.31 64 LYS B N 1
ATOM 3027 C CA . LYS B 1 64 ? 2.822 -3.412 24.266 1 94.31 64 LYS B CA 1
ATOM 3028 C C . LYS B 1 64 ? 3.15 -4.457 23.203 1 94.31 64 LYS B C 1
ATOM 3030 O O . LYS B 1 64 ? 2.793 -5.629 23.344 1 94.31 64 LYS B O 1
ATOM 3035 N N . PHE B 1 65 ? 3.799 -4.07 22.219 1 94.69 65 PHE B N 1
ATOM 3036 C CA . PHE B 1 65 ? 4.035 -4.957 21.078 1 94.69 65 PHE B CA 1
ATOM 3037 C C . PHE B 1 65 ? 5.465 -5.488 21.109 1 94.69 65 PHE B C 1
ATOM 3039 O O . PHE B 1 65 ? 5.934 -6.055 20.109 1 94.69 65 PHE B O 1
ATOM 3046 N N . ASN B 1 66 ? 6.18 -5.23 22.156 1 92.75 66 ASN B N 1
ATOM 3047 C CA . ASN B 1 66 ? 7.527 -5.754 22.359 1 92.75 66 ASN B CA 1
ATOM 3048 C C . ASN B 1 66 ? 8.445 -5.398 21.188 1 92.75 66 ASN B C 1
ATOM 3050 O O . ASN B 1 66 ? 9.109 -6.273 20.625 1 92.75 66 ASN B O 1
ATOM 3054 N N . LEU B 1 67 ? 8.477 -4.09 20.922 1 95.25 67 LEU B N 1
ATOM 3055 C CA . LEU B 1 67 ? 9.234 -3.635 19.75 1 95.25 67 LEU B CA 1
ATOM 3056 C C . LEU B 1 67 ? 10.625 -3.162 20.156 1 95.25 67 LEU B C 1
ATOM 3058 O O . LEU B 1 67 ? 11.406 -2.725 19.312 1 95.25 67 LEU B O 1
ATOM 3062 N N . SER B 1 68 ? 11.039 -3.295 21.328 1 94 68 SER B N 1
ATOM 3063 C CA . SER B 1 68 ? 12.289 -2.746 21.859 1 94 68 SER B CA 1
ATOM 3064 C C . SER B 1 68 ? 13.5 -3.402 21.203 1 94 68 SER B C 1
ATOM 3066 O O . SER B 1 68 ? 14.594 -2.824 21.188 1 94 68 SER B O 1
ATOM 3068 N N . GLY B 1 69 ? 13.25 -4.523 20.656 1 91.5 69 GLY B N 1
ATOM 3069 C CA . GLY B 1 69 ? 14.344 -5.25 20.031 1 91.5 69 GLY B CA 1
ATOM 3070 C C . GLY B 1 69 ? 14.758 -4.684 18.688 1 91.5 69 GLY B C 1
ATOM 3071 O O . GLY B 1 69 ? 15.82 -5.012 18.172 1 91.5 69 GLY B O 1
ATOM 3072 N N . TYR B 1 70 ? 13.961 -3.842 18.172 1 93.5 70 TYR B N 1
ATOM 3073 C CA . TYR B 1 70 ? 14.266 -3.248 16.875 1 93.5 70 TYR B CA 1
ATOM 3074 C C . TYR B 1 70 ? 15.164 -2.025 17.031 1 93.5 70 TYR B C 1
ATOM 3076 O O . TYR B 1 70 ? 14.719 -0.894 16.828 1 93.5 70 TYR B O 1
ATOM 3084 N N . LYS B 1 71 ? 16.375 -2.283 17.141 1 89.44 71 LYS B N 1
ATOM 3085 C CA . LYS B 1 71 ? 17.328 -1.242 17.484 1 89.44 71 LYS B CA 1
ATOM 3086 C C . LYS B 1 71 ? 17.516 -0.256 16.328 1 89.44 71 LYS B C 1
ATOM 3088 O O . LYS B 1 71 ? 17.844 0.913 16.562 1 89.44 71 LYS B O 1
ATOM 3093 N N . GLU B 1 72 ? 17.328 -0.742 15.164 1 88.25 72 GLU B N 1
ATOM 3094 C CA . GLU B 1 72 ? 17.562 0.103 13.992 1 88.25 72 GLU B CA 1
ATOM 3095 C C . GLU B 1 72 ? 16.312 0.927 13.664 1 88.25 72 GLU B C 1
ATOM 3097 O O . GLU B 1 72 ? 16.328 1.729 12.727 1 88.25 72 GLU B O 1
ATOM 3102 N N . GLY B 1 73 ? 15.234 0.691 14.383 1 93.31 73 GLY B N 1
ATOM 3103 C CA . GLY B 1 73 ? 14.016 1.449 14.141 1 93.31 73 GLY B CA 1
ATOM 3104 C C . GLY B 1 73 ? 12.883 0.602 13.594 1 93.31 73 GLY B C 1
ATOM 3105 O O . GLY B 1 73 ? 13.031 -0.613 13.438 1 93.31 73 GLY B O 1
ATOM 3106 N N . ILE B 1 74 ? 11.805 1.272 13.484 1 95.25 74 ILE B N 1
ATOM 3107 C CA . ILE B 1 74 ? 10.586 0.584 13.07 1 95.25 74 ILE B CA 1
ATOM 3108 C C . ILE B 1 74 ? 9.984 1.287 11.852 1 95.25 74 ILE B C 1
ATOM 3110 O O . ILE B 1 74 ? 9.922 2.518 11.805 1 95.25 74 ILE B O 1
ATOM 3114 N N . LEU B 1 75 ? 9.586 0.465 10.922 1 94.44 75 LEU B N 1
ATOM 3115 C CA . LEU B 1 75 ? 8.906 1.021 9.758 1 94.44 75 LEU B CA 1
ATOM 3116 C C . LEU B 1 75 ? 7.492 1.474 10.117 1 94.44 75 LEU B C 1
ATOM 3118 O O . LEU B 1 75 ? 6.812 0.818 10.914 1 94.44 75 LEU B O 1
ATOM 3122 N N . MET B 1 76 ? 7.059 2.555 9.453 1 93.56 76 MET B N 1
ATOM 3123 C CA . MET B 1 76 ? 5.688 3.014 9.656 1 93.56 76 MET B CA 1
ATOM 3124 C C . MET B 1 76 ? 4.688 1.946 9.227 1 93.56 76 MET B C 1
ATOM 3126 O O . MET B 1 76 ? 3.641 1.777 9.852 1 93.56 76 MET B O 1
ATOM 3130 N N . SER B 1 77 ? 5.012 1.22 8.219 1 94.25 77 SER B N 1
ATOM 3131 C CA . SER B 1 77 ? 4.141 0.159 7.719 1 94.25 77 SER B CA 1
ATOM 3132 C C . SER B 1 77 ? 3.91 -0.909 8.781 1 94.25 77 SER B C 1
ATOM 3134 O O . SER B 1 77 ? 2.822 -1.485 8.867 1 94.25 77 SER B O 1
ATOM 3136 N N . LEU B 1 78 ? 4.891 -1.18 9.562 1 96.75 78 LEU B N 1
ATOM 3137 C CA . LEU B 1 78 ? 4.738 -2.16 10.633 1 96.75 78 LEU B CA 1
ATOM 3138 C C . LEU B 1 78 ? 3.785 -1.646 11.711 1 96.75 78 LEU B C 1
ATOM 3140 O O . LEU B 1 78 ? 2.912 -2.381 12.172 1 96.75 78 LEU B O 1
ATOM 3144 N N . ILE B 1 79 ? 3.998 -0.431 12.062 1 96.56 79 ILE B N 1
ATOM 3145 C CA . ILE B 1 79 ? 3.102 0.174 13.039 1 96.56 79 ILE B CA 1
ATOM 3146 C C . ILE B 1 79 ? 1.662 0.106 12.531 1 96.56 79 ILE B C 1
ATOM 3148 O O . ILE B 1 79 ? 0.76 -0.312 13.266 1 96.56 79 ILE B O 1
ATOM 3152 N N . VAL B 1 80 ? 1.472 0.448 11.305 1 96.56 80 VAL B N 1
ATOM 3153 C CA . VAL B 1 80 ? 0.153 0.447 10.68 1 96.56 80 VAL B CA 1
ATOM 3154 C C . VAL B 1 80 ? -0.431 -0.964 10.703 1 96.56 80 VAL B C 1
ATOM 3156 O O . VAL B 1 80 ? -1.584 -1.157 11.102 1 96.56 80 VAL B O 1
ATOM 3159 N N . SER B 1 81 ? 0.363 -1.884 10.352 1 96 81 SER B N 1
ATOM 3160 C CA . SER B 1 81 ? -0.115 -3.26 10.273 1 96 81 SER B CA 1
ATOM 3161 C C . SER B 1 81 ? -0.42 -3.82 11.656 1 96 81 SER B C 1
ATOM 3163 O O . SER B 1 81 ? -1.353 -4.609 11.82 1 96 81 SER B O 1
ATOM 3165 N N . LEU B 1 82 ? 0.373 -3.488 12.648 1 97.25 82 LEU B N 1
ATOM 3166 C CA . LEU B 1 82 ? 0.13 -3.926 14.023 1 97.25 82 LEU B CA 1
ATOM 3167 C C . LEU B 1 82 ? -1.193 -3.373 14.539 1 97.25 82 LEU B C 1
ATOM 3169 O O . LEU B 1 82 ? -1.981 -4.105 15.141 1 97.25 82 LEU B O 1
ATOM 3173 N N . ILE B 1 83 ? -1.38 -2.117 14.227 1 96.81 83 ILE B N 1
ATOM 3174 C CA . ILE B 1 83 ? -2.623 -1.481 14.648 1 96.81 83 ILE B CA 1
ATOM 3175 C C . ILE B 1 83 ? -3.809 -2.154 13.961 1 96.81 83 ILE B C 1
ATOM 3177 O O . ILE B 1 83 ? -4.773 -2.551 14.617 1 96.81 83 ILE B O 1
ATOM 3181 N N . GLU B 1 84 ? -3.717 -2.303 12.664 1 96.38 84 GLU B N 1
ATOM 3182 C CA . GLU B 1 84 ? -4.824 -2.861 11.898 1 96.38 84 GLU B CA 1
ATOM 3183 C C . GLU B 1 84 ? -5.129 -4.293 12.328 1 96.38 84 GLU B C 1
ATOM 3185 O O . GLU B 1 84 ? -6.293 -4.66 12.5 1 96.38 84 GLU B O 1
ATOM 3190 N N . ASN B 1 85 ? -4.129 -5.047 12.531 1 95.94 85 ASN B N 1
ATOM 3191 C CA . ASN B 1 85 ? -4.316 -6.449 12.891 1 95.94 85 ASN B CA 1
ATOM 3192 C C . ASN B 1 85 ? -4.926 -6.59 14.289 1 95.94 85 ASN B C 1
ATOM 3194 O O . ASN B 1 85 ? -5.699 -7.512 14.539 1 95.94 85 ASN B O 1
ATOM 3198 N N . THR B 1 86 ? -4.535 -5.707 15.203 1 96.12 86 THR B N 1
ATOM 3199 C CA . THR B 1 86 ? -4.906 -5.852 16.609 1 96.12 86 THR B CA 1
ATOM 3200 C C . THR B 1 86 ? -6.262 -5.207 16.875 1 96.12 86 THR B C 1
ATOM 3202 O O . THR B 1 86 ? -7.098 -5.781 17.578 1 96.12 86 THR B O 1
ATOM 3205 N N . TYR B 1 87 ? -6.562 -4.102 16.234 1 95.81 87 TYR B N 1
ATOM 3206 C CA . TYR B 1 87 ? -7.676 -3.287 16.719 1 95.81 87 TYR B CA 1
ATOM 3207 C C . TYR B 1 87 ? -8.812 -3.262 15.695 1 95.81 87 TYR B C 1
ATOM 3209 O O . TYR B 1 87 ? -9.883 -2.715 15.961 1 95.81 87 TYR B O 1
ATOM 3217 N N . PHE B 1 88 ? -8.602 -3.865 14.562 1 93.75 88 PHE B N 1
ATOM 3218 C CA . PHE B 1 88 ? -9.625 -3.828 13.523 1 93.75 88 PHE B CA 1
ATOM 3219 C C . PHE B 1 88 ? -10.07 -5.238 13.148 1 93.75 88 PHE B C 1
ATOM 3221 O O . PHE B 1 88 ? -9.281 -6.18 13.219 1 93.75 88 PHE B O 1
ATOM 3228 N N . GLU B 1 89 ? -11.289 -5.32 12.805 1 88.06 89 GLU B N 1
ATOM 3229 C CA . GLU B 1 89 ? -11.906 -6.555 12.328 1 88.06 89 GLU B CA 1
ATOM 3230 C C . GLU B 1 89 ? -12.805 -6.289 11.117 1 88.06 89 GLU B C 1
ATOM 3232 O O . GLU B 1 89 ? -13.734 -5.48 11.195 1 88.06 89 GLU B O 1
ATOM 3237 N N . HIS B 1 90 ? -12.453 -6.953 10.031 1 83.06 90 HIS B N 1
ATOM 3238 C CA . HIS B 1 90 ? -13.195 -6.773 8.789 1 83.06 90 HIS B CA 1
ATOM 3239 C C . HIS B 1 90 ? -13.25 -5.301 8.391 1 83.06 90 HIS B C 1
ATOM 3241 O O . HIS B 1 90 ? -14.312 -4.789 8.047 1 83.06 90 HIS B O 1
ATOM 3247 N N . GLY B 1 91 ? -12.141 -4.625 8.695 1 87.5 91 GLY B N 1
ATOM 3248 C CA . GLY B 1 91 ? -11.977 -3.258 8.227 1 87.5 91 GLY B CA 1
ATOM 3249 C C . GLY B 1 91 ? -12.562 -2.229 9.18 1 87.5 91 GLY B C 1
ATOM 3250 O O . GLY B 1 91 ? -12.523 -1.028 8.906 1 87.5 91 GLY B O 1
ATOM 3251 N N . ARG B 1 92 ? -13.148 -2.664 10.328 1 91 92 ARG B N 1
ATOM 3252 C CA . ARG B 1 92 ? -13.758 -1.74 11.273 1 91 92 ARG B CA 1
ATOM 3253 C C . ARG B 1 92 ? -13.047 -1.797 12.625 1 91 92 ARG B C 1
ATOM 3255 O O . ARG B 1 92 ? -12.562 -2.854 13.031 1 91 92 ARG B O 1
ATOM 3262 N N . LEU B 1 93 ? -13.094 -0.666 13.266 1 95.19 93 LEU B N 1
ATOM 3263 C CA . LEU B 1 93 ? -12.492 -0.577 14.586 1 95.19 93 LEU B CA 1
ATOM 3264 C C . LEU B 1 93 ? -13.273 -1.403 15.602 1 95.19 93 LEU B C 1
ATOM 3266 O O . LEU B 1 93 ? -14.508 -1.357 15.625 1 95.19 93 LEU B O 1
ATOM 3270 N N . LYS B 1 94 ? -12.516 -2.203 16.391 1 91.94 94 LYS B N 1
ATOM 3271 C CA . LYS B 1 94 ? -13.117 -2.887 17.531 1 91.94 94 LYS B CA 1
ATOM 3272 C C . LYS B 1 94 ? -13.391 -1.913 18.672 1 91.94 94 LYS B C 1
ATOM 3274 O O . LYS B 1 94 ? -12.461 -1.46 19.344 1 91.94 94 LYS B O 1
ATOM 3279 N N . ARG B 1 95 ? -14.539 -1.709 18.984 1 90.81 95 ARG B N 1
ATOM 3280 C CA . ARG B 1 95 ? -14.938 -0.697 19.953 1 90.81 95 ARG B CA 1
ATOM 3281 C C . ARG B 1 95 ? -14.406 -1.03 21.344 1 90.81 95 ARG B C 1
ATOM 3283 O O . ARG B 1 95 ? -14.078 -0.13 22.125 1 90.81 95 ARG B O 1
ATOM 3290 N N . SER B 1 96 ? -14.297 -2.277 21.594 1 89.44 96 SER B N 1
ATOM 3291 C CA . SER B 1 96 ? -13.867 -2.723 22.906 1 89.44 96 SER B CA 1
ATOM 3292 C C . SER B 1 96 ? -12.414 -2.34 23.172 1 89.44 96 SER B C 1
ATOM 3294 O O . SER B 1 96 ? -11.977 -2.279 24.328 1 89.44 96 SER B O 1
ATOM 3296 N N . LEU B 1 97 ? -11.664 -2.004 22.172 1 91.12 97 LEU B N 1
ATOM 3297 C CA . LEU B 1 97 ? -10.234 -1.743 22.328 1 91.12 97 LEU B CA 1
ATOM 3298 C C . LEU B 1 97 ? -9.914 -0.285 22.016 1 91.12 97 LEU B C 1
ATOM 3300 O O . LEU B 1 97 ? -8.742 0.09 21.906 1 91.12 97 LEU B O 1
ATOM 3304 N N . CYS B 1 98 ? -10.852 0.517 21.844 1 90.62 98 CYS B N 1
ATOM 3305 C CA . CYS B 1 98 ? -10.688 1.901 21.422 1 90.62 98 CYS B CA 1
ATOM 3306 C C . CYS B 1 98 ? -9.867 2.693 22.422 1 90.62 98 CYS B C 1
ATOM 3308 O O . CYS B 1 98 ? -9.18 3.648 22.047 1 90.62 98 CYS B O 1
ATOM 3310 N N . GLN B 1 99 ? -9.852 2.297 23.672 1 90.12 99 GLN B N 1
ATOM 3311 C CA . GLN B 1 99 ? -9.172 3.025 24.734 1 90.12 99 GLN B CA 1
ATOM 3312 C C . GLN B 1 99 ? -7.66 2.922 24.594 1 90.12 99 GLN B C 1
ATOM 3314 O O . GLN B 1 99 ? -6.922 3.756 25.125 1 90.12 99 GLN B O 1
ATOM 3319 N N . GLU B 1 100 ? -7.223 2.006 23.891 1 91.81 100 GLU B N 1
ATOM 3320 C CA . GLU B 1 100 ? -5.789 1.772 23.734 1 91.81 100 GLU B CA 1
ATOM 3321 C C . GLU B 1 100 ? -5.211 2.604 22.594 1 91.81 100 GLU B C 1
ATOM 3323 O O . GLU B 1 100 ? -3.992 2.688 22.438 1 91.81 100 GLU B O 1
ATOM 3328 N N . LEU B 1 101 ? -6.09 3.143 21.844 1 93.88 101 LEU B N 1
ATOM 3329 C CA . LEU B 1 101 ? -5.66 3.883 20.672 1 93.88 101 LEU B CA 1
ATOM 3330 C C . LEU B 1 101 ? -5.52 5.371 20.984 1 93.88 101 LEU B C 1
ATOM 3332 O O . LEU B 1 101 ? -6.109 5.863 21.938 1 93.88 101 LEU B O 1
ATOM 3336 N N . PRO B 1 102 ? -4.695 6.047 20.219 1 92.12 102 PRO B N 1
ATOM 3337 C CA . PRO B 1 102 ? -4.492 7.48 20.438 1 92.12 102 PRO B CA 1
ATOM 3338 C C . PRO B 1 102 ? -5.645 8.328 19.906 1 92.12 102 PRO B C 1
ATOM 3340 O O . PRO B 1 102 ? -5.449 9.133 18.984 1 92.12 102 PRO B O 1
ATOM 3343 N N . LEU B 1 103 ? -6.754 8.227 20.547 1 93.44 103 LEU B N 1
ATOM 3344 C CA . LEU B 1 103 ? -7.926 9.016 20.188 1 93.44 103 LEU B CA 1
ATOM 3345 C C . LEU B 1 103 ? -8.07 10.227 21.109 1 93.44 103 LEU B C 1
ATOM 3347 O O . LEU B 1 103 ? -7.781 10.141 22.312 1 93.44 103 LEU B O 1
ATOM 3351 N N . VAL B 1 104 ? -8.492 11.242 20.484 1 90 104 VAL B N 1
ATOM 3352 C CA . VAL B 1 104 ? -8.758 12.438 21.281 1 90 104 VAL B CA 1
ATOM 3353 C C . VAL B 1 104 ? -10.156 12.359 21.891 1 90 104 VAL B C 1
ATOM 3355 O O . VAL B 1 104 ? -10.969 11.523 21.484 1 90 104 VAL B O 1
ATOM 3358 N N . SER B 1 105 ? -10.453 13.211 22.828 1 90.38 105 SER B N 1
ATOM 3359 C CA . SER B 1 105 ? -11.656 13.117 23.656 1 90.38 105 SER B CA 1
ATOM 3360 C C . SER B 1 105 ? -12.922 13.172 22.797 1 90.38 105 SER B C 1
ATOM 3362 O O . SER B 1 105 ? -13.812 12.336 22.938 1 90.38 105 SER B O 1
ATOM 3364 N N . TYR B 1 106 ? -12.945 14.094 21.922 1 91.88 106 TYR B N 1
ATOM 3365 C CA . TYR B 1 106 ? -14.18 14.242 21.156 1 91.88 106 TYR B CA 1
ATOM 3366 C C . TYR B 1 106 ? -14.375 13.062 20.203 1 91.88 106 TYR B C 1
ATOM 3368 O O . TYR B 1 106 ? -15.508 12.727 19.844 1 91.88 106 TYR B O 1
ATOM 3376 N N . GLU B 1 107 ? -13.273 12.469 19.75 1 94.38 107 GLU B N 1
ATOM 3377 C CA . GLU B 1 107 ? -13.383 11.289 18.891 1 94.38 107 GLU B CA 1
ATOM 3378 C C . GLU B 1 107 ? -14.008 10.117 19.641 1 94.38 107 GLU B C 1
ATOM 3380 O O . GLU B 1 107 ? -14.812 9.375 19.078 1 94.38 107 GLU B O 1
ATOM 3385 N N . ARG B 1 108 ? -13.633 10.016 20.875 1 94.06 108 ARG B N 1
ATOM 3386 C CA . ARG B 1 108 ? -14.242 8.984 21.719 1 94.06 108 ARG B CA 1
ATOM 3387 C C . ARG B 1 108 ? -15.727 9.25 21.922 1 94.06 108 ARG B C 1
ATOM 3389 O O . ARG B 1 108 ? -16.547 8.32 21.875 1 94.06 108 ARG B O 1
ATOM 3396 N N . ASP B 1 109 ? -16.047 10.508 22.094 1 94.81 109 ASP B N 1
ATOM 3397 C CA . ASP B 1 109 ? -17.453 10.891 22.25 1 94.81 109 ASP B CA 1
ATOM 3398 C C . ASP B 1 109 ? -18.25 10.547 20.984 1 94.81 109 ASP B C 1
ATOM 3400 O O . ASP B 1 109 ? -19.375 10.062 21.078 1 94.81 109 ASP B O 1
ATOM 3404 N N . ILE B 1 110 ? -17.641 10.742 19.906 1 96.31 110 ILE B N 1
ATOM 3405 C CA . ILE B 1 110 ? -18.297 10.461 18.641 1 96.31 110 ILE B CA 1
ATOM 3406 C C . ILE B 1 110 ? -18.562 8.961 18.516 1 96.31 110 ILE B C 1
ATOM 3408 O O . ILE B 1 110 ? -19.672 8.547 18.188 1 96.31 110 ILE B O 1
ATOM 3412 N N . LEU B 1 111 ? -17.578 8.195 18.781 1 96.12 111 LEU B N 1
ATOM 3413 C CA . LEU B 1 111 ? -17.703 6.746 18.656 1 96.12 111 LEU B CA 1
ATOM 3414 C C . LEU B 1 111 ? -18.781 6.203 19.594 1 96.12 111 LEU B C 1
ATOM 3416 O O . LEU B 1 111 ? -19.469 5.238 19.266 1 96.12 111 LEU B O 1
ATOM 3420 N N . CYS B 1 112 ? -18.953 6.852 20.703 1 94.5 112 CYS B N 1
ATOM 3421 C CA . CYS B 1 112 ? -19.969 6.434 21.672 1 94.5 112 CYS B CA 1
ATOM 3422 C C . CYS B 1 112 ? -21.359 6.82 21.219 1 94.5 112 CYS B C 1
ATOM 3424 O O . CYS B 1 112 ? -22.344 6.195 21.609 1 94.5 112 CYS B O 1
ATOM 3426 N N . SER B 1 113 ? -21.422 7.766 20.312 1 96.06 113 SER B N 1
ATOM 3427 C CA . SER B 1 113 ? -22.719 8.344 19.938 1 96.06 113 SER B CA 1
ATOM 3428 C C . SER B 1 113 ? -23.234 7.727 18.656 1 96.06 113 SER B C 1
ATOM 3430 O O . SER B 1 113 ? -24.406 7.934 18.297 1 96.06 113 SER B O 1
ATOM 3432 N N . ILE B 1 114 ? -22.422 6.992 18.016 1 95.94 114 ILE B N 1
ATOM 3433 C CA . ILE B 1 114 ? -22.859 6.48 16.719 1 95.94 114 ILE B CA 1
ATOM 3434 C C . ILE B 1 114 ? -22.953 4.961 16.781 1 95.94 114 ILE B C 1
ATOM 3436 O O . ILE B 1 114 ? -22.344 4.316 17.625 1 95.94 114 ILE B O 1
ATOM 3440 N N . ASP B 1 115 ? -23.688 4.465 15.812 1 93.06 115 ASP B N 1
ATOM 3441 C CA . ASP B 1 115 ? -23.812 3.016 15.68 1 93.06 115 ASP B CA 1
ATOM 3442 C C . ASP B 1 115 ? -22.547 2.416 15.047 1 93.06 115 ASP B C 1
ATOM 3444 O O . ASP B 1 115 ? -21.844 3.098 14.312 1 93.06 115 ASP B O 1
ATOM 3448 N N . GLU B 1 116 ? -22.375 1.149 15.289 1 87.38 116 GLU B N 1
ATOM 3449 C CA . GLU B 1 116 ? -21.188 0.458 14.773 1 87.38 116 GLU B CA 1
ATOM 3450 C C . GLU B 1 116 ? -21.203 0.4 13.25 1 87.38 116 GLU B C 1
ATOM 3452 O O . GLU B 1 116 ? -20.156 0.335 12.617 1 87.38 116 GLU B O 1
ATOM 3457 N N . ASP B 1 117 ? -22.328 0.482 12.68 1 88.69 117 ASP B N 1
ATOM 3458 C CA . ASP B 1 117 ? -22.438 0.383 11.227 1 88.69 117 ASP B CA 1
ATOM 3459 C C . ASP B 1 117 ? -22.469 1.768 10.586 1 88.69 117 ASP B C 1
ATOM 3461 O O . ASP B 1 117 ? -22.578 1.887 9.367 1 88.69 117 ASP B O 1
ATOM 3465 N N . SER B 1 118 ? -22.297 2.719 11.375 1 94.06 118 SER B N 1
ATOM 3466 C CA . SER B 1 118 ? -22.281 4.086 10.867 1 94.06 118 SER B CA 1
ATOM 3467 C C . SER B 1 118 ? -21.109 4.316 9.93 1 94.06 118 SER B C 1
ATOM 3469 O O . SER B 1 118 ? -20 3.855 10.203 1 94.06 118 SER B O 1
ATOM 3471 N N . PRO B 1 119 ? -21.281 5.023 8.875 1 94.06 119 PRO B N 1
ATOM 3472 C CA . PRO B 1 119 ? -20.156 5.391 8.008 1 94.06 119 PRO B CA 1
ATOM 3473 C C . PRO B 1 119 ? -19.156 6.305 8.711 1 94.06 119 PRO B C 1
ATOM 3475 O O . PRO B 1 119 ? -18.047 6.5 8.211 1 94.06 119 PRO B O 1
ATOM 3478 N N . LEU B 1 120 ? -19.547 6.852 9.812 1 96.5 120 LEU B N 1
ATOM 3479 C CA . LEU B 1 120 ? -18.672 7.75 10.555 1 96.5 120 LEU B CA 1
ATOM 3480 C C . LEU B 1 120 ? -17.734 6.965 11.469 1 96.5 120 LEU B C 1
ATOM 3482 O O . LEU B 1 120 ? -16.844 7.543 12.102 1 96.5 120 LEU B O 1
ATOM 3486 N N . ASN B 1 121 ? -17.906 5.723 11.539 1 95.69 121 ASN B N 1
ATOM 3487 C CA . ASN B 1 121 ? -17.031 4.898 12.367 1 95.69 121 ASN B CA 1
ATOM 3488 C C . ASN B 1 121 ? -15.602 4.891 11.828 1 95.69 121 ASN B C 1
ATOM 3490 O O . ASN B 1 121 ? -15.383 5.137 10.641 1 95.69 121 ASN B O 1
ATOM 3494 N N . ILE B 1 122 ? -14.656 4.684 12.695 1 95.94 122 ILE B N 1
ATOM 3495 C CA . ILE B 1 122 ? -13.258 4.551 12.297 1 95.94 122 ILE B CA 1
ATOM 3496 C C . ILE B 1 122 ? -13.062 3.23 11.547 1 95.94 122 ILE B C 1
ATOM 3498 O O . ILE B 1 122 ? -13.555 2.186 11.984 1 95.94 122 ILE B O 1
ATOM 3502 N N . ASP B 1 123 ? -12.43 3.34 10.445 1 93.31 123 ASP B N 1
ATOM 3503 C CA . ASP B 1 123 ? -12.234 2.146 9.633 1 93.31 123 ASP B CA 1
ATOM 3504 C C . ASP B 1 123 ? -10.789 2.045 9.156 1 93.31 123 ASP B C 1
ATOM 3506 O O . ASP B 1 123 ? -9.906 2.754 9.656 1 93.31 123 ASP B O 1
ATOM 3510 N N . SER B 1 124 ? -10.5 1.158 8.266 1 91.38 124 SER B N 1
ATOM 3511 C CA . SER B 1 124 ? -9.141 0.85 7.82 1 91.38 124 SER B CA 1
ATOM 3512 C C . SER B 1 124 ? -8.492 2.055 7.148 1 91.38 124 SER B C 1
ATOM 3514 O O . SER B 1 124 ? -7.266 2.193 7.164 1 91.38 124 SER B O 1
ATOM 3516 N N . GLY B 1 125 ? -9.32 2.906 6.574 1 91.44 125 GLY B N 1
ATOM 3517 C CA . GLY B 1 125 ? -8.797 4.109 5.953 1 91.44 125 GLY B CA 1
ATOM 3518 C C . GLY B 1 125 ? -8.18 5.074 6.949 1 91.44 125 GLY B C 1
ATOM 3519 O O . GLY B 1 125 ? -7.402 5.953 6.574 1 91.44 125 GLY B O 1
ATOM 3520 N N . ASP B 1 126 ? -8.445 4.91 8.172 1 94.81 126 ASP B N 1
ATOM 3521 C CA . ASP B 1 126 ? -8 5.836 9.203 1 94.81 126 ASP B CA 1
ATOM 3522 C C . ASP B 1 126 ? -6.785 5.289 9.953 1 94.81 126 ASP B C 1
ATOM 3524 O O . ASP B 1 126 ? -6.227 5.965 10.82 1 94.81 126 ASP B O 1
ATOM 3528 N N . VAL B 1 127 ? -6.379 4.102 9.664 1 95.31 127 VAL B N 1
ATOM 3529 C CA . VAL B 1 127 ? -5.328 3.428 10.414 1 95.31 127 VAL B CA 1
ATOM 3530 C C . VAL B 1 127 ? -4.023 4.215 10.305 1 95.31 127 VAL B C 1
ATOM 3532 O O . VAL B 1 127 ? -3.287 4.355 11.281 1 95.31 127 VAL B O 1
ATOM 3535 N N . LYS B 1 128 ? -3.77 4.68 9.148 1 93.94 128 LYS B N 1
ATOM 3536 C CA . LYS B 1 128 ? -2.539 5.441 8.938 1 93.94 128 LYS B CA 1
ATOM 3537 C C . LYS B 1 128 ? -2.51 6.688 9.82 1 93.94 128 LYS B C 1
ATOM 3539 O O . LYS B 1 128 ? -1.459 7.051 10.352 1 93.94 128 LYS B O 1
ATOM 3544 N N . THR B 1 129 ? -3.611 7.328 9.93 1 93.94 129 THR B N 1
ATOM 3545 C CA . THR B 1 129 ? -3.711 8.5 10.789 1 93.94 129 THR B CA 1
ATOM 3546 C C . THR B 1 129 ? -3.432 8.133 12.242 1 93.94 129 THR B C 1
ATOM 3548 O O . THR B 1 129 ? -2.684 8.828 12.93 1 93.94 129 THR B O 1
ATOM 3551 N N . LEU B 1 130 ? -4.023 7.098 12.672 1 95.12 130 LEU B N 1
ATOM 3552 C CA . LEU B 1 130 ? -3.812 6.629 14.039 1 95.12 130 LEU B CA 1
ATOM 3553 C C . LEU B 1 130 ? -2.35 6.27 14.266 1 95.12 130 LEU B C 1
ATOM 3555 O O . LEU B 1 130 ? -1.783 6.594 15.312 1 95.12 130 LEU B O 1
ATOM 3559 N N . ALA B 1 131 ? -1.778 5.621 13.281 1 94.62 131 ALA B N 1
ATOM 3560 C CA . ALA B 1 131 ? -0.368 5.254 13.359 1 94.62 131 ALA B CA 1
ATOM 3561 C C . ALA B 1 131 ? 0.519 6.492 13.453 1 94.62 131 ALA B C 1
ATOM 3563 O O . ALA B 1 131 ? 1.467 6.527 14.242 1 94.62 131 ALA B O 1
ATOM 3564 N N . ASN B 1 132 ? 0.205 7.488 12.695 1 91.75 132 ASN B N 1
ATOM 3565 C CA . ASN B 1 132 ? 0.979 8.727 12.688 1 91.75 132 ASN B CA 1
ATOM 3566 C C . ASN B 1 132 ? 0.935 9.422 14.039 1 91.75 132 ASN B C 1
ATOM 3568 O O . ASN B 1 132 ? 1.896 10.086 14.43 1 91.75 132 ASN B O 1
ATOM 3572 N N . ARG B 1 133 ? -0.129 9.242 14.734 1 91.81 133 ARG B N 1
ATOM 3573 C CA . ARG B 1 133 ? -0.282 9.867 16.047 1 91.81 133 ARG B CA 1
ATOM 3574 C C . ARG B 1 133 ? 0.643 9.219 17.078 1 91.81 133 ARG B C 1
ATOM 3576 O O . ARG B 1 133 ? 0.874 9.773 18.141 1 91.81 133 ARG B O 1
ATOM 3583 N N . LEU B 1 134 ? 1.059 8.055 16.766 1 93.19 134 LEU B N 1
ATOM 3584 C CA . LEU B 1 134 ? 1.965 7.352 17.672 1 93.19 134 LEU B CA 1
ATOM 3585 C C . LEU B 1 134 ? 3.404 7.812 17.469 1 93.19 134 LEU B C 1
ATOM 3587 O O . LEU B 1 134 ? 4.27 7.543 18.297 1 93.19 134 LEU B O 1
ATOM 3591 N N . LYS B 1 135 ? 3.619 8.422 16.344 1 89.44 135 LYS B N 1
ATOM 3592 C CA . LYS B 1 135 ? 4.934 8.992 16.078 1 89.44 135 LYS B CA 1
ATOM 3593 C C . LYS B 1 135 ? 5.133 10.305 16.828 1 89.44 135 LYS B C 1
ATOM 3595 O O . LYS B 1 135 ? 4.238 11.156 16.859 1 89.44 135 LYS B O 1
ATOM 3600 N N . LEU B 1 136 ? 6.219 10.43 17.453 1 87 136 LEU B N 1
ATOM 3601 C CA . LEU B 1 136 ? 6.562 11.641 18.203 1 87 136 LEU B CA 1
ATOM 3602 C C . LEU B 1 136 ? 7.496 12.531 17.391 1 87 136 LEU B C 1
ATOM 3604 O O . LEU B 1 136 ? 8.336 12.031 16.641 1 87 136 LEU B O 1
ATOM 3608 N N . ASN B 1 137 ? 7.254 13.766 17.469 1 82.94 137 ASN B N 1
ATOM 3609 C CA . ASN B 1 137 ? 8.172 14.688 16.812 1 82.94 137 ASN B CA 1
ATOM 3610 C C . ASN B 1 137 ? 9.453 14.875 17.625 1 82.94 137 ASN B C 1
ATOM 3612 O O . ASN B 1 137 ? 9.406 15.047 18.844 1 82.94 137 ASN B O 1
ATOM 3616 N N . ALA B 1 138 ? 10.477 14.734 16.875 1 87.19 138 ALA B N 1
ATOM 3617 C CA . ALA B 1 138 ? 11.75 15.031 17.531 1 87.19 138 ALA B CA 1
ATOM 3618 C C . ALA B 1 138 ? 11.875 16.531 17.844 1 87.19 138 ALA B C 1
ATOM 3620 O O . ALA B 1 138 ? 11.477 17.359 17.031 1 87.19 138 ALA B O 1
ATOM 3621 N N . ASN B 1 139 ? 12.383 16.781 19 1 87.81 139 ASN B N 1
ATOM 3622 C CA . ASN B 1 139 ? 12.578 18.188 19.359 1 87.81 139 ASN B CA 1
ATOM 3623 C C . ASN B 1 139 ? 14.062 18.547 19.438 1 87.81 139 ASN B C 1
ATOM 3625 O O . ASN B 1 139 ? 14.422 19.625 19.906 1 87.81 139 ASN B O 1
ATOM 3629 N N . SER B 1 140 ? 14.812 17.594 19.078 1 91.69 140 SER B N 1
ATOM 3630 C CA . SER B 1 140 ? 16.25 17.844 19.094 1 91.69 140 SER B CA 1
ATOM 3631 C C . SER B 1 140 ? 17 16.859 18.188 1 91.69 140 SER B C 1
ATOM 3633 O O . SER B 1 140 ? 16.422 15.867 17.75 1 91.69 140 SER B O 1
ATOM 3635 N N . PHE B 1 141 ? 18.203 17.172 17.859 1 92.62 141 PHE B N 1
ATOM 3636 C CA . PHE B 1 141 ? 19.125 16.281 17.172 1 92.62 141 PHE B CA 1
ATOM 3637 C C . PHE B 1 141 ? 20.562 16.562 17.578 1 92.62 141 PHE B C 1
ATOM 3639 O O . PHE B 1 141 ? 20.875 17.641 18.062 1 92.62 141 PHE B O 1
ATOM 3646 N N . THR B 1 142 ? 21.328 15.523 17.484 1 93.5 142 THR B N 1
ATOM 3647 C CA . THR B 1 142 ? 22.734 15.641 17.859 1 93.5 142 THR B CA 1
ATOM 3648 C C . THR B 1 142 ? 23.641 15.453 16.641 1 93.5 142 THR B C 1
ATOM 3650 O O . THR B 1 142 ? 23.516 14.453 15.93 1 93.5 142 THR B O 1
ATOM 3653 N N . TYR B 1 143 ? 24.469 16.453 16.391 1 94.44 143 TYR B N 1
ATOM 3654 C CA . TYR B 1 143 ? 25.422 16.406 15.297 1 94.44 143 TYR B CA 1
ATOM 3655 C C . TYR B 1 143 ? 26.812 16.828 15.766 1 94.44 143 TYR B C 1
ATOM 3657 O O . TYR B 1 143 ? 26.969 17.891 16.391 1 94.44 143 TYR B O 1
ATOM 3665 N N . LYS B 1 144 ? 27.812 15.977 15.461 1 93.38 144 LYS B N 1
ATOM 3666 C CA . LYS B 1 144 ? 29.188 16.219 15.883 1 93.38 144 LYS B CA 1
ATOM 3667 C C . LYS B 1 144 ? 29.266 16.562 17.375 1 93.38 144 LYS B C 1
ATOM 3669 O O . LYS B 1 144 ? 29.859 17.562 17.75 1 93.38 144 LYS B O 1
ATOM 3674 N N . ASN B 1 145 ? 28.547 15.836 18.203 1 92.25 145 ASN B N 1
ATOM 3675 C CA . ASN B 1 145 ? 28.547 15.852 19.672 1 92.25 145 ASN B CA 1
ATOM 3676 C C . ASN B 1 145 ? 27.891 17.109 20.203 1 92.25 145 ASN B C 1
ATOM 3678 O O . ASN B 1 145 ? 28.109 17.5 21.359 1 92.25 145 ASN B O 1
ATOM 3682 N N . ILE B 1 146 ? 27.234 17.844 19.422 1 94.81 146 ILE B N 1
ATOM 3683 C CA . ILE B 1 146 ? 26.469 19 19.875 1 94.81 146 ILE B CA 1
ATOM 3684 C C . ILE B 1 146 ? 24.969 18.719 19.703 1 94.81 146 ILE B C 1
ATOM 3686 O O . ILE B 1 146 ? 24.531 18.281 18.641 1 94.81 146 ILE B O 1
ATOM 3690 N N . THR B 1 147 ? 24.234 18.969 20.766 1 95.38 147 THR B N 1
ATOM 3691 C CA . THR B 1 147 ? 22.797 18.766 20.719 1 95.38 147 THR B CA 1
ATOM 3692 C C . THR B 1 147 ? 22.078 20.078 20.438 1 95.38 147 THR B C 1
ATOM 3694 O O . THR B 1 147 ? 22.281 21.062 21.125 1 95.38 147 THR B O 1
ATOM 3697 N N . TYR B 1 148 ? 21.328 20.047 19.344 1 94.56 148 TYR B N 1
ATOM 3698 C CA . TYR B 1 148 ? 20.516 21.188 18.953 1 94.56 148 TYR B CA 1
ATOM 3699 C C . TYR B 1 148 ? 19.062 20.969 19.344 1 94.56 148 TYR B C 1
ATOM 3701 O O . TYR B 1 148 ? 18.438 19.969 18.969 1 94.56 148 TYR B O 1
ATOM 3709 N N . VAL B 1 149 ? 18.484 21.891 20.078 1 93.25 149 VAL B N 1
ATOM 3710 C CA . VAL B 1 149 ? 17.109 21.781 20.547 1 93.25 149 VAL B CA 1
ATOM 3711 C C . VAL B 1 149 ? 16.219 22.703 19.719 1 93.25 149 VAL B C 1
ATOM 3713 O O . VAL B 1 149 ? 16.516 23.891 19.562 1 93.25 149 VAL B O 1
ATOM 3716 N N . LEU B 1 150 ? 15.195 22.125 19.234 1 91.19 150 LEU B N 1
ATOM 3717 C CA . LEU B 1 150 ? 14.25 22.891 18.422 1 91.19 150 LEU B CA 1
ATOM 3718 C C . LEU B 1 150 ? 13.148 23.484 19.297 1 91.19 150 LEU B C 1
ATOM 3720 O O . LEU B 1 150 ? 12.531 22.781 20.109 1 91.19 150 LEU B O 1
ATOM 3724 N N . GLU B 1 151 ? 13.047 24.703 19.266 1 86.06 151 GLU B N 1
ATOM 3725 C CA . GLU B 1 151 ? 12 25.438 19.969 1 86.06 151 GLU B CA 1
ATOM 3726 C C . GLU B 1 151 ? 11.188 26.297 19 1 86.06 151 GLU B C 1
ATOM 3728 O O . GLU B 1 151 ? 11.719 26.812 18.016 1 86.06 151 GLU B O 1
ATOM 3733 N N . PRO B 1 152 ? 9.945 26.312 19.375 1 81.94 152 PRO B N 1
ATOM 3734 C CA . PRO B 1 152 ? 9.133 27.203 18.531 1 81.94 152 PRO B CA 1
ATOM 3735 C C . PRO B 1 152 ? 9.688 28.625 18.469 1 81.94 152 PRO B C 1
ATOM 3737 O O . PRO B 1 152 ? 10.148 29.156 19.469 1 81.94 152 PRO B O 1
ATOM 3740 N N . ASN B 1 153 ? 9.789 29.266 17.312 1 83.56 153 ASN B N 1
ATOM 3741 C CA . ASN B 1 153 ? 10.156 30.656 17.062 1 83.56 153 ASN B CA 1
ATOM 3742 C C . ASN B 1 153 ? 11.648 30.875 17.266 1 83.56 153 ASN B C 1
ATOM 3744 O O . ASN B 1 153 ? 12.102 32.031 17.391 1 83.56 153 ASN B O 1
ATOM 3748 N N . LYS B 1 154 ? 12.406 29.891 17.438 1 90.69 154 LYS B N 1
ATOM 3749 C CA . LYS B 1 154 ? 13.852 30.047 17.609 1 90.69 154 LYS B CA 1
ATOM 3750 C C . LYS B 1 154 ? 14.609 29.406 16.453 1 90.69 154 LYS B C 1
ATOM 3752 O O . LYS B 1 154 ? 15.68 28.828 16.641 1 90.69 154 LYS B O 1
ATOM 3757 N N . ASN B 1 155 ? 14 29.484 15.375 1 92 155 ASN B N 1
ATOM 3758 C CA . ASN B 1 155 ? 14.594 28.859 14.195 1 92 155 ASN B CA 1
ATOM 3759 C C . ASN B 1 155 ? 15.867 29.594 13.766 1 92 155 ASN B C 1
ATOM 3761 O O . ASN B 1 155 ? 16.828 28.953 13.32 1 92 155 ASN B O 1
ATOM 3765 N N . GLU B 1 156 ? 15.883 30.875 13.93 1 91.94 156 GLU B N 1
ATOM 3766 C CA . GLU B 1 156 ? 17.062 31.656 13.586 1 91.94 156 GLU B CA 1
ATOM 3767 C C . GLU B 1 156 ? 18.266 31.266 14.453 1 91.94 156 GLU B C 1
ATOM 3769 O O . GLU B 1 156 ? 19.391 31.188 13.969 1 91.94 156 GLU B O 1
ATOM 3774 N N . GLU B 1 157 ? 17.922 31.016 15.672 1 93.56 157 GLU B N 1
ATOM 3775 C CA . GLU B 1 157 ? 18.984 30.641 16.609 1 93.56 157 GLU B CA 1
ATOM 3776 C C . GLU B 1 157 ? 19.609 29.312 16.234 1 93.56 157 GLU B C 1
ATOM 3778 O O . GLU B 1 157 ? 20.828 29.141 16.344 1 93.56 157 GLU B O 1
ATOM 3783 N N . ILE B 1 158 ? 18.797 28.469 15.766 1 94.44 158 ILE B N 1
ATOM 3784 C CA . ILE B 1 158 ? 19.312 27.141 15.383 1 94.44 158 ILE B CA 1
ATOM 3785 C C . ILE B 1 158 ? 20.219 27.281 14.164 1 94.44 158 ILE B C 1
ATOM 3787 O O . ILE B 1 158 ? 21.297 26.656 14.117 1 94.44 158 ILE B O 1
ATOM 3791 N N . ILE B 1 159 ? 19.797 28.047 13.211 1 94.5 159 ILE B N 1
ATOM 3792 C CA . ILE B 1 159 ? 20.578 28.234 12 1 94.5 159 ILE B CA 1
ATOM 3793 C C . ILE B 1 159 ? 21.922 28.891 12.359 1 94.5 159 ILE B C 1
ATOM 3795 O O . ILE B 1 159 ? 22.969 28.469 11.891 1 94.5 159 ILE B O 1
ATOM 3799 N N . ASN B 1 160 ? 21.797 29.828 13.195 1 95.25 160 ASN B N 1
ATOM 3800 C CA . ASN B 1 160 ? 23.016 30.516 13.633 1 95.25 160 ASN B CA 1
ATOM 3801 C C . ASN B 1 160 ? 23.953 29.578 14.383 1 95.25 160 ASN B C 1
ATOM 3803 O O . ASN B 1 160 ? 25.172 29.625 14.211 1 95.25 160 ASN B O 1
ATOM 3807 N N . ALA B 1 161 ? 23.375 28.766 15.242 1 95.12 161 ALA B N 1
ATOM 3808 C CA . ALA B 1 161 ? 24.172 27.781 15.984 1 95.12 161 ALA B CA 1
ATOM 3809 C C . ALA B 1 161 ? 24.875 26.812 15.039 1 95.12 161 ALA B C 1
ATOM 3811 O O . ALA B 1 161 ? 26.031 26.453 15.25 1 95.12 161 ALA B O 1
ATOM 3812 N N . LEU B 1 162 ? 24.172 26.406 14.031 1 95.75 162 LEU B N 1
ATOM 3813 C CA . LEU B 1 162 ? 24.75 25.484 13.047 1 95.75 162 LEU B CA 1
ATOM 3814 C C . LEU B 1 162 ? 25.922 26.125 12.32 1 95.75 162 LEU B C 1
ATOM 3816 O O . LEU B 1 162 ? 26.922 25.453 12.047 1 95.75 162 LEU B O 1
ATOM 3820 N N . VAL B 1 163 ? 25.797 27.391 12.008 1 94.69 163 VAL B N 1
ATOM 3821 C CA . VAL B 1 163 ? 26.859 28.141 11.336 1 94.69 163 VAL B CA 1
ATOM 3822 C C . VAL B 1 163 ? 28.047 28.281 12.273 1 94.69 163 VAL B C 1
ATOM 3824 O O . VAL B 1 163 ? 29.188 28.016 11.883 1 94.69 163 VAL B O 1
ATOM 3827 N N . LYS B 1 164 ? 27.734 28.656 13.43 1 95.19 164 LYS B N 1
ATOM 3828 C CA . LYS B 1 164 ? 28.781 28.891 14.43 1 95.19 164 LYS B CA 1
ATOM 3829 C C . LYS B 1 164 ? 29.578 27.609 14.688 1 95.19 164 LYS B C 1
ATOM 3831 O O . LYS B 1 164 ? 30.797 27.672 14.859 1 95.19 164 LYS B O 1
ATOM 3836 N N . ASN B 1 165 ? 28.891 26.484 14.719 1 94.19 165 ASN B N 1
ATOM 3837 C CA . ASN B 1 165 ? 29.516 25.203 15.047 1 94.19 165 ASN B CA 1
ATOM 3838 C C . ASN B 1 165 ? 30.109 24.547 13.805 1 94.19 165 ASN B C 1
ATOM 3840 O O . ASN B 1 165 ? 30.656 23.438 13.883 1 94.19 165 ASN B O 1
ATOM 3844 N N . GLY B 1 166 ? 29.922 25.156 12.633 1 91.81 166 GLY B N 1
ATOM 3845 C CA . GLY B 1 166 ? 30.516 24.656 11.398 1 91.81 166 GLY B CA 1
ATOM 3846 C C . GLY B 1 166 ? 29.75 23.5 10.789 1 91.81 166 GLY B C 1
ATOM 3847 O O . GLY B 1 166 ? 30.297 22.75 9.969 1 91.81 166 GLY B O 1
ATOM 3848 N N . ALA B 1 167 ? 28.562 23.328 11.289 1 93.19 167 ALA B N 1
ATOM 3849 C CA . ALA B 1 167 ? 27.75 22.25 10.727 1 93.19 167 ALA B CA 1
ATOM 3850 C C . ALA B 1 167 ? 27.281 22.594 9.312 1 93.19 167 ALA B C 1
ATOM 3852 O O . ALA B 1 167 ? 27.094 21.719 8.477 1 93.19 167 ALA B O 1
ATOM 3853 N N . ILE B 1 168 ? 26.984 23.875 9.148 1 95.5 168 ILE B N 1
ATOM 3854 C CA . ILE B 1 168 ? 26.734 24.406 7.812 1 95.5 168 ILE B CA 1
ATOM 3855 C C . ILE B 1 168 ? 27.672 25.578 7.531 1 95.5 168 ILE B C 1
ATOM 3857 O O . ILE B 1 168 ? 28.141 26.25 8.461 1 95.5 168 ILE B O 1
ATOM 3861 N N . ARG B 1 169 ? 28.094 25.781 6.254 1 94.69 169 ARG B N 1
ATOM 3862 C CA . ARG B 1 169 ? 29.094 26.781 5.895 1 94.69 169 ARG B CA 1
ATOM 3863 C C . ARG B 1 169 ? 28.531 27.781 4.887 1 94.69 169 ARG B C 1
ATOM 3865 O O . ARG B 1 169 ? 27.875 27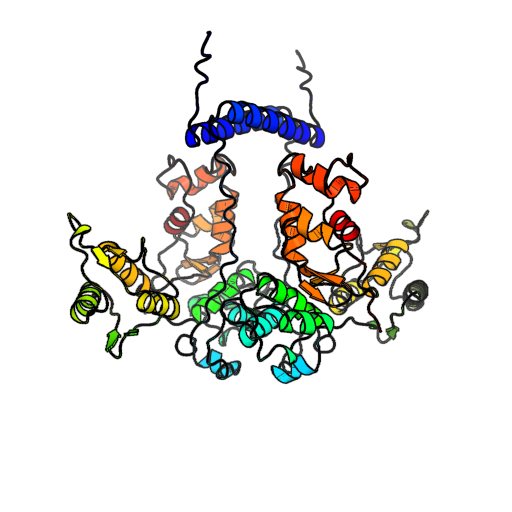.391 3.918 1 94.69 169 ARG B O 1
ATOM 3872 N N . PHE B 1 170 ? 28.797 28.938 5.105 1 93.5 170 PHE B N 1
ATOM 3873 C CA . PHE B 1 170 ? 28.344 30.031 4.242 1 93.5 170 PHE B CA 1
ATOM 3874 C C . PHE B 1 170 ? 29.031 29.953 2.879 1 93.5 170 PHE B C 1
ATOM 3876 O O . PHE B 1 170 ? 30.25 29.812 2.797 1 93.5 170 PHE B O 1
ATOM 3883 N N . GLU B 1 171 ? 28.172 30 1.844 1 92.62 171 GLU B N 1
ATOM 3884 C CA . GLU B 1 171 ? 28.688 29.984 0.474 1 92.62 171 GLU B CA 1
ATOM 3885 C C . GLU B 1 171 ? 28.688 31.391 -0.115 1 92.62 171 GLU B C 1
ATOM 3887 O O . GLU B 1 171 ? 27.703 31.828 -0.705 1 92.62 171 GLU B O 1
ATOM 3892 N N . GLN B 1 172 ? 29.797 32 -0.213 1 88.25 172 GLN B N 1
ATOM 3893 C CA . GLN B 1 172 ? 29.953 33.406 -0.62 1 88.25 172 GLN B CA 1
ATOM 3894 C C . GLN B 1 172 ? 29.609 33.594 -2.094 1 88.25 172 GLN B C 1
ATOM 3896 O O . GLN B 1 172 ? 28.953 34.562 -2.467 1 88.25 172 GLN B O 1
ATOM 3901 N N . LYS B 1 173 ? 29.984 32.688 -2.91 1 87.06 173 LYS B N 1
ATOM 3902 C CA . LYS B 1 173 ? 29.828 32.781 -4.359 1 87.06 173 LYS B CA 1
ATOM 3903 C C . LYS B 1 173 ? 28.344 32.75 -4.75 1 87.06 173 LYS B C 1
ATOM 3905 O O . LYS B 1 173 ? 27.953 33.375 -5.734 1 87.06 173 LYS B O 1
ATOM 3910 N N . LEU B 1 174 ? 27.578 32.031 -3.881 1 84.81 174 LEU B N 1
ATOM 3911 C CA . LEU B 1 174 ? 26.172 31.859 -4.215 1 84.81 174 LEU B CA 1
ATOM 3912 C C . LEU B 1 174 ? 25.297 32.875 -3.48 1 84.81 174 LEU B C 1
ATOM 3914 O O . LEU B 1 174 ? 24.141 33.062 -3.838 1 84.81 174 LEU B O 1
ATOM 3918 N N . SER B 1 175 ? 25.953 33.5 -2.508 1 85.19 175 SER B N 1
ATOM 3919 C CA . SER B 1 175 ? 25.188 34.375 -1.627 1 85.19 175 SER B CA 1
ATOM 3920 C C . SER B 1 175 ? 25.219 35.812 -2.117 1 85.19 175 SER B C 1
ATOM 3922 O O . SER B 1 175 ? 26.094 36.594 -1.741 1 85.19 175 SER B O 1
ATOM 3924 N N . VAL B 1 176 ? 24.5 36.219 -2.959 1 81.62 176 VAL B N 1
ATOM 3925 C CA . VAL B 1 176 ? 24.406 37.594 -3.438 1 81.62 176 VAL B CA 1
ATOM 3926 C C . VAL B 1 176 ? 23.25 38.312 -2.742 1 81.62 176 VAL B C 1
ATOM 3928 O O . VAL B 1 176 ? 23.469 39.281 -1.999 1 81.62 176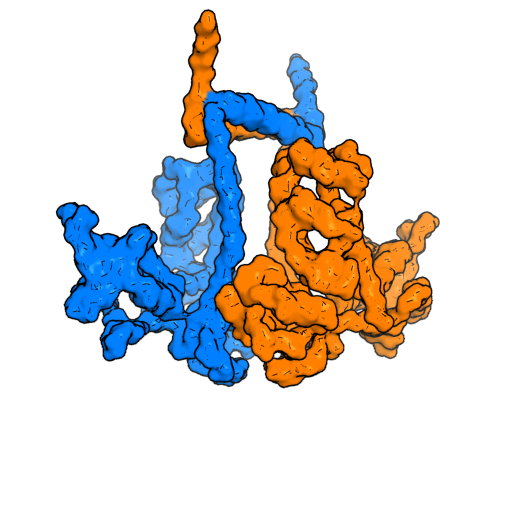 VAL B O 1
ATOM 3931 N N . LYS B 1 177 ? 22.047 37.875 -2.916 1 77.56 177 LYS B N 1
ATOM 3932 C CA . LYS B 1 177 ? 20.859 38.469 -2.295 1 77.56 177 LYS B CA 1
ATOM 3933 C C . LYS B 1 177 ? 20.438 37.688 -1.054 1 77.56 177 LYS B C 1
ATOM 3935 O O . LYS B 1 177 ? 20.109 38.281 -0.022 1 77.56 177 LYS B O 1
ATOM 3940 N N . ASP B 1 178 ? 20.594 36.375 -1.225 1 84.56 178 ASP B N 1
ATOM 3941 C CA . ASP B 1 178 ? 20.25 35.5 -0.119 1 84.56 178 ASP B CA 1
ATOM 3942 C C . ASP B 1 178 ? 21.5 34.781 0.393 1 84.56 178 ASP B C 1
ATOM 3944 O O . ASP B 1 178 ? 22.484 34.625 -0.33 1 84.56 178 ASP B O 1
ATOM 3948 N N . SER B 1 179 ? 21.484 34.594 1.66 1 92.25 179 SER B N 1
ATOM 3949 C CA . SER B 1 179 ? 22.562 33.812 2.227 1 92.25 179 SER B CA 1
ATOM 3950 C C . SER B 1 179 ? 22.406 32.344 1.904 1 92.25 179 SER B C 1
ATOM 3952 O O . SER B 1 179 ? 21.344 31.75 2.135 1 92.25 179 SER B O 1
ATOM 3954 N N . TYR B 1 180 ? 23.375 31.75 1.293 1 94.31 180 TYR B N 1
ATOM 3955 C CA . TYR B 1 180 ? 23.391 30.328 0.981 1 94.31 180 TYR B CA 1
ATOM 3956 C C . TYR B 1 180 ? 24.406 29.594 1.836 1 94.31 180 TYR B C 1
ATOM 3958 O O . TYR B 1 180 ? 25.484 30.125 2.141 1 94.31 180 TYR B O 1
ATOM 3966 N N . TYR B 1 181 ? 24.016 28.406 2.178 1 95.94 181 TYR B N 1
ATOM 3967 C CA . TYR B 1 181 ? 24.875 27.609 3.037 1 95.94 181 TYR B CA 1
ATOM 3968 C C . TYR B 1 181 ? 25.109 26.234 2.439 1 95.94 181 TYR B C 1
ATOM 3970 O O . TYR B 1 181 ? 24.188 25.625 1.886 1 95.94 181 TYR B O 1
ATOM 3978 N N . SER B 1 182 ? 26.266 25.766 2.496 1 95.88 182 SER B N 1
ATOM 3979 C CA . SER B 1 182 ? 26.594 24.375 2.195 1 95.88 182 SER B CA 1
ATOM 3980 C C . SER B 1 182 ? 26.328 23.469 3.395 1 95.88 182 SER B C 1
ATOM 3982 O O . SER B 1 182 ? 26.719 23.797 4.52 1 95.88 182 SER B O 1
ATOM 3984 N N . ILE B 1 183 ? 25.625 22.375 3.152 1 94.94 183 ILE B N 1
ATOM 3985 C CA . ILE B 1 183 ? 25.234 21.453 4.219 1 94.94 183 ILE B CA 1
ATOM 3986 C C . ILE B 1 183 ? 25.922 20.109 4.008 1 94.94 183 ILE B C 1
ATOM 3988 O O . ILE B 1 183 ? 25.906 19.547 2.908 1 94.94 183 ILE B O 1
ATOM 3992 N N . ASP B 1 184 ? 26.469 19.625 5.023 1 91.56 184 ASP B N 1
ATOM 3993 C CA . ASP B 1 184 ? 27.141 18.312 4.977 1 91.56 184 ASP B CA 1
ATOM 3994 C C . ASP B 1 184 ? 26.125 17.203 4.707 1 91.56 184 ASP B C 1
ATOM 3996 O O . ASP B 1 184 ? 25.016 17.219 5.242 1 91.56 184 ASP B O 1
ATOM 4000 N N . GLU B 1 185 ? 26.562 16.219 3.996 1 91.44 185 GLU B N 1
ATOM 4001 C CA . GLU B 1 185 ? 25.703 15.086 3.666 1 91.44 185 GLU B CA 1
ATOM 4002 C C . GLU B 1 185 ? 25.312 14.312 4.918 1 91.44 185 GLU B C 1
ATOM 4004 O O . GLU B 1 185 ? 24.188 13.805 5.012 1 91.44 185 GLU B O 1
ATOM 4009 N N . GLU B 1 186 ? 26.203 14.242 5.789 1 92.12 186 GLU B N 1
ATOM 4010 C CA . GLU B 1 186 ? 25.938 13.539 7.039 1 92.12 186 GLU B CA 1
ATOM 4011 C C . GLU B 1 186 ? 24.828 14.227 7.828 1 92.12 186 GLU B C 1
ATOM 4013 O O . GLU B 1 186 ? 23.969 13.562 8.422 1 92.12 186 GLU B O 1
ATOM 4018 N N . LEU B 1 187 ? 24.891 15.508 7.828 1 94.25 187 LEU B N 1
ATOM 4019 C CA . LEU B 1 187 ? 23.844 16.266 8.516 1 94.25 187 LEU B CA 1
ATOM 4020 C C . LEU B 1 187 ? 22.5 16.078 7.824 1 94.25 187 LEU B C 1
ATOM 4022 O O . LEU B 1 187 ? 21.469 15.898 8.484 1 94.25 187 LEU B O 1
ATOM 4026 N N . LEU B 1 188 ? 22.5 16.094 6.551 1 93.12 188 LEU B N 1
ATOM 4027 C CA . LEU B 1 188 ? 21.266 15.891 5.801 1 93.12 188 LEU B CA 1
ATOM 4028 C C . LEU B 1 188 ? 20.672 14.523 6.109 1 93.12 188 LEU B C 1
ATOM 4030 O O . LEU B 1 188 ? 19.453 14.398 6.301 1 93.12 188 LEU B O 1
ATOM 4034 N N . ARG B 1 189 ? 21.469 13.516 6.141 1 88.94 189 ARG B N 1
ATOM 4035 C CA . ARG B 1 189 ? 21.016 12.172 6.469 1 88.94 189 ARG B CA 1
ATOM 4036 C C . ARG B 1 189 ? 20.422 12.117 7.871 1 88.94 189 ARG B C 1
ATOM 4038 O O . ARG B 1 189 ? 19.375 11.5 8.078 1 88.94 189 ARG B O 1
ATOM 4045 N N . LEU B 1 190 ? 21.062 12.766 8.695 1 89.94 190 LEU B N 1
ATOM 4046 C CA . LEU B 1 190 ? 20.609 12.812 10.078 1 89.94 190 LEU B CA 1
ATOM 4047 C C . LEU B 1 190 ? 19.25 13.5 10.172 1 89.94 190 LEU B C 1
ATOM 4049 O O . LEU B 1 190 ? 18.344 13.016 10.867 1 89.94 190 LEU B O 1
ATOM 4053 N N . LEU B 1 191 ? 19.125 14.625 9.539 1 91.19 191 LEU B N 1
ATOM 4054 C CA . LEU B 1 191 ? 17.875 15.359 9.57 1 91.19 191 LEU B CA 1
ATOM 4055 C C . LEU B 1 191 ? 16.734 14.531 8.969 1 91.19 191 LEU B C 1
ATOM 4057 O O . LEU B 1 191 ? 15.625 14.508 9.5 1 91.19 191 LEU B O 1
ATOM 4061 N N . LYS B 1 192 ? 17.031 13.906 7.926 1 88.06 192 LYS B N 1
ATOM 4062 C CA . LYS B 1 192 ? 16.047 13.039 7.281 1 88.06 192 LYS B CA 1
ATOM 4063 C C . LYS B 1 192 ? 15.609 11.914 8.219 1 88.06 192 LYS B C 1
ATOM 4065 O O . LYS B 1 192 ? 14.422 11.609 8.305 1 88.06 192 LYS B O 1
ATOM 4070 N N . GLU B 1 193 ? 16.531 11.383 8.898 1 83.38 193 GLU B N 1
ATOM 4071 C CA . GLU B 1 193 ? 16.266 10.25 9.789 1 83.38 193 GLU B CA 1
ATOM 4072 C C . GLU B 1 193 ? 15.492 10.703 11.031 1 83.38 193 GLU B C 1
ATOM 4074 O O . GLU B 1 193 ? 14.609 9.992 11.508 1 83.38 193 GLU B O 1
ATOM 4079 N N . ARG B 1 194 ? 15.836 11.859 11.398 1 87.81 194 ARG B N 1
ATOM 4080 C CA . ARG B 1 194 ? 15.273 12.32 12.664 1 87.81 194 ARG B CA 1
ATOM 4081 C C . ARG B 1 194 ? 13.93 13.008 12.453 1 87.81 194 ARG B C 1
ATOM 4083 O O . ARG B 1 194 ? 13.016 12.859 13.258 1 87.81 194 ARG B O 1
ATOM 4090 N N . PHE B 1 195 ? 13.852 13.68 11.375 1 88.62 195 PHE B N 1
ATOM 4091 C CA . PHE B 1 195 ? 12.664 14.516 11.211 1 88.62 195 PHE B CA 1
ATOM 4092 C C . PHE B 1 195 ? 11.82 14.031 10.039 1 88.62 195 PHE B C 1
ATOM 4094 O O . PHE B 1 195 ? 10.75 14.578 9.766 1 88.62 195 PHE B O 1
ATOM 4101 N N . PHE B 1 196 ? 12.32 13.062 9.352 1 83.19 196 PHE B N 1
ATOM 4102 C CA . PHE B 1 196 ? 11.625 12.414 8.242 1 83.19 196 PHE B CA 1
ATOM 4103 C C . PHE B 1 196 ? 11.375 13.406 7.113 1 83.19 196 PHE B C 1
ATOM 4105 O O . PHE B 1 196 ? 10.406 13.266 6.359 1 83.19 196 PHE B O 1
ATOM 4112 N N . ARG B 1 197 ? 12.078 14.453 7.117 1 84.94 197 ARG B N 1
ATOM 4113 C CA . ARG B 1 197 ? 12.023 15.492 6.098 1 84.94 197 ARG B CA 1
ATOM 4114 C C . ARG B 1 197 ? 13.414 16.047 5.809 1 84.94 197 ARG B C 1
ATOM 4116 O O . ARG B 1 197 ? 14.312 15.969 6.652 1 84.94 197 ARG B O 1
ATOM 4123 N N . LEU B 1 198 ? 13.453 16.516 4.613 1 88.62 198 LEU B N 1
ATOM 4124 C CA . LEU B 1 198 ? 14.695 17.172 4.215 1 88.62 198 LEU B CA 1
ATOM 4125 C C . LEU B 1 198 ? 14.438 18.625 3.803 1 88.62 198 LEU B C 1
ATOM 4127 O O . LEU B 1 198 ? 13.391 18.938 3.238 1 88.62 198 LEU B O 1
ATOM 4131 N N . PRO B 1 199 ? 15.375 19.453 4.215 1 90.69 199 PRO B N 1
ATOM 4132 C CA . PRO B 1 199 ? 15.266 20.781 3.627 1 90.69 199 PRO B CA 1
ATOM 4133 C C . PRO B 1 199 ? 15.43 20.781 2.107 1 90.69 199 PRO B C 1
ATOM 4135 O O . PRO B 1 199 ? 15.961 19.812 1.547 1 90.69 199 PRO B O 1
ATOM 4138 N N . GLN B 1 200 ? 14.867 21.734 1.488 1 91.12 200 GLN B N 1
ATOM 4139 C CA . GLN B 1 200 ? 15.047 21.859 0.046 1 91.12 200 GLN B CA 1
ATOM 4140 C C . GLN B 1 200 ? 16.484 22.25 -0.297 1 91.12 200 GLN B C 1
ATOM 4142 O O . GLN B 1 200 ? 16.875 23.406 -0.093 1 91.12 200 GLN B O 1
ATOM 4147 N N . VAL B 1 201 ? 17.234 21.328 -0.818 1 90.06 201 VAL B N 1
ATOM 4148 C CA . VAL B 1 201 ? 18.641 21.531 -1.108 1 90.06 201 VAL B CA 1
ATOM 4149 C C . VAL B 1 201 ? 18.922 21.281 -2.59 1 90.06 201 VAL B C 1
ATOM 4151 O O . VAL B 1 201 ? 18.266 20.438 -3.209 1 90.06 201 VAL B O 1
ATOM 4154 N N . LYS B 1 202 ? 19.672 22.062 -3.146 1 87.69 202 LYS B N 1
ATOM 4155 C CA . LYS B 1 202 ? 20.188 21.859 -4.496 1 87.69 202 LYS B CA 1
ATOM 4156 C C . LYS B 1 202 ? 21.703 21.734 -4.488 1 87.69 202 LYS B C 1
ATOM 4158 O O . LYS B 1 202 ? 22.406 22.672 -4.094 1 87.69 202 LYS B O 1
ATOM 4163 N N . ASP B 1 203 ? 22.219 20.625 -4.91 1 87.19 203 ASP B N 1
ATOM 4164 C CA . ASP B 1 203 ? 23.656 20.375 -4.965 1 87.19 203 ASP B CA 1
ATOM 4165 C C . ASP B 1 203 ? 24.312 20.641 -3.609 1 87.19 203 ASP B C 1
ATOM 4167 O O . ASP B 1 203 ? 25.344 21.312 -3.535 1 87.19 203 ASP B O 1
ATOM 4171 N N . GLY B 1 204 ? 23.672 20.297 -2.537 1 90.38 204 GLY B N 1
ATOM 4172 C CA . GLY B 1 204 ? 24.203 20.375 -1.188 1 90.38 204 GLY B CA 1
ATOM 4173 C C . GLY B 1 204 ? 24.109 21.75 -0.582 1 90.38 204 GLY B C 1
ATOM 4174 O O . GLY B 1 204 ? 24.672 22.016 0.485 1 90.38 204 GLY B O 1
ATOM 4175 N N . VAL B 1 205 ? 23.406 22.641 -1.259 1 93.44 205 VAL B N 1
ATOM 4176 C CA . VAL B 1 205 ? 23.328 24.031 -0.792 1 93.44 205 VAL B CA 1
ATOM 4177 C C . VAL B 1 205 ? 21.859 24.406 -0.566 1 93.44 205 VAL B C 1
ATOM 4179 O O . VAL B 1 205 ? 20.984 24 -1.323 1 93.44 205 VAL B O 1
ATOM 4182 N N . ALA B 1 206 ? 21.609 25.109 0.521 1 95.44 206 ALA B N 1
ATOM 4183 C CA . ALA B 1 206 ? 20.281 25.625 0.822 1 95.44 206 ALA B CA 1
ATOM 4184 C C . ALA B 1 206 ? 20.328 27.078 1.237 1 95.44 206 ALA B C 1
ATOM 4186 O O . ALA B 1 206 ? 21.312 27.547 1.817 1 95.44 206 ALA B O 1
ATOM 4187 N N . SER B 1 207 ? 19.406 27.781 0.864 1 94.25 207 SER B N 1
ATOM 4188 C CA . SER B 1 207 ? 19.328 29.172 1.313 1 94.25 207 SER B CA 1
ATOM 4189 C C . SER B 1 207 ? 18.891 29.25 2.773 1 94.25 207 SER B C 1
ATOM 4191 O O . SER B 1 207 ? 18.328 28.297 3.312 1 94.25 207 SER B O 1
ATOM 4193 N N . ARG B 1 208 ? 19.125 30.406 3.309 1 93.94 208 ARG B N 1
ATOM 4194 C CA . ARG B 1 208 ? 18.688 30.641 4.684 1 93.94 208 ARG B CA 1
ATOM 4195 C C . ARG B 1 208 ? 17.172 30.531 4.809 1 93.94 208 ARG B C 1
ATOM 4197 O O . ARG B 1 208 ? 16.656 29.984 5.785 1 93.94 208 ARG B O 1
ATOM 4204 N N . LEU B 1 209 ? 16.531 31.016 3.91 1 92.88 209 LEU B N 1
ATOM 4205 C CA . LEU B 1 209 ? 15.078 30.984 3.906 1 92.88 209 LEU B CA 1
ATOM 4206 C C . LEU B 1 209 ? 14.562 29.562 3.867 1 92.88 209 LEU B C 1
ATOM 4208 O O . LEU B 1 209 ? 13.609 29.219 4.578 1 92.88 209 LEU B O 1
ATOM 4212 N N . LYS B 1 210 ? 15.156 28.734 3.078 1 93.94 210 LYS B N 1
ATOM 4213 C CA . LYS B 1 210 ? 14.75 27.344 2.961 1 93.94 210 LYS B CA 1
ATOM 4214 C C . LYS B 1 210 ? 15.023 26.578 4.254 1 93.94 210 LYS B C 1
ATOM 4216 O O . LYS B 1 210 ? 14.234 25.719 4.648 1 93.94 210 LYS B O 1
ATOM 4221 N N . LEU B 1 211 ? 16.094 26.922 4.816 1 94.31 211 LEU B N 1
ATOM 4222 C CA . LEU B 1 211 ? 16.406 26.297 6.102 1 94.31 211 LEU B CA 1
ATOM 4223 C C . LEU B 1 211 ? 15.414 26.75 7.172 1 94.31 211 LEU B C 1
ATOM 4225 O O . LEU B 1 211 ? 14.938 25.922 7.961 1 94.31 211 LEU B O 1
ATOM 4229 N N . TYR B 1 212 ? 15.156 28.031 7.137 1 93.62 212 TYR B N 1
ATOM 4230 C CA . TYR B 1 212 ? 14.188 28.578 8.07 1 93.62 212 TYR B CA 1
ATOM 4231 C C . TYR B 1 212 ? 12.828 27.906 7.906 1 93.62 212 TYR B C 1
ATOM 4233 O O . TYR B 1 212 ? 12.211 27.5 8.891 1 93.62 212 TYR B O 1
ATOM 4241 N N . ASP B 1 213 ? 12.391 27.766 6.766 1 91.25 213 ASP B N 1
ATOM 4242 C CA . ASP B 1 213 ? 11.117 27.109 6.461 1 91.25 213 ASP B CA 1
ATOM 4243 C C . ASP B 1 213 ? 11.117 25.656 6.926 1 91.25 213 ASP B C 1
ATOM 4245 O O . ASP B 1 213 ? 10.125 25.172 7.465 1 91.25 213 ASP B O 1
ATOM 4249 N N . PHE B 1 214 ? 12.18 25.031 6.711 1 93 214 PHE B N 1
ATOM 4250 C CA . PHE B 1 214 ? 12.328 23.641 7.113 1 93 214 PHE B CA 1
ATOM 4251 C C . PHE B 1 214 ? 12.125 23.484 8.617 1 93 214 PHE B C 1
ATOM 4253 O O . PHE B 1 214 ? 11.312 22.672 9.062 1 93 214 PHE B O 1
ATOM 4260 N N . PHE B 1 215 ? 12.711 24.25 9.359 1 91.62 215 PHE B N 1
ATOM 4261 C CA . PHE B 1 215 ? 12.641 24.125 10.812 1 91.62 215 PHE B CA 1
ATOM 4262 C C . PHE B 1 215 ? 11.273 24.562 11.32 1 91.62 215 PHE B C 1
ATOM 4264 O O . PHE B 1 215 ? 10.773 24.016 12.312 1 91.62 215 PHE B O 1
ATOM 4271 N N . THR B 1 216 ? 10.734 25.469 10.602 1 89.12 216 THR B N 1
ATOM 4272 C CA . THR B 1 216 ? 9.391 25.891 10.969 1 89.12 216 THR B CA 1
ATOM 4273 C C . THR B 1 216 ? 8.391 24.75 10.781 1 89.12 216 THR B C 1
ATOM 4275 O O . THR B 1 216 ? 7.527 24.531 11.633 1 89.12 216 THR B O 1
ATOM 4278 N N . ARG B 1 217 ? 8.547 24.031 9.766 1 85 217 ARG B N 1
ATOM 4279 C CA . ARG B 1 217 ? 7.652 22.922 9.453 1 85 217 ARG B CA 1
ATOM 4280 C C . ARG B 1 217 ? 7.836 21.781 10.438 1 85 217 ARG B C 1
ATOM 4282 O O . ARG B 1 217 ? 6.875 21.078 10.781 1 85 217 ARG B O 1
ATOM 4289 N N . ILE B 1 218 ? 9.023 21.562 10.797 1 85.88 218 ILE B N 1
ATOM 4290 C CA . ILE B 1 218 ? 9.344 20.469 11.695 1 85.88 218 ILE B CA 1
ATOM 4291 C C . ILE B 1 218 ? 8.695 20.703 13.055 1 85.88 218 ILE B C 1
ATOM 4293 O O . ILE B 1 218 ? 8.258 19.766 13.719 1 85.88 218 ILE B O 1
ATOM 4297 N N . VAL B 1 219 ? 8.672 21.938 13.422 1 80.19 219 VAL B N 1
ATOM 4298 C CA . VAL B 1 219 ? 8.172 22.266 14.758 1 80.19 219 VAL B CA 1
ATOM 4299 C C . VAL B 1 219 ? 6.641 22.266 14.75 1 80.19 219 VAL B C 1
ATOM 4301 O O . VAL B 1 219 ? 6.012 22.031 15.789 1 80.19 219 VAL B O 1
ATOM 4304 N N . LYS B 1 220 ? 6.133 22.406 13.562 1 74.19 220 LYS B N 1
ATOM 4305 C CA . LYS B 1 220 ? 4.676 22.406 13.461 1 74.19 220 LYS B CA 1
ATOM 4306 C C . LYS B 1 220 ? 4.129 20.984 13.484 1 74.19 220 LYS B C 1
ATOM 4308 O O . LYS B 1 220 ? 4.66 20.094 12.805 1 74.19 220 LYS B O 1
ATOM 4313 N N . ASN B 1 221 ? 3.23 20.734 14.375 1 65 221 ASN B N 1
ATOM 4314 C CA . ASN B 1 221 ? 2.639 19.406 14.5 1 65 221 ASN B CA 1
ATOM 4315 C C . ASN B 1 221 ? 1.742 19.062 13.312 1 65 221 ASN B C 1
ATOM 4317 O O . ASN B 1 221 ? 1.033 19.938 12.805 1 65 221 ASN B O 1
ATOM 4321 N N . ASP B 1 222 ? 2.047 17.922 12.781 1 64.44 222 ASP B N 1
ATOM 4322 C CA . ASP B 1 222 ? 1.142 17.422 11.75 1 64.44 222 ASP B CA 1
ATOM 4323 C C . ASP B 1 222 ? -0.23 17.094 12.328 1 64.44 222 ASP B C 1
ATOM 4325 O O . ASP B 1 222 ? -0.33 16.375 13.328 1 64.44 222 ASP B O 1
ATOM 4329 N N . ASP B 1 223 ? -1.226 17.953 11.938 1 66.62 223 ASP B N 1
ATOM 4330 C CA . ASP B 1 223 ? -2.564 17.75 12.492 1 66.62 223 ASP B CA 1
ATOM 4331 C C . ASP B 1 223 ? -3.387 16.812 11.602 1 66.62 223 ASP B C 1
ATOM 4333 O O . ASP B 1 223 ? -4.148 17.281 10.75 1 66.62 223 ASP B O 1
ATOM 4337 N N . THR B 1 224 ? -3.088 15.562 11.641 1 76.75 224 THR B N 1
ATOM 4338 C CA . THR B 1 224 ? -3.959 14.664 10.898 1 76.75 224 THR B CA 1
ATOM 4339 C C . THR B 1 224 ? -5.246 14.391 11.672 1 76.75 224 THR B C 1
ATOM 4341 O O . THR B 1 224 ? -5.203 14.062 12.859 1 76.75 224 THR B O 1
ATOM 4344 N N . LYS B 1 225 ? -6.316 14.75 11.047 1 88.56 225 LYS B N 1
ATOM 4345 C CA . LYS B 1 225 ? -7.613 14.625 11.703 1 88.56 225 LYS B CA 1
ATOM 4346 C C . LYS B 1 225 ? -8.445 13.516 11.07 1 88.56 225 LYS B C 1
ATOM 4348 O O . LYS B 1 225 ? -8.414 13.328 9.852 1 88.56 225 LYS B O 1
ATOM 4353 N N . ILE B 1 226 ? -9.094 12.789 11.93 1 95 226 ILE B N 1
ATOM 4354 C CA . ILE B 1 226 ? -10.062 11.812 11.43 1 95 226 ILE B CA 1
ATOM 4355 C C . ILE B 1 226 ? -11.414 12.492 11.211 1 95 226 ILE B C 1
ATOM 4357 O O . ILE B 1 226 ? -12.062 12.281 10.188 1 95 226 ILE B O 1
ATOM 4361 N N . TYR B 1 227 ? -11.773 13.352 12.18 1 95.75 227 TYR B N 1
ATOM 4362 C CA . TYR B 1 227 ? -13.031 14.078 12.125 1 95.75 227 TYR B CA 1
ATOM 4363 C C . TYR B 1 227 ? -12.789 15.578 12.016 1 95.75 227 TYR B C 1
ATOM 4365 O O . TYR B 1 227 ? -11.742 16.078 12.422 1 95.75 227 TYR B O 1
ATOM 4373 N N . VAL B 1 228 ? -13.789 16.234 11.445 1 94.75 228 VAL B N 1
ATOM 4374 C CA . VAL B 1 228 ? -13.742 17.688 11.336 1 94.75 228 VAL B CA 1
ATOM 4375 C C . VAL B 1 228 ? -15.078 18.281 11.789 1 94.75 228 VAL B C 1
ATOM 4377 O O . VAL B 1 228 ? -16.141 17.688 11.562 1 94.75 228 VAL B O 1
ATOM 4380 N N . ALA B 1 229 ? -14.977 19.422 12.43 1 95.31 229 ALA B N 1
ATOM 4381 C CA . ALA B 1 229 ? -16.172 20.172 12.828 1 95.31 229 ALA B CA 1
ATOM 4382 C C . ALA B 1 229 ? -16.641 21.094 11.711 1 95.31 229 ALA B C 1
ATOM 4384 O O . ALA B 1 229 ? -15.867 21.906 11.195 1 95.31 229 ALA B O 1
ATOM 4385 N N . LEU B 1 230 ? -17.844 20.969 11.414 1 95.56 230 LEU B N 1
ATOM 4386 C CA . LEU B 1 230 ? -18.406 21.812 10.367 1 95.56 230 LEU B CA 1
ATOM 4387 C C . LEU B 1 230 ? -18.734 23.203 10.906 1 95.56 230 LEU B C 1
ATOM 4389 O O . LEU B 1 230 ? -19.047 23.359 12.086 1 95.56 230 LEU B O 1
ATOM 4393 N N . LYS B 1 231 ? -18.703 24.125 10.008 1 92.25 231 LYS B N 1
ATOM 4394 C CA . LYS B 1 231 ? -19.016 25.5 10.391 1 92.25 231 LYS B CA 1
ATOM 4395 C C . LYS B 1 231 ? -20.453 25.625 10.844 1 92.25 231 LYS B C 1
ATOM 4397 O O . LYS B 1 231 ? -20.766 26.375 11.773 1 92.25 231 LYS B O 1
ATOM 4402 N N . ASP B 1 232 ? -21.25 24.953 10.047 1 89.31 232 ASP B N 1
ATOM 4403 C CA . ASP B 1 232 ? -22.688 24.969 10.32 1 89.31 232 ASP B CA 1
ATOM 4404 C C . ASP B 1 232 ? -23.344 23.625 9.953 1 89.31 232 ASP B C 1
ATOM 4406 O O . ASP B 1 232 ? -22.828 22.891 9.109 1 89.31 232 ASP B O 1
ATOM 4410 N N . GLU B 1 233 ? -24.438 23.359 10.672 1 89.19 233 GLU B N 1
ATOM 4411 C CA . GLU B 1 233 ? -25.172 22.125 10.406 1 89.19 233 GLU B CA 1
ATOM 4412 C C . GLU B 1 233 ? -25.641 22.062 8.953 1 89.19 233 GLU B C 1
ATOM 4414 O O . GLU B 1 233 ? -25.719 20.969 8.367 1 89.19 233 GLU B O 1
ATOM 4419 N N . SER B 1 234 ? -25.859 23.156 8.391 1 92.19 234 SER B N 1
ATOM 4420 C CA . SER B 1 234 ? -26.391 23.234 7.027 1 92.19 234 SER B CA 1
ATOM 4421 C C . SER B 1 234 ? -25.375 22.719 6.016 1 92.19 234 SER B C 1
ATOM 4423 O O . SER B 1 234 ? -25.75 22.203 4.961 1 92.19 234 SER B O 1
ATOM 4425 N N . VAL B 1 235 ? -24.109 22.781 6.348 1 92.38 235 VAL B N 1
ATOM 4426 C CA . VAL B 1 235 ? -23.062 22.328 5.453 1 92.38 235 VAL B CA 1
ATOM 4427 C C . VAL B 1 235 ? -23.188 20.828 5.215 1 92.38 235 VAL B C 1
ATOM 4429 O O . VAL B 1 235 ? -23.125 20.359 4.074 1 92.38 235 VAL B O 1
ATOM 4432 N N . GL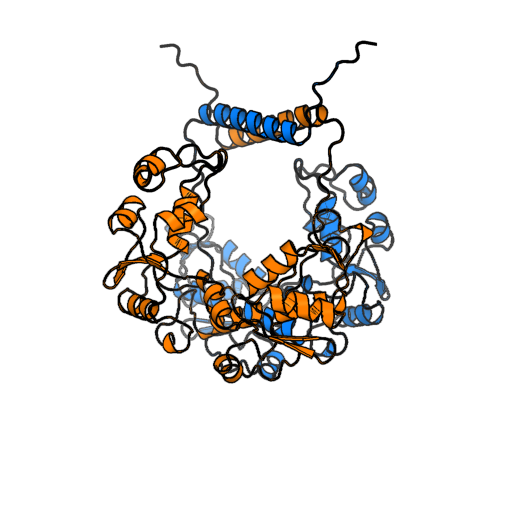Y B 1 236 ? -23.422 20.062 6.25 1 92.75 236 GLY B N 1
ATOM 4433 C CA . GLY B 1 236 ? -23.594 18.625 6.121 1 92.75 236 GLY B CA 1
ATOM 4434 C C . GLY B 1 236 ? -24.781 18.25 5.262 1 92.75 236 GLY B C 1
ATOM 4435 O O . GLY B 1 236 ? -24.688 17.328 4.438 1 92.75 236 GLY B O 1
ATOM 4436 N N . MET B 1 237 ? -25.812 19 5.375 1 91.69 237 MET B N 1
ATOM 4437 C CA . MET B 1 237 ? -27.047 18.734 4.621 1 91.69 237 MET B CA 1
ATOM 4438 C C . MET B 1 237 ? -26.844 19.047 3.143 1 91.69 237 MET B C 1
ATOM 4440 O O . MET B 1 237 ? -27.234 18.266 2.283 1 91.69 237 MET B O 1
ATOM 4444 N N . MET B 1 238 ? -26.234 20.141 2.932 1 90.38 238 MET B N 1
ATOM 4445 C CA . MET B 1 238 ? -26 20.562 1.555 1 90.38 238 MET B CA 1
ATOM 4446 C C . MET B 1 238 ? -25.094 19.578 0.829 1 90.38 238 MET B C 1
ATOM 4448 O O . MET B 1 238 ? -25.297 19.297 -0.353 1 90.38 238 MET B O 1
ATOM 4452 N N . MET B 1 239 ? -24.141 19.047 1.527 1 91 239 MET B N 1
ATOM 4453 C CA . MET B 1 239 ? -23.141 18.141 0.948 1 91 239 MET B CA 1
ATOM 4454 C C . MET B 1 239 ? -23.672 16.703 0.89 1 91 239 MET B C 1
ATOM 4456 O O . MET B 1 239 ? -23.125 15.867 0.174 1 91 239 MET B O 1
ATOM 4460 N N . GLY B 1 240 ? -24.656 16.422 1.654 1 91.31 240 GLY B N 1
ATOM 4461 C CA . GLY B 1 240 ? -25.188 15.07 1.729 1 91.31 240 GLY B CA 1
ATOM 4462 C C . GLY B 1 240 ? -24.281 14.109 2.479 1 91.31 240 GLY B C 1
ATOM 4463 O O . GLY B 1 240 ? -24.156 12.945 2.094 1 91.31 240 GLY B O 1
ATOM 4464 N N . VAL B 1 241 ? -23.516 14.609 3.412 1 95.19 241 VAL B N 1
ATOM 4465 C CA . VAL B 1 241 ? -22.609 13.75 4.176 1 95.19 241 VAL B CA 1
ATOM 4466 C C . VAL B 1 241 ? -23.219 13.461 5.551 1 95.19 241 VAL B C 1
ATOM 4468 O O . VAL B 1 241 ? -23.922 14.305 6.117 1 95.19 241 VAL B O 1
ATOM 4471 N N . PRO B 1 242 ? -22.953 12.297 6.074 1 96.5 242 PRO B N 1
ATOM 4472 C CA . PRO B 1 242 ? -23.406 12.008 7.434 1 96.5 242 PRO B CA 1
ATOM 4473 C C . PRO B 1 242 ? -22.719 12.867 8.484 1 96.5 242 PRO B C 1
ATOM 4475 O O . PRO B 1 242 ? -21.531 13.156 8.367 1 96.5 242 PRO B O 1
ATOM 4478 N N . THR B 1 243 ? -23.5 13.297 9.484 1 96.69 243 THR B N 1
ATOM 4479 C CA . THR B 1 243 ? -22.953 14.117 10.562 1 96.69 243 THR B CA 1
ATOM 4480 C C . THR B 1 243 ? -23.422 13.602 11.922 1 96.69 243 THR B C 1
ATOM 4482 O O . THR B 1 243 ? -24.359 12.797 12 1 96.69 243 THR B O 1
ATOM 4485 N N . VAL B 1 244 ? -22.719 13.914 12.93 1 96.75 244 VAL B N 1
ATOM 4486 C CA . VAL B 1 244 ? -23.078 13.633 14.312 1 96.75 244 VAL B CA 1
ATOM 4487 C C . VAL B 1 244 ? -22.875 14.891 15.156 1 96.75 244 VAL B C 1
ATOM 4489 O O . VAL B 1 244 ? -21.922 15.641 14.953 1 96.75 244 VAL B O 1
ATOM 4492 N N . TYR B 1 245 ? -23.797 15.117 16.031 1 95.5 245 TYR B N 1
ATOM 4493 C CA . TYR B 1 245 ? -23.719 16.297 16.891 1 95.5 245 TYR B CA 1
ATOM 4494 C C . TYR B 1 245 ? -23.062 15.961 18.219 1 95.5 245 TYR B C 1
ATOM 4496 O O . TYR B 1 245 ? -23.531 15.094 18.953 1 95.5 245 TYR B O 1
ATOM 4504 N N . ILE B 1 246 ? -21.922 16.531 18.375 1 94.12 246 ILE B N 1
ATOM 4505 C CA . ILE B 1 246 ? -21.234 16.562 19.672 1 94.12 246 ILE B CA 1
ATOM 4506 C C . ILE B 1 246 ? -21.094 18 20.156 1 94.12 246 ILE B C 1
ATOM 4508 O O . ILE B 1 246 ? -20.312 18.766 19.594 1 94.12 246 ILE B O 1
ATOM 4512 N N . ALA B 1 247 ? -21.797 18.312 21.188 1 89.81 247 ALA B N 1
ATOM 4513 C CA . ALA B 1 247 ? -21.938 19.688 21.625 1 89.81 247 ALA B CA 1
ATOM 4514 C C . ALA B 1 247 ? -20.562 20.359 21.75 1 89.81 247 ALA B C 1
ATOM 4516 O O . ALA B 1 247 ? -19.656 19.812 22.375 1 89.81 247 ALA B O 1
ATOM 4517 N N . PRO B 1 248 ? -20.5 21.484 21.062 1 90.81 248 PRO B N 1
ATOM 4518 C CA . PRO B 1 248 ? -21.5 22.312 20.375 1 90.81 248 PRO B CA 1
ATOM 4519 C C . PRO B 1 248 ? -21.375 22.219 18.844 1 90.81 248 PRO B C 1
ATOM 4521 O O . PRO B 1 248 ? -21.875 23.109 18.141 1 90.81 248 PRO B O 1
ATOM 4524 N N . PHE B 1 249 ? -20.766 21.25 18.375 1 93.31 249 PHE B N 1
ATOM 4525 C CA . PHE B 1 249 ? -20.469 21.25 16.938 1 93.31 249 PHE B CA 1
ATOM 4526 C C . PHE B 1 249 ? -21.062 20.016 16.266 1 93.31 249 PHE B C 1
ATOM 4528 O O . PHE B 1 249 ? -21.375 19.031 16.938 1 93.31 249 PHE B O 1
ATOM 4535 N N . HIS B 1 250 ? -21.219 20.141 14.945 1 95.38 250 HIS B N 1
ATOM 4536 C CA . HIS B 1 250 ? -21.5 19 14.086 1 95.38 250 HIS B CA 1
ATOM 4537 C C . HIS B 1 250 ? -20.234 18.469 13.438 1 95.38 250 HIS B C 1
ATOM 4539 O O . HIS B 1 250 ? -19.469 19.234 12.828 1 95.38 250 HIS B O 1
ATOM 4545 N N . TYR B 1 251 ? -20.062 17.172 13.602 1 96.25 251 TYR B N 1
ATOM 4546 C CA . TYR B 1 251 ? -18.844 16.562 13.094 1 96.25 251 TYR B CA 1
ATOM 4547 C C . TYR B 1 251 ? -19.141 15.617 11.93 1 96.25 251 TYR B C 1
ATOM 4549 O O . TYR B 1 251 ? -20.219 15.023 11.875 1 96.25 251 TYR B O 1
ATOM 4557 N N . THR B 1 252 ? -18.203 15.5 11.023 1 96.81 252 THR B N 1
ATOM 4558 C CA . THR B 1 252 ? -18.156 14.469 9.992 1 96.81 252 THR B CA 1
ATOM 4559 C C . THR B 1 252 ? -16.734 13.945 9.805 1 96.81 252 THR B C 1
ATOM 4561 O O . THR B 1 252 ? -15.797 14.43 10.445 1 96.81 252 THR B O 1
ATOM 4564 N N . LYS B 1 253 ? -16.547 12.961 9.078 1 96.31 253 LYS B N 1
ATOM 4565 C CA . LYS B 1 253 ? -15.211 12.438 8.781 1 96.31 253 LYS B CA 1
ATOM 4566 C C . LYS B 1 253 ? -14.539 13.242 7.672 1 96.31 253 LYS B C 1
ATOM 4568 O O . LYS B 1 253 ? -15.172 13.57 6.668 1 96.31 253 LYS B O 1
ATOM 4573 N N . LEU B 1 254 ? -13.336 13.523 7.883 1 94.94 254 LEU B N 1
ATOM 4574 C CA . LEU B 1 254 ? -12.57 14.258 6.879 1 94.94 254 LEU B CA 1
ATOM 4575 C C . LEU B 1 254 ? -12.547 13.5 5.555 1 94.94 254 LEU B C 1
ATOM 4577 O O . LEU B 1 254 ? -12.695 14.102 4.488 1 94.94 254 LEU B O 1
ATOM 4581 N N . SER B 1 255 ? -12.352 12.219 5.621 1 94.38 255 SER B N 1
ATOM 4582 C CA . SER B 1 255 ? -12.273 11.406 4.418 1 94.38 255 SER B CA 1
ATOM 4583 C C . SER B 1 255 ? -13.578 11.453 3.625 1 94.38 255 SER B C 1
ATOM 4585 O O . SER B 1 255 ? -13.562 11.539 2.396 1 94.38 255 SER B O 1
ATOM 4587 N N . ILE B 1 256 ? -14.695 11.414 4.305 1 95.44 256 ILE B N 1
ATOM 4588 C CA . ILE B 1 256 ? -16 11.453 3.654 1 95.44 256 ILE B CA 1
ATOM 4589 C C . ILE B 1 256 ? -16.219 12.82 3.008 1 95.44 256 ILE B C 1
ATOM 4591 O O . ILE B 1 256 ? -16.641 12.906 1.855 1 95.44 256 ILE B O 1
ATOM 4595 N N . LEU B 1 257 ? -15.891 13.836 3.75 1 94.81 257 LEU B N 1
ATOM 4596 C CA . LEU B 1 257 ? -16.031 15.195 3.24 1 94.81 257 LEU B CA 1
ATOM 4597 C C . LEU B 1 257 ? -15.164 15.406 2.006 1 94.81 257 LEU B C 1
ATOM 4599 O O . LEU B 1 257 ? -15.633 15.914 0.986 1 94.81 257 LEU B O 1
ATOM 4603 N N . SER B 1 258 ? -13.953 15.023 2.098 1 94.25 258 SER B N 1
ATOM 4604 C CA . SER B 1 258 ? -13.016 15.156 0.989 1 94.25 258 SER B CA 1
ATOM 4605 C C . SER B 1 258 ? -13.492 14.383 -0.236 1 94.25 258 SER B C 1
ATOM 4607 O O . SER B 1 258 ? -13.469 14.906 -1.354 1 94.25 258 SER B O 1
ATOM 4609 N N . SER B 1 259 ? -13.891 13.156 -0.007 1 92.56 259 SER B N 1
ATOM 4610 C CA . SER B 1 259 ? -14.367 12.328 -1.104 1 92.56 259 SER B CA 1
ATOM 4611 C C . SER B 1 259 ? -15.578 12.953 -1.786 1 92.56 259 SER B C 1
ATOM 4613 O O . SER B 1 259 ? -15.688 12.938 -3.014 1 92.56 259 SER B O 1
ATOM 4615 N N . THR B 1 260 ? -16.484 13.422 -1.012 1 92.25 260 THR B N 1
ATOM 4616 C CA . THR B 1 260 ? -17.672 14.07 -1.545 1 92.25 260 THR B CA 1
ATOM 4617 C C . THR B 1 260 ? -17.297 15.273 -2.404 1 92.25 260 THR B C 1
ATOM 4619 O O . THR B 1 260 ? -17.875 15.469 -3.48 1 92.25 260 THR B O 1
ATOM 4622 N N . ILE B 1 261 ? -16.375 16.078 -1.951 1 92.06 261 ILE B N 1
ATOM 4623 C CA . ILE B 1 261 ? -15.922 17.25 -2.703 1 92.06 261 ILE B CA 1
ATOM 4624 C C . ILE B 1 261 ? -15.281 16.797 -4.016 1 92.06 261 ILE B C 1
ATOM 4626 O O . ILE B 1 261 ? -15.594 17.328 -5.082 1 92.06 261 ILE B O 1
ATOM 4630 N N . TYR B 1 262 ? -14.43 15.797 -3.918 1 90.25 262 TYR B N 1
ATOM 4631 C CA . TYR B 1 262 ? -13.742 15.305 -5.105 1 90.25 262 TYR B CA 1
ATOM 4632 C C . TYR B 1 262 ? -14.734 14.789 -6.137 1 90.25 262 TYR B C 1
ATOM 4634 O O . TYR B 1 262 ? -14.547 14.984 -7.344 1 90.25 262 TYR B O 1
ATOM 4642 N N . GLU B 1 263 ? -15.742 14.125 -5.668 1 86.38 263 GLU B N 1
ATOM 4643 C CA . GLU B 1 263 ? -16.75 13.539 -6.551 1 86.38 263 GLU B CA 1
ATOM 4644 C C . GLU B 1 263 ? -17.5 14.625 -7.309 1 86.38 263 GLU B C 1
ATOM 4646 O O . GLU B 1 263 ? -18.125 14.352 -8.344 1 86.38 263 GLU B O 1
ATOM 4651 N N . ASN B 1 264 ? -17.484 15.805 -6.859 1 87.75 264 ASN B N 1
ATOM 4652 C CA . ASN B 1 264 ? -18.219 16.906 -7.48 1 87.75 264 ASN B CA 1
ATOM 4653 C C . ASN B 1 264 ? -17.281 17.812 -8.281 1 87.75 264 ASN B C 1
ATOM 4655 O O . ASN B 1 264 ? -17.641 18.953 -8.594 1 87.75 264 ASN B O 1
ATOM 4659 N N . ILE B 1 265 ? -16.109 17.344 -8.523 1 85.19 265 ILE B N 1
ATOM 4660 C CA . ILE B 1 265 ? -15.156 18.031 -9.391 1 85.19 265 ILE B CA 1
ATOM 4661 C C . ILE B 1 265 ? -15.078 17.312 -10.742 1 85.19 265 ILE B C 1
ATOM 4663 O O . ILE B 1 265 ? -14.93 16.094 -10.797 1 85.19 265 ILE B O 1
ATOM 4667 N N . ASP B 1 266 ? -15.211 18.094 -11.641 1 76.81 266 ASP B N 1
ATOM 4668 C CA . ASP B 1 266 ? -15.117 17.547 -12.992 1 76.81 266 ASP B CA 1
ATOM 4669 C C . ASP B 1 266 ? -13.711 17.047 -13.281 1 76.81 266 ASP B C 1
ATOM 4671 O O . ASP B 1 266 ? -12.727 17.734 -13 1 76.81 266 ASP B O 1
ATOM 4675 N N . LYS B 1 267 ? -13.609 15.898 -13.75 1 72.56 267 LYS B N 1
ATOM 4676 C CA . LYS B 1 267 ? -12.328 15.234 -13.977 1 72.56 267 LYS B CA 1
ATOM 4677 C C . LYS B 1 267 ? -11.484 15.992 -15 1 72.56 267 LYS B C 1
ATOM 4679 O O . LYS B 1 267 ? -10.258 15.984 -14.93 1 72.56 267 LYS B O 1
ATOM 4684 N N . TYR B 1 268 ? -12.109 16.703 -15.812 1 58.88 268 TYR B N 1
ATOM 4685 C CA . TYR B 1 268 ? -11.398 17.328 -16.922 1 58.88 268 TYR B CA 1
ATOM 4686 C C . TYR B 1 268 ? -11.133 18.812 -16.641 1 58.88 268 TYR B C 1
ATOM 4688 O O . TYR B 1 268 ? -9.992 19.266 -16.688 1 58.88 268 TYR B O 1
ATOM 4696 N N . SER B 1 269 ? -12.125 19.516 -16.359 1 64.19 269 SER B N 1
ATOM 4697 C CA . SER B 1 269 ? -11.969 20.938 -16.141 1 64.19 269 SER B CA 1
ATOM 4698 C C . SER B 1 269 ? -11.359 21.219 -14.766 1 64.19 269 SER B C 1
ATOM 4700 O O . SER B 1 269 ? -10.836 22.312 -14.523 1 64.19 269 SER B O 1
ATOM 4702 N N . LYS B 1 270 ? -11.5 20.172 -13.883 1 79 270 LYS B N 1
ATOM 4703 C CA . LYS B 1 270 ? -11.039 20.297 -12.5 1 79 270 LYS B CA 1
ATOM 4704 C C . LYS B 1 270 ? -11.812 21.391 -11.766 1 79 270 LYS B C 1
ATOM 4706 O O . LYS B 1 270 ? -11.312 21.984 -10.805 1 79 270 LYS B O 1
ATOM 4711 N N . LYS B 1 271 ? -12.984 21.703 -12.375 1 80.56 271 LYS B N 1
ATOM 4712 C CA . LYS B 1 271 ? -13.891 22.641 -11.734 1 80.56 271 LYS B CA 1
ATOM 4713 C C . LYS B 1 271 ? -15.102 21.922 -11.133 1 80.56 271 LYS B C 1
ATOM 4715 O O . LYS B 1 271 ? -15.367 20.766 -11.469 1 80.56 271 LYS B O 1
ATOM 4720 N N . PHE B 1 272 ? -15.773 22.672 -10.273 1 86.31 272 PHE B N 1
ATOM 4721 C CA . PHE B 1 272 ? -16.953 22.078 -9.656 1 86.31 272 PHE B CA 1
ATOM 4722 C C . PHE B 1 272 ? -18.047 21.875 -10.688 1 86.31 272 PHE B C 1
ATOM 4724 O O . PHE B 1 272 ? -18.234 22.703 -11.586 1 86.31 272 PHE B O 1
ATOM 4731 N N . ILE B 1 273 ? -18.75 20.859 -10.414 1 82 273 ILE B N 1
ATOM 4732 C CA . ILE B 1 273 ? -20.016 20.703 -11.117 1 82 273 ILE B CA 1
ATOM 4733 C C . ILE B 1 273 ? -20.969 21.828 -10.703 1 82 273 ILE B C 1
ATOM 4735 O O . ILE B 1 273 ? -21.078 22.172 -9.523 1 82 273 ILE B O 1
ATOM 4739 N N . HIS B 1 274 ? -21.672 22.375 -11.648 1 80.62 274 HIS B N 1
ATOM 4740 C CA . HIS B 1 274 ? -22.453 23.578 -11.461 1 80.62 274 HIS B CA 1
ATOM 4741 C C . HIS B 1 274 ? -23.484 23.406 -10.344 1 80.62 274 HIS B C 1
ATOM 4743 O O . HIS B 1 274 ? -23.625 24.266 -9.477 1 80.62 274 HIS B O 1
ATOM 4749 N N . GLU B 1 275 ? -24.172 22.344 -10.367 1 82.75 275 GLU B N 1
ATOM 4750 C CA . GLU B 1 275 ? -25.219 22.078 -9.383 1 82.75 275 GLU B CA 1
ATOM 4751 C C . GLU B 1 275 ? -24.641 22.062 -7.965 1 82.75 275 GLU B C 1
ATOM 4753 O O . GLU B 1 275 ? -25.266 22.594 -7.035 1 82.75 275 GLU B O 1
ATOM 4758 N N . PHE B 1 276 ? -23.484 21.531 -7.867 1 86.62 276 PHE B N 1
ATOM 4759 C CA . PHE B 1 276 ? -22.828 21.453 -6.57 1 86.62 276 PHE B CA 1
ATOM 4760 C C . PHE B 1 276 ? -22.297 22.812 -6.133 1 86.62 276 PHE B C 1
ATOM 4762 O O . PHE B 1 276 ? -22.469 23.203 -4.977 1 86.62 276 PHE B O 1
ATOM 4769 N N . TYR B 1 277 ? -21.734 23.453 -7.047 1 86 277 TYR B N 1
ATOM 4770 C CA . TYR B 1 277 ? -21.203 24.766 -6.727 1 86 277 TYR B CA 1
ATOM 4771 C C . TYR B 1 277 ? -22.297 25.688 -6.207 1 86 277 TYR B C 1
ATOM 4773 O O . TYR B 1 277 ? -22.078 26.453 -5.262 1 86 277 TYR B O 1
ATOM 4781 N N . ASP B 1 278 ? -23.406 25.656 -6.758 1 84.94 278 ASP B N 1
ATOM 4782 C CA . ASP B 1 278 ? -24.516 26.516 -6.359 1 84.94 278 ASP B CA 1
ATOM 4783 C C . ASP B 1 278 ? -24.891 26.297 -4.895 1 84.94 278 ASP B C 1
ATOM 4785 O O . ASP B 1 278 ? -25.297 27.219 -4.199 1 84.94 278 ASP B O 1
ATOM 4789 N N . LYS B 1 279 ? -24.656 25.125 -4.434 1 85 279 LYS B N 1
ATOM 4790 C CA . LYS B 1 279 ? -25.016 24.766 -3.061 1 85 279 LYS B CA 1
ATOM 4791 C C . LYS B 1 279 ? -24 25.344 -2.07 1 85 279 LYS B C 1
ATOM 4793 O O . LYS B 1 279 ? -24.359 25.703 -0.944 1 85 279 LYS B O 1
ATOM 4798 N N . ILE B 1 280 ? -22.781 25.422 -2.484 1 86.25 280 ILE B N 1
ATOM 4799 C CA . ILE B 1 280 ? -21.766 25.766 -1.512 1 86.25 280 ILE B CA 1
ATOM 4800 C C . ILE B 1 280 ? -21.203 27.156 -1.825 1 86.25 280 ILE B C 1
ATOM 4802 O O . ILE B 1 280 ? -20.266 27.625 -1.166 1 86.25 280 ILE B O 1
ATOM 4806 N N . ALA B 1 281 ? -21.719 27.812 -2.77 1 85.31 281 ALA B N 1
ATOM 4807 C CA . ALA B 1 281 ? -21.234 29.094 -3.254 1 85.31 281 ALA B CA 1
ATOM 4808 C C . ALA B 1 281 ? -21.203 30.125 -2.133 1 85.31 281 ALA B C 1
ATOM 4810 O O . ALA B 1 281 ? -20.359 31.031 -2.139 1 85.31 281 ALA B O 1
ATOM 4811 N N . GLU B 1 282 ? -22.062 29.969 -1.223 1 84.31 282 GLU B N 1
ATOM 4812 C CA . GLU B 1 282 ? -22.125 30.906 -0.108 1 84.31 282 GLU B CA 1
ATOM 4813 C C . GLU B 1 282 ? -20.859 30.812 0.751 1 84.31 282 GLU B C 1
ATOM 4815 O O . GLU B 1 282 ? -20.469 31.781 1.4 1 84.31 282 GLU B O 1
ATOM 4820 N N . TYR B 1 283 ? -20.234 29.688 0.748 1 84.19 283 TYR B N 1
ATOM 4821 C CA . TYR B 1 283 ? -19.078 29.453 1.61 1 84.19 283 TYR B CA 1
ATOM 4822 C C . TYR B 1 283 ? -17.781 29.672 0.853 1 84.19 283 TYR B C 1
ATOM 4824 O O . TYR B 1 283 ? -16.75 30 1.455 1 84.19 283 TYR B O 1
ATOM 4832 N N . ILE B 1 284 ? -17.875 29.359 -0.447 1 81.12 284 ILE B N 1
ATOM 4833 C CA . ILE B 1 284 ? -16.672 29.422 -1.259 1 81.12 284 ILE B CA 1
ATOM 4834 C C . ILE B 1 284 ? -16.688 30.703 -2.098 1 81.12 284 ILE B C 1
ATOM 4836 O O . ILE B 1 284 ? -17.609 30.922 -2.891 1 81.12 284 ILE B O 1
ATOM 4840 N N . LYS B 1 285 ? -16.016 31.641 -1.745 1 65.31 285 LYS B N 1
ATOM 4841 C CA . LYS B 1 285 ? -16.047 32.906 -2.451 1 65.31 285 LYS B CA 1
ATOM 4842 C C . LYS B 1 285 ? -15.492 32.781 -3.867 1 65.31 285 LYS B C 1
ATOM 4844 O O . LYS B 1 285 ? -15.898 33.5 -4.773 1 65.31 285 LYS B O 1
ATOM 4849 N N . ASP B 1 286 ? -14.438 32.031 -4.113 1 58.62 286 ASP B N 1
ATOM 4850 C CA . ASP B 1 286 ? -13.711 32.219 -5.367 1 58.62 286 ASP B CA 1
ATOM 4851 C C . ASP B 1 286 ? -14.227 31.25 -6.438 1 58.62 286 ASP B C 1
ATOM 4853 O O . ASP B 1 286 ? -13.93 30.062 -6.402 1 58.62 286 ASP B O 1
ATOM 4857 N N . LYS B 1 287 ? -15.344 31.562 -7.051 1 53.47 287 LYS B N 1
ATOM 4858 C CA . LYS B 1 287 ? -15.875 30.875 -8.227 1 53.47 287 LYS B CA 1
ATOM 4859 C C . LYS B 1 287 ? -14.773 30.609 -9.25 1 53.47 287 LYS B C 1
ATOM 4861 O O . LYS B 1 287 ? -14.805 29.594 -9.953 1 53.47 287 LYS B O 1
ATOM 4866 N N . ASP B 1 288 ? -14.039 31.625 -9.508 1 51.78 288 ASP B N 1
ATOM 4867 C CA . ASP B 1 288 ? -13.32 31.75 -10.766 1 51.78 288 ASP B CA 1
ATOM 4868 C C . ASP B 1 288 ? -12 30.984 -10.727 1 51.78 288 ASP B C 1
ATOM 4870 O O . ASP B 1 288 ? -11.125 31.203 -11.57 1 51.78 288 ASP B O 1
ATOM 4874 N N . THR B 1 289 ? -11.883 30.188 -9.695 1 56.38 289 THR B N 1
ATOM 4875 C CA . THR B 1 289 ? -10.523 29.688 -9.734 1 56.38 289 THR B CA 1
ATOM 4876 C C . THR B 1 289 ? -10.398 28.547 -10.742 1 56.38 289 THR B C 1
ATOM 4878 O O . THR B 1 289 ? -11.352 27.781 -10.953 1 56.38 289 THR B O 1
ATOM 4881 N N . GLU B 1 290 ? -9.445 28.562 -11.594 1 64.25 290 GLU B N 1
ATOM 4882 C CA . GLU B 1 290 ? -9.094 27.672 -12.688 1 64.25 290 GLU B CA 1
ATOM 4883 C C . GLU B 1 290 ? -9.062 26.219 -12.219 1 64.25 290 GLU B C 1
ATOM 4885 O O . GLU B 1 290 ? -9.586 25.328 -12.891 1 64.25 290 GLU B O 1
ATOM 4890 N N . LYS B 1 291 ? -8.555 25.953 -11.031 1 80.69 291 LYS B N 1
ATOM 4891 C CA . LYS B 1 291 ? -8.516 24.594 -10.5 1 80.69 291 LYS B CA 1
ATOM 4892 C C . LYS B 1 291 ? -8.922 24.562 -9.031 1 80.69 291 LYS B C 1
ATOM 4894 O O . LYS B 1 291 ? -8.438 25.375 -8.234 1 80.69 291 LYS B O 1
ATOM 4899 N N . VAL B 1 292 ? -9.906 23.828 -8.695 1 85.19 292 VAL B N 1
ATOM 4900 C CA . VAL B 1 292 ? -10.414 23.703 -7.332 1 85.19 292 VAL B CA 1
ATOM 4901 C C . VAL B 1 292 ? -9.305 23.188 -6.414 1 85.19 292 VAL B C 1
ATOM 4903 O O . VAL B 1 292 ? -8.633 22.203 -6.738 1 85.19 292 VAL B O 1
ATOM 4906 N N . ASN B 1 293 ? -9.102 23.875 -5.301 1 87.88 293 ASN B N 1
ATOM 4907 C CA . ASN B 1 293 ? -8.258 23.422 -4.207 1 87.88 293 ASN B CA 1
ATOM 4908 C C . ASN B 1 293 ? -9.086 22.797 -3.082 1 87.88 293 ASN B C 1
ATOM 4910 O O . ASN B 1 293 ? -9.641 23.516 -2.248 1 87.88 293 ASN B O 1
ATOM 4914 N N . VAL B 1 294 ? -9.039 21.594 -3.029 1 90.62 294 VAL B N 1
ATOM 4915 C CA . VAL B 1 294 ? -9.914 20.844 -2.133 1 90.62 294 VAL B CA 1
ATOM 4916 C C . VAL B 1 294 ? -9.57 21.172 -0.682 1 90.62 294 VAL B C 1
ATOM 4918 O O . VAL B 1 294 ? -10.461 21.312 0.158 1 90.62 294 VAL B O 1
ATOM 4921 N N . SER B 1 295 ? -8.297 21.281 -0.36 1 88.44 295 SER B N 1
ATOM 4922 C CA . SER B 1 295 ? -7.883 21.594 1.004 1 88.44 295 SER B CA 1
ATOM 4923 C C . SER B 1 295 ? -8.453 22.938 1.465 1 88.44 295 SER B C 1
ATOM 4925 O O . SER B 1 295 ? -8.914 23.062 2.602 1 88.44 295 SER B O 1
ATOM 4927 N N . ARG B 1 296 ? -8.461 23.812 0.611 1 88.31 296 ARG B N 1
ATOM 4928 C CA . ARG B 1 296 ? -8.984 25.141 0.939 1 88.31 296 ARG B CA 1
ATOM 4929 C C . ARG B 1 296 ? -10.5 25.094 1.124 1 88.31 296 ARG B C 1
ATOM 4931 O O . ARG B 1 296 ? -11.047 25.766 1.999 1 88.31 296 ARG B O 1
ATOM 4938 N N . VAL B 1 297 ? -11.117 24.344 0.263 1 90.88 297 VAL B N 1
ATOM 4939 C CA . VAL B 1 297 ? -12.562 24.188 0.367 1 90.88 297 VAL B CA 1
ATOM 4940 C C . VAL B 1 297 ? -12.922 23.594 1.721 1 90.88 297 VAL B C 1
ATOM 4942 O O . VAL B 1 297 ? -13.82 24.078 2.408 1 90.88 297 VAL B O 1
ATOM 4945 N N . ILE B 1 298 ? -12.195 22.609 2.129 1 92.12 298 ILE B N 1
ATOM 4946 C CA . ILE B 1 298 ? -12.438 21.953 3.406 1 92.12 298 ILE B CA 1
ATOM 4947 C C . ILE B 1 298 ? -12.234 22.938 4.547 1 92.12 298 ILE B C 1
ATOM 4949 O O . ILE B 1 298 ? -13.031 23 5.488 1 92.12 298 ILE B O 1
ATOM 4953 N N . GLU B 1 299 ? -11.234 23.734 4.445 1 90 299 GLU B N 1
ATOM 4954 C CA . GLU B 1 299 ? -10.945 24.734 5.469 1 90 299 GLU B CA 1
ATOM 4955 C C . GLU B 1 299 ? -12.086 25.734 5.598 1 90 299 GLU B C 1
ATOM 4957 O O . GLU B 1 299 ? -12.391 26.203 6.699 1 90 299 GLU B O 1
ATOM 4962 N N . THR B 1 300 ? -12.68 26.016 4.516 1 90.25 300 THR B N 1
ATOM 4963 C CA . THR B 1 300 ? -13.758 27 4.52 1 90.25 300 THR B CA 1
ATOM 4964 C C . THR B 1 300 ? -15.031 26.406 5.109 1 90.25 300 THR B C 1
ATOM 4966 O O . THR B 1 300 ? -15.836 27.125 5.703 1 90.25 300 THR B O 1
ATOM 4969 N N . LEU B 1 301 ? -15.18 25.172 4.953 1 93.31 301 LEU B N 1
ATOM 4970 C CA . LEU B 1 301 ? -16.406 24.516 5.383 1 93.31 301 LEU B CA 1
ATOM 4971 C C . LEU B 1 301 ? -16.297 24.062 6.832 1 93.31 301 LEU B C 1
ATOM 4973 O O . LEU B 1 301 ? -17.297 23.672 7.441 1 93.31 301 LEU B O 1
ATOM 4977 N N . THR B 1 302 ? -15.094 24.016 7.352 1 93.94 302 THR B N 1
ATOM 4978 C CA . THR B 1 302 ? -14.875 23.438 8.672 1 93.94 302 THR B CA 1
ATOM 4979 C C . THR B 1 302 ? -14.297 24.484 9.625 1 93.94 302 THR B C 1
ATOM 4981 O O . THR B 1 302 ? -13.867 25.547 9.195 1 93.94 302 THR B O 1
ATOM 4984 N N . LEU B 1 303 ? -14.383 24.125 10.93 1 91.06 303 LEU B N 1
ATOM 4985 C CA . LEU B 1 303 ? -13.82 24.984 11.977 1 91.06 303 LEU B CA 1
ATOM 4986 C C . LEU B 1 303 ? -12.398 24.547 12.32 1 91.06 303 LEU B C 1
ATOM 4988 O O . LEU B 1 303 ? -12.078 23.359 12.305 1 91.06 303 LEU B O 1
ATOM 4992 N N . PRO B 1 304 ? -11.539 25.5 12.477 1 77.88 304 PRO B N 1
ATOM 4993 C CA . PRO B 1 304 ? -10.188 25.125 12.898 1 77.88 304 PRO B CA 1
ATOM 4994 C C . PRO B 1 304 ? -10.172 24.422 14.258 1 77.88 304 PRO B C 1
ATOM 4996 O O . PRO B 1 304 ? -11.039 24.672 15.102 1 77.88 304 PRO B O 1
ATOM 4999 N N . THR B 1 305 ? -9.688 23.125 14.312 1 61.59 305 THR B N 1
ATOM 5000 C CA . THR B 1 305 ? -9.617 22.359 15.547 1 61.59 305 THR B CA 1
ATOM 5001 C C . THR B 1 305 ? -8.992 23.203 16.672 1 61.59 305 THR B C 1
ATOM 5003 O O . THR B 1 305 ? -7.887 23.719 16.516 1 61.59 305 THR B O 1
ATOM 5006 N N . VAL B 1 306 ? -9.828 23.844 17.438 1 50.38 306 VAL B N 1
ATOM 5007 C CA . VAL B 1 306 ? -9.336 24.469 18.656 1 50.38 306 VAL B CA 1
ATOM 5008 C C . VAL B 1 306 ? -8.875 23.391 19.641 1 50.38 306 VAL B C 1
ATOM 5010 O O . VAL B 1 306 ? -9.625 22.469 19.969 1 50.38 306 VAL B O 1
ATOM 5013 N N . LYS B 1 307 ? -7.633 22.984 19.562 1 46.44 307 LYS B N 1
ATOM 5014 C CA . LYS B 1 307 ? -7.188 22.172 20.703 1 46.44 307 LYS B CA 1
ATOM 5015 C C . LYS B 1 307 ? -7.629 22.797 22.031 1 46.44 307 LYS B C 1
ATOM 5017 O O . LYS B 1 307 ? -7.309 23.953 22.312 1 46.44 307 LYS B O 1
ATOM 5022 N N . ILE B 1 308 ? -8.695 22.547 22.469 1 35.78 308 ILE B N 1
ATOM 5023 C CA . ILE B 1 308 ? -8.984 22.984 23.844 1 35.78 308 ILE B CA 1
ATOM 5024 C C . ILE B 1 308 ? -8 22.344 24.812 1 35.78 308 ILE B C 1
ATOM 5026 O O . ILE B 1 308 ? -7.988 21.109 24.969 1 35.78 308 ILE B O 1
ATOM 5030 N N . GLU B 1 309 ? -6.816 22.906 24.906 1 34.66 309 GLU B N 1
ATOM 5031 C CA . GLU B 1 309 ? -6.094 22.578 26.141 1 34.66 309 GLU B CA 1
ATOM 5032 C C . GLU B 1 309 ? -6.973 22.781 27.359 1 34.66 309 GLU B C 1
ATOM 5034 O O . GLU B 1 309 ? -7.742 23.75 27.422 1 34.66 309 GLU B O 1
#

Secondary structure (DSSP, 8-state):
----------HHHHHHHHHHHHHHHHHHHHHHSSS------------PPPEEPGGGB-HHHHHHTT-TT-TT-EEHHHHHHHHHHHHEETTEE-GGGGGGS---HHHHHHHHHS-TT-TTS-BGGGHHHHHHTTBPPP-EEEETTEEEEP-TT-HHHHHHHHHHTTSEEE-TTT-SSS-EEEE-HHHHHHHHHHHS-----BTTEEEHHHHHHHHHHHHS-----SEEEBS-HHHHHHHT---EEETTEEEEEHHHHHHHHHHTB-TTT--B-HHHHHHHTTT------SS--HHHHHHHHB-------/----------HHHHHHHHHHHHHHHHHHHHHHSSS------------PPPEEPGGGB-HHHHHHTT-TT-TT-EEHHHHHHHHHHHHEETTEE-GGGGGGS---HHHHHHHHHS-TT-TTS-BGGGHHHHHHHHBPPP-EEEETTEEEE--TT-HHHHHHHHHHTTSEEE-TTT-SSS-EEEE-HHHHHHHHHHHS-----BTTEEEHHHHHHHHHHHHS-----SEEEBS-HHHHHHHT---EEETTEEEEEHHHHHHHHHHTB-TTT-SB-HHHHHHHTTT---TT-SS--HHHHHHHHB-------

Solvent-accessible surface area (backbone atoms only — not comparable to full-atom values): 36090 Å² total; per-residue (Å²): 134,84,72,74,77,62,72,62,39,51,70,66,53,40,49,50,47,47,52,50,50,44,49,49,50,47,49,54,48,48,67,33,25,78,75,69,71,66,68,71,72,72,73,74,64,80,79,59,80,69,44,39,47,63,90,36,35,44,61,68,59,36,59,74,68,65,46,76,79,41,79,85,20,42,37,62,59,34,50,31,25,52,48,46,52,72,43,34,55,91,41,29,58,41,74,93,53,51,82,79,46,91,66,53,70,68,56,53,53,48,60,73,72,49,57,88,82,39,89,77,48,63,34,62,88,45,39,59,55,50,41,53,66,37,47,49,79,60,51,58,51,73,56,97,91,39,76,47,72,63,48,88,93,40,46,65,58,48,55,49,48,32,45,74,70,61,58,29,42,79,33,69,92,72,29,80,90,50,58,26,28,38,48,46,68,68,57,52,53,47,41,29,56,58,66,72,46,70,62,68,60,57,95,49,28,29,40,53,67,41,48,44,52,39,50,53,54,65,68,46,75,84,82,79,63,65,61,42,36,36,68,43,72,62,55,36,62,69,68,69,47,77,69,47,80,51,92,95,38,36,32,32,38,40,68,59,53,51,49,54,54,55,70,40,34,36,88,80,66,36,31,64,36,66,76,58,42,67,68,45,42,88,65,47,79,74,75,79,55,70,59,70,55,64,70,58,52,49,55,59,49,31,46,81,82,71,75,79,126,130,84,73,75,77,62,71,59,39,51,70,64,53,40,49,49,47,48,51,50,50,44,50,50,49,47,49,55,48,48,68,31,24,78,74,71,69,66,67,71,73,72,72,73,65,80,80,60,79,68,44,40,48,65,89,34,36,44,62,67,59,37,58,74,68,65,47,78,80,42,79,84,21,43,37,62,59,33,50,29,25,51,48,47,52,72,41,34,56,91,42,29,58,39,73,91,52,49,83,80,47,90,64,53,71,67,57,52,52,47,59,70,72,48,56,88,83,39,89,76,47,64,35,62,88,44,38,59,54,50,40,53,66,37,47,48,80,61,50,57,49,73,56,94,90,40,76,47,73,66,47,87,95,40,49,67,57,50,54,49,49,32,42,75,72,60,59,30,40,79,34,68,92,73,30,79,91,48,57,25,27,39,48,45,67,67,56,50,52,47,40,30,56,59,66,72,46,69,60,69,60,59,96,49,30,30,40,52,66,41,49,45,50,39,50,53,54,64,68,46,76,83,80,79,61,65,59,41,35,37,68,44,73,62,54,38,63,72,69,70,48,75,67,46,80,51,92,94,37,38,31,33,39,40,67,59,54,50,50,53,54,55,72,41,34,36,88,79,67,36,31,64,37,64,77,59,41,68,69,45,42,88,64,46,78,74,76,79,52,72,59,69,53,63,70,58,52,49,54,58,50,31,47,80,83,70,76,78,124

Nearest PDB structures (foldseek):
  3asb-assembly1_A-2  TM=2.641E-01  e=8.474E+00  Chlamydia trachomatis
  3asb-assembly1_A-2  TM=2.640E-01  e=6.000E+00  Chlamydia trachomatis

Radius of gyration: 29.67 Å; Cα contacts (8 Å, |Δi|>4): 712; chains: 2; bounding box: 70×75×76 Å

Sequence (618 aa):
MDQAEGIILNNINAKLLKTYLMGKVNEAIDELVCKKIISKKKTSQKKYENKIPLDLINRDFVNKFNLSGYKEGILMSLIVSLIENTYFEHGRLKRSLCQELPLVSYERDILCSIDEDSPLNIDSGDVKTLANRLKLNANSFTYKNITYVLEPNKNEEIINALVKNGAIRFEQKLSVKDSYYSIDEELLRLLKERFFRLPQVKDGVASRLKLYDFFTRIVKNDDTKIYVALKDESVGMMMGVPTVYIAPFHYTKLSILSSTIYENIDKYSKKFIHEFYDKIAEYIKDKDTEKVNVSRVIETLTLPTVKIEMDQAEGIILNNINAKLLKTYLMGKVNEAIDELVCKKIISKKKTSQKKYENKIPLDLINRDFVNKFNLSGYKEGILMSLIVSLIENTYFEHGRLKRSLCQELPLVSYERDILCSIDEDSPLNIDSGDVKTLANRLKLNANSFTYKNITYVLEPNKNEEIINALVKNGAIRFEQKLSVKDSYYSIDEELLRLLKERFFRLPQVKDGVASRLKLYDFFTRIVKNDDTKIYVALKDESVGMMMGVPTVYIAPFHYTKLSILSSTIYENIDKYSKKFIHEFYDKIAEYIKDKDTEKVNVSRVIETLTLPTVKIE

pLDDT: mean 8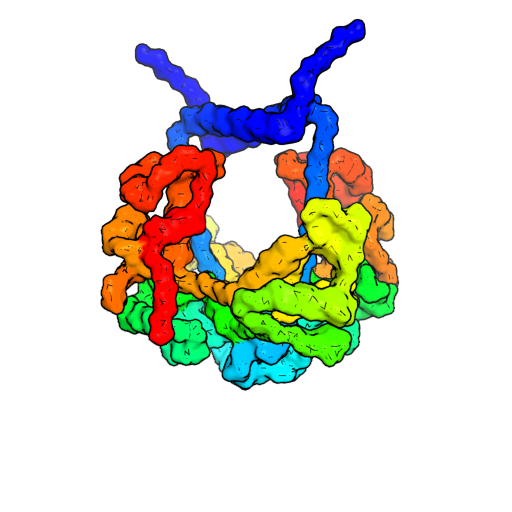3.73, std 16.09, range [24.17, 97.25]

Organism: Nile crocodilepox virus (isolate Crocodylus niloticus/Zimbabwe/Ume/2001) (NCBI:txid1289473)